Protein AF-A0A7V8E3P6-F1 (afdb_monomer_lite)

Structure (mmCIF, N/CA/C/O backbone):
data_AF-A0A7V8E3P6-F1
#
_entry.id   AF-A0A7V8E3P6-F1
#
loop_
_atom_site.group_PDB
_atom_site.id
_atom_site.type_symbol
_atom_site.label_atom_id
_atom_site.label_alt_id
_atom_site.label_comp_id
_atom_site.label_asym_id
_atom_site.label_entity_id
_atom_site.label_seq_id
_atom_site.pdbx_PDB_ins_code
_atom_site.Cartn_x
_atom_site.Cartn_y
_atom_site.Cartn_z
_atom_site.occupancy
_atom_site.B_iso_or_equiv
_atom_site.auth_seq_id
_atom_site.auth_comp_id
_atom_site.auth_asym_id
_atom_site.auth_atom_id
_atom_site.pdbx_PDB_model_num
ATOM 1 N N . MET A 1 1 ? 46.156 -18.029 6.391 1.00 39.44 1 MET A N 1
ATOM 2 C CA . MET A 1 1 ? 45.818 -17.539 7.743 1.00 39.44 1 MET A CA 1
ATOM 3 C C . MET A 1 1 ? 46.286 -16.096 7.813 1.00 39.44 1 MET A C 1
ATOM 5 O O . MET A 1 1 ? 47.487 -15.872 7.767 1.00 39.44 1 MET A O 1
ATOM 9 N N . SER A 1 2 ? 45.362 -15.132 7.762 1.00 41.38 2 SER A N 1
ATOM 10 C CA . SER A 1 2 ? 45.702 -13.710 7.907 1.00 41.38 2 SER A CA 1
ATOM 11 C C . SER A 1 2 ? 46.269 -13.505 9.308 1.00 41.38 2 SER A C 1
ATOM 13 O O . SER A 1 2 ? 45.629 -13.925 10.270 1.00 41.38 2 SER A O 1
ATOM 15 N N . GLN A 1 3 ? 47.458 -12.916 9.433 1.00 48.94 3 GLN A N 1
ATOM 16 C CA . GLN A 1 3 ? 47.959 -12.468 10.732 1.00 48.94 3 GLN A CA 1
ATOM 17 C C . GLN A 1 3 ? 46.949 -11.481 11.339 1.00 48.94 3 GLN A C 1
ATOM 19 O O . GLN A 1 3 ? 46.405 -10.640 10.620 1.00 48.94 3 GLN A O 1
ATOM 24 N N . SER A 1 4 ? 46.667 -11.631 12.636 1.00 55.94 4 SER A N 1
ATOM 25 C CA . SER A 1 4 ? 45.859 -10.681 13.411 1.00 55.94 4 SER A CA 1
ATOM 26 C C . SER A 1 4 ? 46.431 -9.269 13.259 1.00 55.94 4 SER A C 1
ATOM 28 O O . SER A 1 4 ? 47.637 -9.082 13.411 1.00 55.94 4 SER A O 1
ATOM 30 N N . THR A 1 5 ? 45.576 -8.285 12.974 1.00 76.50 5 THR A N 1
ATOM 31 C CA . THR A 1 5 ? 45.953 -6.867 12.848 1.00 76.50 5 THR A CA 1
ATOM 32 C C . THR A 1 5 ? 45.872 -6.096 14.169 1.00 76.50 5 THR A C 1
ATOM 34 O O . THR A 1 5 ? 46.184 -4.904 14.178 1.00 76.50 5 THR A O 1
ATOM 37 N N . LEU A 1 6 ? 45.470 -6.748 15.270 1.00 89.31 6 LEU A N 1
ATOM 38 C CA . LEU A 1 6 ? 45.339 -6.150 16.599 1.00 89.31 6 LEU A CA 1
ATOM 39 C C . LEU A 1 6 ? 46.162 -6.933 17.630 1.00 89.31 6 LEU A C 1
ATOM 41 O O . LEU A 1 6 ? 45.935 -8.127 17.838 1.00 89.31 6 LEU A O 1
ATOM 45 N N . ASP A 1 7 ? 47.087 -6.237 18.283 1.00 91.12 7 ASP A N 1
ATOM 46 C CA . ASP A 1 7 ? 47.837 -6.711 19.446 1.00 91.12 7 ASP A CA 1
ATOM 47 C C . ASP A 1 7 ? 47.293 -6.046 20.721 1.00 91.12 7 ASP A C 1
ATOM 49 O O . ASP A 1 7 ? 46.960 -4.856 20.726 1.00 91.12 7 ASP A O 1
ATOM 53 N N . ILE A 1 8 ? 47.153 -6.835 21.791 1.00 93.75 8 ILE A N 1
ATOM 54 C CA . ILE A 1 8 ? 46.525 -6.424 23.053 1.00 93.75 8 ILE A CA 1
ATOM 55 C C . ILE A 1 8 ? 47.452 -6.804 24.204 1.00 93.75 8 ILE A C 1
ATOM 57 O O . ILE A 1 8 ? 47.545 -7.970 24.588 1.00 93.75 8 ILE A O 1
ATOM 61 N N . ALA A 1 9 ? 48.090 -5.803 24.806 1.00 92.62 9 ALA A N 1
ATOM 62 C CA . ALA A 1 9 ? 48.880 -5.991 26.015 1.00 92.62 9 ALA A CA 1
ATOM 63 C C . ALA A 1 9 ? 48.052 -5.624 27.251 1.00 92.62 9 ALA A C 1
ATOM 65 O O . ALA A 1 9 ? 47.496 -4.530 27.337 1.00 92.62 9 ALA A O 1
ATOM 66 N N . VAL A 1 10 ? 47.994 -6.533 28.226 1.00 92.06 10 VAL A N 1
ATOM 67 C CA . VAL A 1 10 ? 47.234 -6.350 29.468 1.00 92.06 10 VAL A CA 1
ATOM 68 C C . VAL A 1 10 ? 48.193 -6.246 30.648 1.00 92.06 10 VAL A C 1
ATOM 70 O O . VAL A 1 10 ? 49.036 -7.120 30.845 1.00 92.06 10 VAL A O 1
ATOM 73 N N . SER A 1 11 ? 48.053 -5.204 31.464 1.00 88.75 11 SER A N 1
ATOM 74 C CA . SER A 1 11 ? 48.835 -5.033 32.690 1.00 88.75 11 SER A CA 1
ATOM 75 C C . SER A 1 11 ? 47.995 -4.457 33.829 1.00 88.75 11 SER A C 1
ATOM 77 O O . SER A 1 11 ? 46.976 -3.801 33.620 1.00 88.75 11 SER A O 1
ATOM 79 N N . LYS A 1 12 ? 48.406 -4.724 35.071 1.00 82.56 12 LYS A N 1
ATOM 80 C CA . LYS A 1 12 ? 47.822 -4.065 36.245 1.00 82.56 12 LYS A CA 1
ATOM 81 C C . LYS A 1 12 ? 48.415 -2.667 36.392 1.00 82.56 12 LYS A C 1
ATOM 83 O O . LYS A 1 12 ? 49.611 -2.483 36.164 1.00 82.56 12 LYS A O 1
ATOM 88 N N . LEU A 1 13 ? 47.593 -1.702 36.789 1.00 77.12 13 LEU A N 1
ATOM 89 C CA . LEU A 1 13 ? 48.063 -0.351 37.098 1.00 77.12 13 LEU A CA 1
ATOM 90 C C . LEU A 1 13 ? 48.754 -0.312 38.483 1.00 77.12 13 LEU A C 1
ATOM 92 O O . LEU A 1 13 ? 48.396 -1.112 39.351 1.00 77.12 13 LEU A O 1
ATOM 96 N N . PRO A 1 14 ? 49.749 0.573 38.708 1.00 64.94 14 PRO A N 1
ATOM 97 C CA . PRO A 1 14 ? 50.450 0.681 39.994 1.00 64.94 14 PRO A CA 1
ATOM 98 C C . PRO A 1 14 ? 49.550 1.161 41.151 1.00 64.94 14 PRO A C 1
ATOM 100 O O . PRO A 1 14 ? 48.615 1.921 40.913 1.00 64.94 14 PRO A O 1
ATOM 103 N N . GLU A 1 15 ? 49.899 0.745 42.380 1.00 54.19 15 GLU A N 1
ATOM 104 C CA . GLU A 1 15 ? 49.340 1.111 43.706 1.00 54.19 15 GLU A CA 1
ATOM 105 C C . GLU A 1 15 ? 47.801 1.131 43.840 1.00 54.19 15 GLU A C 1
ATOM 107 O O . GLU A 1 15 ? 47.113 1.984 43.285 1.00 54.19 15 GLU A O 1
ATOM 112 N N . ASP A 1 16 ? 47.248 0.226 44.656 1.00 53.19 16 ASP A N 1
ATOM 113 C CA . ASP A 1 16 ? 45.861 0.232 45.169 1.00 53.19 16 ASP A CA 1
ATOM 114 C C . ASP A 1 16 ? 44.729 0.457 44.144 1.00 53.19 16 ASP A C 1
ATOM 116 O O . ASP A 1 16 ? 43.630 0.895 44.490 1.00 53.19 16 ASP A O 1
ATOM 120 N N . SER A 1 17 ? 44.961 0.158 42.864 1.00 62.84 17 SER A N 1
ATOM 121 C CA . SER A 1 17 ? 43.932 0.223 41.828 1.00 62.84 17 SER A CA 1
ATOM 122 C C . SER A 1 17 ? 43.446 -1.178 41.459 1.00 62.84 17 SER A C 1
ATOM 124 O O . SER A 1 17 ? 44.223 -2.028 41.032 1.00 62.84 17 SER A O 1
ATOM 126 N N . SER A 1 18 ? 42.135 -1.411 41.562 1.00 72.88 18 SER A N 1
ATOM 127 C CA . SER A 1 18 ? 41.455 -2.578 40.977 1.00 72.88 18 SER A CA 1
ATOM 128 C C . SER A 1 18 ? 41.388 -2.531 39.443 1.00 72.88 18 SER A C 1
ATOM 130 O O . SER A 1 18 ? 40.788 -3.419 38.833 1.00 72.88 18 SER A O 1
ATOM 132 N N . ALA A 1 19 ? 41.972 -1.502 38.817 1.00 83.56 19 ALA A N 1
ATOM 133 C CA . ALA A 1 19 ? 41.899 -1.272 37.386 1.00 83.56 19 ALA A CA 1
ATOM 134 C C . ALA A 1 19 ? 42.984 -1.998 36.589 1.00 83.56 19 ALA A C 1
ATOM 136 O O . ALA A 1 19 ? 44.142 -2.126 37.000 1.00 83.56 19 ALA A O 1
ATOM 137 N N . VAL A 1 20 ? 42.594 -2.430 35.394 1.00 91.44 20 VAL A N 1
ATOM 138 C CA . VAL A 1 20 ? 43.473 -3.059 34.410 1.00 91.44 20 VAL A CA 1
ATOM 139 C C . VAL A 1 20 ? 43.690 -2.110 33.240 1.00 91.44 20 VAL A C 1
ATOM 141 O O . VAL A 1 20 ? 42.749 -1.492 32.743 1.00 91.44 20 VAL A O 1
ATOM 144 N N . LEU A 1 21 ? 44.942 -2.012 32.801 1.00 91.69 21 LEU A N 1
ATOM 145 C CA . LEU A 1 21 ? 45.343 -1.302 31.598 1.00 91.69 21 LEU A CA 1
ATOM 146 C C . LEU A 1 21 ? 45.366 -2.273 30.415 1.00 91.69 21 LEU A C 1
ATOM 148 O O . LEU A 1 21 ? 46.049 -3.296 30.461 1.00 91.69 21 LEU A O 1
ATOM 152 N N . LEU A 1 22 ? 44.658 -1.918 29.347 1.00 95.00 22 LEU A N 1
ATOM 153 C CA . LEU A 1 22 ? 44.752 -2.555 28.041 1.00 95.00 22 LEU A CA 1
ATOM 154 C C . LEU A 1 22 ? 45.438 -1.582 27.088 1.00 95.00 22 LEU A C 1
ATOM 156 O O . LEU A 1 22 ? 44.926 -0.491 26.860 1.00 95.00 22 LEU A O 1
ATOM 160 N N . VAL A 1 23 ? 46.579 -1.970 26.526 1.00 94.38 23 VAL A N 1
ATOM 161 C CA . VAL A 1 23 ? 47.257 -1.213 25.469 1.00 94.38 23 VAL A CA 1
ATOM 162 C C . VAL A 1 23 ? 46.960 -1.886 24.140 1.00 94.38 23 VAL A C 1
ATOM 164 O O . VAL A 1 23 ? 47.327 -3.045 23.941 1.00 94.38 23 VAL A O 1
ATOM 167 N N . LEU A 1 24 ? 46.272 -1.164 23.257 1.00 94.69 24 LEU A N 1
ATOM 168 C CA . LEU A 1 24 ? 45.864 -1.652 21.944 1.00 94.69 24 LEU A CA 1
ATOM 169 C C . LEU A 1 24 ? 46.823 -1.136 20.870 1.00 94.69 24 LEU A C 1
ATOM 171 O O . LEU A 1 24 ? 47.093 0.064 20.807 1.00 94.69 24 LEU A O 1
ATOM 175 N N . ARG A 1 25 ? 47.305 -2.034 20.006 1.00 93.12 25 ARG A N 1
ATOM 176 C CA . ARG A 1 25 ? 48.206 -1.697 18.893 1.00 93.12 25 ARG A CA 1
ATOM 177 C C . ARG A 1 25 ? 47.691 -2.275 17.582 1.00 93.12 25 ARG A C 1
ATOM 179 O O . ARG A 1 25 ? 47.416 -3.470 17.501 1.00 93.12 25 ARG A O 1
ATOM 186 N N . GLY A 1 26 ? 47.577 -1.439 16.552 1.00 90.81 26 GLY A N 1
ATOM 187 C CA . GLY A 1 26 ? 47.138 -1.838 15.214 1.00 90.81 26 GLY A CA 1
ATOM 188 C C . GLY A 1 26 ? 45.718 -1.382 14.867 1.00 90.81 26 GLY A C 1
ATOM 189 O O . GLY A 1 26 ? 45.376 -0.207 15.019 1.00 90.81 26 GLY A O 1
ATOM 190 N N . LYS A 1 27 ? 44.888 -2.278 14.318 1.00 90.50 27 LYS A N 1
ATOM 191 C CA . LYS A 1 27 ? 43.559 -1.931 13.774 1.00 90.50 27 LYS A CA 1
ATOM 192 C C . LYS A 1 27 ? 42.438 -2.730 14.428 1.00 90.50 27 LYS A C 1
ATOM 194 O O . LYS A 1 27 ? 42.473 -3.954 14.461 1.00 90.50 27 LYS A O 1
ATOM 199 N N . ILE A 1 28 ? 41.376 -2.044 14.845 1.00 91.62 28 ILE A N 1
ATOM 200 C CA . ILE A 1 28 ? 40.129 -2.674 15.299 1.00 91.62 28 ILE A CA 1
ATOM 201 C C . ILE A 1 28 ? 39.199 -2.813 14.084 1.00 91.62 28 ILE A C 1
ATOM 203 O O . ILE A 1 28 ? 38.201 -2.107 13.942 1.00 91.62 28 ILE A O 1
ATOM 207 N N . ASP A 1 29 ? 39.586 -3.676 13.147 1.00 89.12 29 ASP A N 1
ATOM 208 C CA . ASP A 1 29 ? 38.823 -3.985 11.934 1.00 89.12 29 ASP A CA 1
ATOM 209 C C . ASP A 1 29 ? 37.927 -5.229 12.125 1.00 89.12 29 ASP A C 1
ATOM 211 O O . ASP A 1 29 ? 37.656 -5.653 13.253 1.00 89.12 29 ASP A O 1
ATOM 215 N N . GLN A 1 30 ? 37.434 -5.820 11.032 1.00 86.38 30 GLN A N 1
ATOM 216 C CA . GLN A 1 30 ? 36.597 -7.026 11.075 1.00 86.38 30 GLN A CA 1
ATOM 217 C C . GLN A 1 30 ? 37.292 -8.216 11.764 1.00 86.38 30 GLN A C 1
ATOM 219 O O . GLN A 1 30 ? 36.616 -9.049 12.363 1.00 86.38 30 GLN A O 1
ATOM 224 N N . SER A 1 31 ? 38.624 -8.289 11.706 1.00 85.62 31 SER A N 1
ATOM 225 C CA . SER A 1 31 ? 39.419 -9.342 12.342 1.00 85.62 31 SER A CA 1
ATOM 226 C C . SER A 1 31 ? 39.867 -8.985 13.764 1.00 85.62 31 SER A C 1
ATOM 228 O O . SER A 1 31 ? 39.936 -9.869 14.613 1.00 85.62 31 SER A O 1
ATOM 230 N N . GLY A 1 32 ? 40.103 -7.699 14.051 1.00 86.44 32 GLY A N 1
ATOM 231 C CA . GLY A 1 32 ? 40.482 -7.221 15.388 1.00 86.44 32 GLY A CA 1
ATOM 232 C C . GLY A 1 32 ? 39.313 -7.102 16.374 1.00 86.44 32 GLY A C 1
ATOM 233 O O . GLY A 1 32 ? 39.504 -7.251 17.580 1.00 86.44 32 GLY A O 1
ATOM 234 N N . THR A 1 33 ? 38.088 -6.868 15.886 1.00 90.62 33 THR A N 1
ATOM 235 C CA . THR A 1 33 ? 36.906 -6.667 16.751 1.00 90.62 33 THR A CA 1
ATOM 236 C C . THR A 1 33 ? 36.626 -7.860 17.685 1.00 90.62 33 THR A C 1
ATOM 238 O O . THR A 1 33 ? 36.478 -7.625 18.887 1.00 90.62 33 THR A O 1
ATOM 241 N N . PRO A 1 34 ? 36.587 -9.124 17.208 1.00 89.31 34 PRO A N 1
ATOM 242 C CA . PRO A 1 34 ? 36.317 -10.268 18.083 1.00 89.31 34 PRO A CA 1
ATOM 243 C C . PRO A 1 34 ? 37.389 -10.459 19.163 1.00 89.31 34 PRO A C 1
ATOM 245 O O . PRO A 1 34 ? 37.056 -10.778 20.301 1.00 89.31 34 PRO A O 1
ATOM 248 N N . LEU A 1 35 ? 38.660 -10.192 18.836 1.00 90.38 35 LEU A N 1
ATOM 249 C CA . LEU A 1 35 ? 39.785 -10.325 19.770 1.00 90.38 35 LEU A CA 1
ATOM 250 C C . LEU A 1 35 ? 39.675 -9.342 20.939 1.00 90.38 35 LEU A C 1
ATOM 252 O O . LEU A 1 35 ? 39.872 -9.717 22.094 1.00 90.38 35 LEU A O 1
ATOM 256 N N . LEU A 1 36 ? 39.313 -8.090 20.648 1.00 92.88 36 LEU A N 1
ATOM 257 C CA . LEU A 1 36 ? 39.094 -7.077 21.678 1.00 92.88 36 LEU A CA 1
ATOM 258 C C . LEU A 1 36 ? 37.913 -7.437 22.587 1.00 92.88 36 LEU A C 1
ATOM 260 O O . LEU A 1 36 ? 38.022 -7.332 23.809 1.00 92.88 36 LEU A O 1
ATOM 264 N N . GLN A 1 37 ? 36.797 -7.881 22.003 1.00 91.50 37 GLN A N 1
ATOM 265 C CA . GLN A 1 37 ? 35.616 -8.284 22.769 1.00 91.50 37 GLN A CA 1
ATOM 266 C C . GLN A 1 37 ? 35.912 -9.475 23.683 1.00 91.50 37 GLN A C 1
ATOM 268 O O . GLN A 1 37 ? 35.538 -9.457 24.855 1.00 91.50 37 GLN A O 1
ATOM 273 N N . GLU A 1 38 ? 36.615 -10.486 23.175 1.00 91.88 38 GLU A N 1
ATOM 274 C CA . GLU A 1 38 ? 37.000 -11.657 23.956 1.00 91.88 38 GLU A CA 1
ATOM 275 C C . GLU A 1 38 ? 37.940 -11.286 25.113 1.00 91.88 38 GLU A C 1
ATOM 277 O O . GLU A 1 38 ? 37.707 -11.708 26.249 1.00 91.88 38 GLU A O 1
ATOM 282 N N . ALA A 1 39 ? 38.948 -10.440 24.870 1.00 91.69 39 ALA A N 1
ATOM 283 C CA . ALA A 1 39 ? 39.868 -9.975 25.909 1.00 91.69 39 ALA A CA 1
ATOM 284 C C . ALA A 1 39 ? 39.140 -9.224 27.038 1.00 91.69 39 ALA A C 1
ATOM 286 O O . ALA A 1 39 ? 39.336 -9.524 28.220 1.00 91.69 39 ALA A O 1
ATOM 287 N N . LEU A 1 40 ? 38.255 -8.288 26.684 1.00 93.56 40 LEU A N 1
ATOM 288 C CA . LEU A 1 40 ? 37.468 -7.512 27.645 1.00 93.56 40 LEU A CA 1
ATOM 289 C C . LEU A 1 40 ? 36.511 -8.400 28.458 1.00 93.56 40 LEU A C 1
ATOM 291 O O . LEU A 1 40 ? 36.448 -8.283 29.684 1.00 93.56 40 LEU A O 1
ATOM 295 N N . GLN A 1 41 ? 35.813 -9.334 27.806 1.00 90.69 41 GLN A N 1
ATOM 296 C CA . GLN A 1 41 ? 34.892 -10.251 28.485 1.00 90.69 41 GLN A CA 1
ATOM 297 C C . GLN A 1 41 ? 35.622 -11.252 29.392 1.00 90.69 41 GLN A C 1
ATOM 299 O O . GLN A 1 41 ? 35.147 -11.539 30.493 1.00 90.69 41 GLN A O 1
ATOM 304 N N . ASN A 1 42 ? 36.795 -11.750 28.990 1.00 89.94 42 ASN A N 1
ATOM 305 C CA . ASN A 1 42 ? 37.604 -12.641 29.825 1.00 89.94 42 ASN A CA 1
ATOM 306 C C . ASN A 1 42 ? 38.106 -11.937 31.092 1.00 89.94 42 ASN A C 1
ATOM 308 O O . ASN A 1 42 ? 38.017 -12.501 32.184 1.00 89.94 42 ASN A O 1
ATOM 312 N N . LEU A 1 43 ? 38.554 -10.683 30.980 1.00 89.88 43 LEU A N 1
ATOM 313 C CA . LEU A 1 43 ? 38.943 -9.876 32.140 1.00 89.88 43 LEU A CA 1
ATOM 314 C C . LEU A 1 43 ? 37.749 -9.584 33.060 1.00 89.88 43 LEU A C 1
ATOM 316 O O . LEU A 1 43 ? 37.867 -9.732 34.278 1.00 89.88 43 LEU A O 1
ATOM 320 N N . LYS A 1 44 ? 36.581 -9.256 32.492 1.00 86.75 44 LYS A N 1
ATOM 321 C CA . LYS A 1 44 ? 35.338 -9.043 33.251 1.00 86.75 44 LYS A CA 1
ATOM 322 C C . LYS A 1 44 ? 34.914 -10.300 34.021 1.00 86.75 44 LYS A C 1
ATOM 324 O O . LYS A 1 44 ? 34.612 -10.219 35.210 1.00 86.75 44 LYS A O 1
ATOM 329 N N . ARG A 1 45 ? 34.971 -11.484 33.392 1.00 86.38 45 ARG A N 1
ATOM 330 C CA . ARG A 1 45 ? 34.738 -12.785 34.061 1.00 86.38 45 ARG A CA 1
ATOM 331 C C . ARG A 1 45 ? 35.765 -13.075 35.156 1.00 86.38 45 ARG A C 1
ATOM 333 O O . ARG A 1 45 ? 35.420 -13.690 36.159 1.00 86.38 45 ARG A O 1
ATOM 340 N N . GLY A 1 46 ? 36.996 -12.594 34.988 1.00 83.88 46 GLY A N 1
ATOM 341 C CA . GLY A 1 46 ? 38.058 -12.631 35.997 1.00 83.88 46 GLY A CA 1
ATOM 342 C C . GLY A 1 46 ? 37.871 -11.654 37.166 1.00 83.88 46 GLY A C 1
ATOM 343 O O . GLY A 1 46 ? 38.750 -11.566 38.019 1.00 83.88 46 GLY A O 1
ATOM 344 N N . GLY A 1 47 ? 36.753 -10.919 37.221 1.00 83.69 47 GLY A N 1
ATOM 345 C CA . GLY A 1 47 ? 36.423 -9.998 38.310 1.00 83.69 47 GLY A CA 1
ATOM 346 C C . GLY A 1 47 ? 36.959 -8.577 38.133 1.00 83.69 47 GLY A C 1
ATOM 347 O O . GLY A 1 47 ? 36.814 -7.762 39.044 1.00 83.69 47 GLY A O 1
ATOM 348 N N . VAL A 1 48 ? 37.553 -8.254 36.979 1.00 88.38 48 VAL A N 1
ATOM 349 C CA . VAL A 1 48 ? 37.973 -6.885 36.658 1.00 88.38 48 VAL A CA 1
ATOM 350 C C . VAL A 1 48 ? 36.737 -6.030 36.405 1.00 88.38 48 VAL A C 1
ATOM 352 O O . VAL A 1 48 ? 35.873 -6.389 35.608 1.00 88.38 48 VAL A O 1
ATOM 355 N N . ARG A 1 49 ? 36.657 -4.890 37.093 1.00 86.94 49 ARG A N 1
ATOM 356 C CA . ARG A 1 49 ? 35.543 -3.935 36.977 1.00 86.94 49 ARG A CA 1
ATOM 357 C C . ARG A 1 49 ? 35.960 -2.605 36.370 1.00 86.94 49 ARG A C 1
ATOM 359 O O . ARG A 1 49 ? 35.125 -1.916 35.795 1.00 86.94 49 ARG A O 1
ATOM 366 N N . ASP A 1 50 ? 37.236 -2.259 36.481 1.00 91.06 50 ASP A N 1
ATOM 367 C CA . ASP A 1 50 ? 37.761 -0.970 36.051 1.00 91.06 50 ASP A CA 1
ATOM 368 C C . ASP A 1 50 ? 38.768 -1.168 34.920 1.00 91.06 50 ASP A C 1
ATOM 370 O O . ASP A 1 50 ? 39.746 -1.905 35.059 1.00 91.06 50 ASP A O 1
ATOM 374 N N . PHE A 1 51 ? 38.518 -0.515 33.792 1.00 93.50 51 PHE A N 1
ATOM 375 C CA . PHE A 1 51 ? 39.284 -0.687 32.565 1.00 93.50 51 PHE A CA 1
ATOM 376 C C . PHE A 1 51 ? 39.831 0.660 32.108 1.00 93.50 51 PHE A C 1
ATOM 378 O O . PHE A 1 51 ? 39.074 1.605 31.892 1.00 93.50 51 PHE A O 1
ATOM 385 N N . VAL A 1 52 ? 41.145 0.739 31.919 1.00 92.69 52 VAL A N 1
ATOM 386 C CA . VAL A 1 52 ? 41.793 1.833 31.193 1.00 92.69 52 VAL A CA 1
ATOM 387 C C . VAL A 1 52 ? 42.245 1.278 29.852 1.00 92.69 52 VAL A C 1
ATOM 389 O O . VAL A 1 52 ? 43.066 0.369 29.812 1.00 92.69 52 VAL A O 1
ATOM 392 N N . ILE A 1 53 ? 41.708 1.802 28.755 1.00 94.69 53 ILE A N 1
ATOM 393 C CA . ILE A 1 53 ? 42.040 1.365 27.398 1.00 94.69 53 ILE A CA 1
ATOM 394 C C . ILE A 1 53 ? 42.871 2.460 26.735 1.00 94.69 53 ILE A C 1
ATOM 396 O O . ILE A 1 53 ? 42.394 3.571 26.499 1.00 94.69 53 ILE A O 1
ATOM 400 N N . ASP A 1 54 ? 44.128 2.143 26.457 1.00 93.38 54 ASP A N 1
ATOM 401 C CA . ASP A 1 54 ? 45.057 3.002 25.740 1.00 93.38 54 ASP A CA 1
ATOM 402 C C . ASP A 1 54 ? 44.981 2.727 24.237 1.00 93.38 54 ASP A C 1
ATOM 404 O O . ASP A 1 54 ? 45.143 1.587 23.791 1.00 93.38 54 ASP A O 1
ATOM 408 N N . MET A 1 55 ? 44.701 3.787 23.479 1.00 93.38 55 MET A N 1
ATOM 409 C CA . MET A 1 55 ? 44.474 3.743 22.035 1.00 93.38 55 MET A CA 1
ATOM 410 C C . MET A 1 55 ? 45.510 4.562 21.244 1.00 93.38 55 MET A C 1
ATOM 412 O O . MET A 1 55 ? 45.221 4.987 20.123 1.00 93.38 55 MET A O 1
ATOM 416 N N . GLU A 1 56 ? 46.698 4.800 21.813 1.00 91.44 56 GLU A N 1
ATOM 417 C CA . GLU A 1 56 ? 47.766 5.609 21.196 1.00 91.44 56 GLU A CA 1
ATOM 418 C C . GLU A 1 56 ? 48.218 5.039 19.849 1.00 91.44 56 GLU A C 1
ATOM 420 O O . GLU A 1 56 ? 48.361 5.777 18.876 1.00 91.44 56 GLU A O 1
ATOM 425 N N . GLU A 1 57 ? 48.367 3.717 19.781 1.00 90.69 57 GLU A N 1
ATOM 426 C CA . GLU A 1 57 ? 48.835 2.982 18.602 1.00 90.69 57 GLU A CA 1
ATOM 427 C C . GLU A 1 57 ? 47.669 2.350 17.810 1.00 90.69 57 GLU A C 1
ATOM 429 O O . GLU A 1 57 ? 47.859 1.370 17.085 1.00 90.69 57 GLU A O 1
ATOM 434 N N . VAL A 1 58 ? 46.445 2.878 17.964 1.00 92.00 58 VAL A N 1
ATOM 435 C CA . VAL A 1 58 ? 45.271 2.445 17.190 1.00 92.00 58 VAL A CA 1
ATOM 436 C C . VAL A 1 58 ? 45.025 3.403 16.028 1.00 92.00 58 VAL A C 1
ATOM 438 O O . VAL A 1 58 ? 44.648 4.563 16.216 1.00 92.00 58 VAL A O 1
ATOM 441 N N . ASP A 1 59 ? 45.162 2.888 14.808 1.00 85.00 59 ASP A N 1
ATOM 442 C CA . ASP A 1 59 ? 45.094 3.704 13.587 1.00 85.00 59 ASP A CA 1
ATOM 443 C C . ASP A 1 59 ? 43.707 3.720 12.929 1.00 85.00 59 ASP A C 1
ATOM 445 O O . ASP A 1 59 ? 43.426 4.554 12.062 1.00 85.00 59 ASP A O 1
ATOM 449 N N . PHE A 1 60 ? 42.844 2.763 13.281 1.00 89.19 60 PHE A N 1
ATOM 450 C CA . PHE A 1 60 ? 41.524 2.602 12.677 1.00 89.19 60 PHE A CA 1
ATOM 451 C C . PHE A 1 60 ? 40.583 1.780 13.561 1.00 89.19 60 PHE A C 1
ATOM 453 O O . PHE A 1 60 ? 40.979 0.736 14.084 1.00 89.19 60 PHE A O 1
ATOM 460 N N . VAL A 1 61 ? 39.318 2.206 13.638 1.00 91.88 61 VAL A N 1
ATOM 461 C CA . VAL A 1 61 ? 38.229 1.451 14.270 1.00 91.88 61 VAL A CA 1
ATOM 462 C C . VAL A 1 61 ? 37.064 1.313 13.284 1.00 91.88 61 VAL A C 1
ATOM 464 O O . VAL A 1 61 ? 36.545 2.305 12.772 1.00 91.88 61 VAL A O 1
ATOM 467 N N . ALA A 1 62 ? 36.656 0.077 12.993 1.00 90.94 62 ALA A N 1
ATOM 468 C CA . ALA A 1 62 ? 35.465 -0.218 12.198 1.00 90.94 62 ALA A CA 1
ATOM 469 C C . ALA A 1 62 ? 34.178 0.016 13.009 1.00 90.94 62 ALA A C 1
ATOM 471 O O . ALA A 1 62 ? 34.192 0.026 14.241 1.00 90.94 62 ALA A O 1
ATOM 472 N N . SER A 1 63 ? 33.034 0.135 12.328 1.00 87.88 63 SER A N 1
ATOM 473 C CA . SER A 1 63 ? 31.721 0.318 12.971 1.00 87.88 63 SER A CA 1
ATOM 474 C C . SER A 1 63 ? 31.383 -0.778 13.986 1.00 87.88 63 SER A C 1
ATOM 476 O O . SER A 1 63 ? 30.867 -0.475 15.059 1.00 87.88 63 SER A O 1
ATOM 478 N N . SER A 1 64 ? 31.746 -2.031 13.699 1.00 87.75 64 SER A N 1
ATOM 479 C CA . SER A 1 64 ? 31.593 -3.163 14.623 1.00 87.75 64 SER A CA 1
ATOM 480 C C . SER A 1 64 ? 32.432 -3.013 15.894 1.00 87.75 64 SER A C 1
ATOM 482 O O . SER A 1 64 ? 31.960 -3.330 16.983 1.00 87.75 64 SER A O 1
ATOM 484 N N . GLY A 1 65 ? 33.660 -2.502 15.769 1.00 88.81 65 GLY A N 1
ATOM 485 C CA . GLY A 1 65 ? 34.559 -2.256 16.897 1.00 88.81 65 GLY A CA 1
ATOM 486 C C . GLY A 1 65 ? 34.049 -1.142 17.808 1.00 88.81 65 GLY A C 1
ATOM 487 O O . GLY A 1 65 ? 34.070 -1.284 19.028 1.00 88.81 65 GLY A O 1
ATOM 488 N N . MET A 1 66 ? 33.519 -0.067 17.217 1.00 90.25 66 MET A N 1
ATOM 489 C CA . MET A 1 66 ? 32.903 1.035 17.963 1.00 90.25 66 MET A CA 1
ATOM 490 C C . MET A 1 66 ? 31.658 0.578 18.722 1.00 90.25 66 MET A C 1
ATOM 492 O O . MET A 1 66 ? 31.556 0.826 19.920 1.00 90.25 66 MET A O 1
ATOM 496 N N . ALA A 1 67 ? 30.753 -0.145 18.053 1.00 87.81 67 ALA A N 1
ATOM 497 C CA . ALA A 1 67 ? 29.574 -0.718 18.698 1.00 87.81 67 ALA A CA 1
ATOM 498 C C . ALA A 1 67 ? 29.971 -1.640 19.862 1.00 87.81 67 ALA A C 1
ATOM 500 O O . ALA A 1 67 ? 29.436 -1.511 20.956 1.00 87.81 67 ALA A O 1
ATOM 501 N N . GLY A 1 68 ? 30.976 -2.500 19.660 1.00 88.69 68 GLY A N 1
ATOM 502 C CA . GLY A 1 68 ? 31.494 -3.379 20.707 1.00 88.69 68 GLY A CA 1
ATOM 503 C C . GLY A 1 68 ? 32.022 -2.635 21.936 1.00 88.69 68 GLY A C 1
ATOM 504 O O . GLY A 1 68 ? 31.729 -3.043 23.057 1.00 88.69 68 GLY A O 1
ATOM 505 N N . LEU A 1 69 ? 32.763 -1.540 21.744 1.00 91.06 69 LEU A N 1
ATOM 506 C CA . LEU A 1 69 ? 33.273 -0.713 22.844 1.00 91.06 69 LEU A CA 1
ATOM 507 C C . LEU A 1 69 ? 32.150 -0.009 23.611 1.00 91.06 69 LEU A C 1
ATOM 509 O O . LEU A 1 69 ? 32.191 0.031 24.841 1.00 91.06 69 LEU A O 1
ATOM 513 N N . VAL A 1 70 ? 31.146 0.517 22.904 1.00 90.44 70 VAL A N 1
ATOM 514 C CA . VAL A 1 70 ? 29.990 1.181 23.525 1.00 90.44 70 VAL A CA 1
ATOM 515 C C . VAL A 1 70 ? 29.169 0.175 24.327 1.00 90.44 70 VAL A C 1
ATOM 517 O O . VAL A 1 70 ? 28.928 0.404 25.508 1.00 90.44 70 VAL A O 1
ATOM 520 N N . THR A 1 71 ? 28.816 -0.968 23.730 1.00 89.88 71 THR A N 1
ATOM 521 C CA . THR A 1 71 ? 28.062 -2.030 24.410 1.00 89.88 71 THR A CA 1
ATOM 522 C C . THR A 1 71 ? 28.804 -2.541 25.640 1.00 89.88 71 THR A C 1
ATOM 524 O O . THR A 1 71 ? 28.219 -2.634 26.714 1.00 89.88 71 THR A O 1
ATOM 527 N N . PHE A 1 72 ? 30.108 -2.814 25.527 1.00 92.81 72 PHE A N 1
ATOM 528 C CA . PHE A 1 72 ? 30.894 -3.253 26.679 1.00 92.81 72 PHE A CA 1
ATOM 529 C C . PHE A 1 72 ? 30.941 -2.194 27.788 1.00 92.81 72 PHE A C 1
ATOM 531 O O . PHE A 1 72 ? 30.838 -2.541 28.964 1.00 92.81 72 PHE A O 1
ATOM 538 N N . THR A 1 73 ? 31.095 -0.917 27.425 1.00 91.25 73 THR A N 1
ATOM 539 C CA . THR A 1 73 ? 31.128 0.188 28.391 1.00 91.25 73 THR A CA 1
ATOM 540 C C . THR A 1 73 ? 29.811 0.284 29.151 1.00 91.25 73 THR A C 1
ATOM 542 O O . THR A 1 73 ? 29.832 0.253 30.378 1.00 91.25 73 THR A O 1
ATOM 545 N N . ASP A 1 74 ? 28.681 0.285 28.445 1.00 87.31 74 ASP A N 1
ATOM 546 C CA . ASP A 1 74 ? 27.342 0.336 29.041 1.00 87.31 74 ASP A CA 1
ATOM 547 C C . ASP A 1 74 ? 27.068 -0.865 29.967 1.00 87.31 74 ASP A C 1
ATOM 549 O O . ASP A 1 74 ? 26.683 -0.710 31.130 1.00 87.31 74 ASP A O 1
ATOM 553 N N . GLU A 1 75 ? 27.381 -2.082 29.510 1.00 88.06 75 GLU A N 1
ATOM 554 C CA . GLU A 1 75 ? 27.245 -3.301 30.314 1.00 88.06 75 GLU A CA 1
ATOM 555 C C . GLU A 1 75 ? 28.163 -3.317 31.544 1.00 88.06 75 GLU A C 1
ATOM 557 O O . GLU A 1 75 ? 27.853 -3.955 32.555 1.00 88.06 75 GLU A O 1
ATOM 562 N N . ASN A 1 76 ? 29.359 -2.733 31.444 1.00 89.38 76 ASN A N 1
ATOM 563 C CA . ASN A 1 76 ? 30.309 -2.689 32.548 1.00 89.38 76 ASN A CA 1
ATOM 564 C C . ASN A 1 76 ? 29.915 -1.621 33.573 1.00 89.38 76 ASN A C 1
ATOM 566 O O . ASN A 1 76 ? 29.941 -1.903 34.769 1.00 89.38 76 ASN A O 1
ATOM 570 N N . GLU A 1 77 ? 29.491 -0.437 33.127 1.00 86.19 77 GLU A N 1
ATOM 571 C CA . GLU A 1 77 ? 29.003 0.631 34.008 1.00 86.19 77 GLU A CA 1
ATOM 572 C C . GLU A 1 77 ? 27.700 0.231 34.718 1.00 86.19 77 GLU A C 1
ATOM 574 O O . GLU A 1 77 ? 27.581 0.432 35.927 1.00 86.19 77 GLU A O 1
ATOM 579 N N . THR A 1 78 ? 26.782 -0.459 34.031 1.00 83.38 78 THR A N 1
ATOM 580 C CA . THR A 1 78 ? 25.562 -1.024 34.642 1.00 83.38 78 THR A CA 1
ATOM 581 C C . THR A 1 78 ? 25.879 -2.051 35.736 1.00 83.38 78 THR A C 1
ATOM 583 O O . THR A 1 78 ? 25.177 -2.141 36.743 1.00 83.38 78 THR A O 1
ATOM 586 N N . ALA A 1 79 ? 26.973 -2.803 35.585 1.00 82.12 79 ALA A N 1
ATOM 587 C CA . ALA A 1 79 ? 27.465 -3.750 36.587 1.00 82.12 79 ALA A CA 1
ATOM 588 C C . ALA A 1 79 ? 28.294 -3.089 37.714 1.00 82.12 79 ALA A C 1
ATOM 590 O O . ALA A 1 79 ? 28.900 -3.789 38.531 1.00 82.12 79 ALA A O 1
ATOM 591 N N . GLY A 1 80 ? 28.339 -1.752 37.766 1.00 82.19 80 GLY A N 1
ATOM 592 C CA . GLY A 1 80 ? 29.081 -0.979 38.764 1.00 82.19 80 GLY A CA 1
ATOM 593 C C . GLY A 1 80 ? 30.586 -0.867 38.494 1.00 82.19 80 GLY A C 1
ATOM 594 O O . GLY A 1 80 ? 31.347 -0.533 39.405 1.00 82.19 80 GLY A O 1
ATOM 595 N N . GLY A 1 81 ? 31.026 -1.185 37.276 1.00 86.94 81 GLY A N 1
ATOM 596 C CA . GLY A 1 81 ? 32.389 -0.989 36.794 1.00 86.94 81 GLY A CA 1
ATOM 597 C C . GLY A 1 81 ? 32.607 0.384 36.156 1.00 86.94 81 GLY A C 1
ATOM 598 O O . GLY A 1 81 ? 31.733 1.249 36.154 1.00 86.94 81 GLY A O 1
ATOM 599 N N . SER A 1 82 ? 33.802 0.631 35.631 1.00 89.12 82 SER A N 1
ATOM 600 C CA . SER A 1 82 ? 34.129 1.869 34.917 1.00 89.12 82 SER A CA 1
ATOM 601 C C . SER A 1 82 ? 35.061 1.594 33.742 1.00 89.12 82 SER A C 1
ATOM 603 O O . SER A 1 82 ? 35.945 0.744 33.829 1.00 89.12 82 SER A O 1
ATOM 605 N N . VAL A 1 83 ? 34.863 2.306 32.633 1.00 92.06 83 VAL A N 1
ATOM 606 C CA . VAL A 1 83 ? 35.725 2.219 31.446 1.00 92.06 83 VAL A CA 1
ATOM 607 C C . VAL A 1 83 ? 36.213 3.618 31.090 1.00 92.06 83 VAL A C 1
ATOM 609 O O . VAL A 1 83 ? 35.432 4.565 31.032 1.00 92.06 83 VAL A O 1
ATOM 612 N N . ALA A 1 84 ? 37.516 3.752 30.871 1.00 91.62 84 ALA A N 1
ATOM 613 C CA . ALA A 1 84 ? 38.160 4.998 30.492 1.00 91.62 84 ALA A CA 1
ATOM 614 C C . ALA A 1 84 ? 39.031 4.791 29.256 1.00 91.62 84 ALA A C 1
ATOM 616 O O . ALA A 1 84 ? 39.832 3.858 29.207 1.00 91.62 84 ALA A O 1
ATOM 617 N N . LEU A 1 85 ? 38.922 5.702 28.293 1.00 93.06 85 LEU A N 1
ATOM 618 C CA . LEU A 1 85 ? 39.812 5.755 27.139 1.00 93.06 85 LEU A CA 1
ATOM 619 C C . LEU A 1 85 ? 40.910 6.792 27.367 1.00 93.06 85 LEU A C 1
ATOM 621 O O . LEU A 1 85 ? 40.646 7.917 27.805 1.00 93.06 8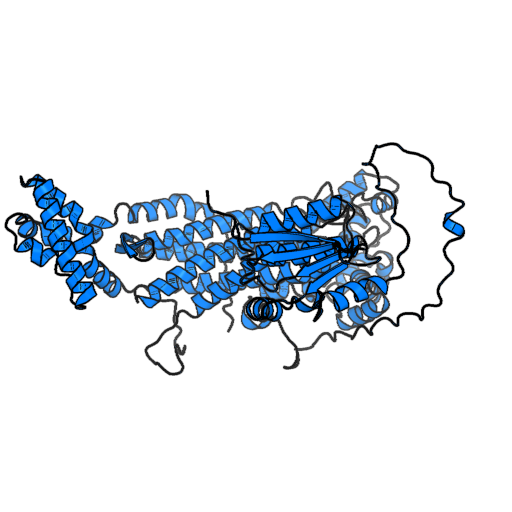5 LEU A O 1
ATOM 625 N N . VAL A 1 86 ? 42.146 6.433 27.037 1.00 91.62 86 VAL A N 1
ATOM 626 C CA . VAL A 1 86 ? 43.302 7.331 27.125 1.00 91.62 86 VAL A CA 1
ATOM 627 C C . VAL A 1 86 ? 44.083 7.331 25.824 1.00 91.62 86 VAL A C 1
ATOM 629 O O . VAL A 1 86 ? 44.116 6.339 25.099 1.00 91.62 86 VAL A O 1
ATOM 632 N N . LYS A 1 87 ? 44.714 8.474 25.541 1.00 89.56 87 LYS A N 1
ATOM 633 C CA . LYS A 1 87 ? 45.610 8.660 24.394 1.00 89.56 87 LYS A CA 1
ATOM 634 C C . LYS A 1 87 ? 45.019 8.236 23.039 1.00 89.56 87 LYS A C 1
ATOM 636 O O . LYS A 1 87 ? 45.711 7.673 22.208 1.00 89.56 87 LYS A O 1
ATOM 641 N N . VAL A 1 88 ? 43.741 8.517 22.794 1.00 88.19 88 VAL A N 1
ATOM 642 C CA . VAL A 1 88 ? 43.102 8.208 21.504 1.00 88.19 88 VAL A CA 1
ATOM 643 C C . VAL A 1 88 ? 43.800 8.972 20.372 1.00 88.19 88 VAL A C 1
ATOM 645 O O . VAL A 1 88 ? 43.921 10.198 20.441 1.00 88.19 88 VAL A O 1
ATOM 648 N N . SER A 1 89 ? 44.256 8.260 19.336 1.00 86.25 89 SER A N 1
ATOM 649 C CA . SER A 1 89 ? 44.903 8.876 18.171 1.00 86.25 89 SER A CA 1
ATOM 650 C C . SER A 1 89 ? 43.977 9.896 17.488 1.00 86.25 89 SER A C 1
ATOM 652 O O . SER A 1 89 ? 42.757 9.723 17.440 1.00 86.25 89 SER A O 1
ATOM 654 N N . ALA A 1 90 ? 44.537 10.968 16.914 1.00 84.50 90 ALA A N 1
ATOM 655 C CA . ALA A 1 90 ? 43.747 12.046 16.297 1.00 84.50 90 ALA A CA 1
ATOM 656 C C . ALA A 1 90 ? 42.799 11.545 15.187 1.00 84.50 90 ALA A C 1
ATOM 658 O O . ALA A 1 90 ? 41.717 12.093 14.975 1.00 84.50 90 ALA A O 1
ATOM 659 N N . ARG A 1 91 ? 43.191 10.468 14.498 1.00 82.06 91 ARG A N 1
ATOM 660 C CA . ARG A 1 91 ? 42.400 9.841 13.438 1.00 82.06 91 ARG A CA 1
ATOM 661 C C . ARG A 1 91 ? 41.167 9.123 13.982 1.00 82.06 91 ARG A C 1
ATOM 663 O O . ARG A 1 91 ? 40.082 9.306 13.440 1.00 82.06 91 ARG A O 1
ATOM 670 N N . VAL A 1 92 ? 41.320 8.343 15.050 1.00 86.25 92 VAL A N 1
ATOM 671 C CA . VAL A 1 92 ? 40.194 7.672 15.720 1.00 86.25 92 VAL A CA 1
ATOM 672 C C . VAL A 1 92 ? 39.309 8.697 16.425 1.00 86.25 92 VAL A C 1
ATOM 674 O O . VAL A 1 92 ? 38.086 8.584 16.401 1.00 86.25 92 VAL A O 1
ATOM 677 N N . GLN A 1 93 ? 39.908 9.761 16.961 1.00 85.56 93 GLN A N 1
ATOM 678 C CA . GLN A 1 93 ? 39.167 10.846 17.589 1.00 85.56 93 GLN A CA 1
ATOM 679 C C . GLN A 1 93 ? 38.163 11.495 16.628 1.00 85.56 93 GLN A C 1
ATOM 681 O O . GLN A 1 93 ? 36.995 11.649 16.975 1.00 85.56 93 GLN A O 1
ATOM 686 N N . SER A 1 94 ? 38.583 11.791 15.395 1.00 85.44 94 SER A N 1
ATOM 687 C CA . SER A 1 94 ? 37.687 12.332 14.368 1.00 85.44 94 SER A CA 1
ATOM 688 C C . SER A 1 94 ? 36.514 11.390 14.052 1.00 85.44 94 SER A C 1
ATOM 690 O O . SER A 1 94 ? 35.400 11.860 13.806 1.00 85.44 94 SER A O 1
ATOM 692 N N . GLN A 1 95 ? 36.723 10.067 14.112 1.00 86.25 95 GLN A N 1
ATOM 693 C CA . GLN A 1 95 ? 35.648 9.084 13.937 1.00 86.25 95 GLN A CA 1
ATOM 694 C C . GLN A 1 95 ? 34.645 9.132 15.100 1.00 86.25 95 GLN A C 1
ATOM 696 O O . GLN A 1 95 ? 33.439 9.119 14.860 1.00 86.25 95 GLN A O 1
ATOM 701 N N . PHE A 1 96 ? 35.121 9.239 16.344 1.00 86.12 96 PHE A N 1
ATOM 702 C CA . PHE A 1 96 ? 34.253 9.323 17.526 1.00 86.12 96 PHE A CA 1
ATOM 703 C C . PHE A 1 96 ? 33.464 10.632 17.576 1.00 86.12 96 PHE A C 1
ATOM 705 O O . PHE A 1 96 ? 32.276 10.607 17.898 1.00 86.12 96 PHE A O 1
ATOM 712 N N . ASP A 1 97 ? 34.093 11.751 17.208 1.00 86.00 97 ASP A N 1
ATOM 713 C CA . ASP A 1 97 ? 33.447 13.065 17.145 1.00 86.00 97 ASP A CA 1
ATOM 714 C C . ASP A 1 97 ? 32.314 13.074 16.113 1.00 86.00 97 ASP A C 1
ATOM 716 O O . ASP A 1 97 ? 31.206 13.519 16.407 1.00 86.00 97 ASP A O 1
ATOM 720 N N . THR A 1 98 ? 32.565 12.512 14.925 1.00 85.25 98 THR A N 1
ATOM 721 C CA . THR A 1 98 ? 31.571 12.427 13.841 1.00 85.25 98 THR A CA 1
ATOM 722 C C . THR A 1 98 ? 30.336 11.618 14.250 1.00 85.25 98 THR A C 1
ATOM 724 O O . THR A 1 98 ? 29.233 11.892 13.783 1.00 85.25 98 THR A O 1
ATOM 727 N N . LEU A 1 99 ? 30.513 10.626 15.125 1.00 81.50 99 LEU A N 1
ATOM 728 C CA . LEU A 1 99 ? 29.453 9.726 15.580 1.00 81.50 99 LEU A CA 1
ATOM 729 C C . LEU A 1 99 ? 28.836 10.131 16.928 1.00 81.50 99 LEU A C 1
ATOM 731 O O . LEU A 1 99 ? 27.970 9.417 17.426 1.00 81.50 99 LEU A O 1
ATOM 735 N N . GLY A 1 100 ? 29.271 11.242 17.534 1.00 83.56 100 GLY A N 1
ATOM 736 C CA . GLY A 1 100 ? 28.763 11.696 18.834 1.00 83.56 100 GLY A CA 1
ATOM 737 C C . GLY A 1 100 ? 29.091 10.754 20.001 1.00 83.56 100 GLY A C 1
ATOM 738 O O . GLY A 1 100 ? 28.412 10.772 21.021 1.00 83.56 100 GLY A O 1
ATOM 739 N N . LEU A 1 101 ? 30.131 9.920 19.882 1.00 81.94 101 LEU A N 1
ATOM 740 C CA . LEU A 1 101 ? 30.439 8.877 20.874 1.00 81.94 101 LEU A CA 1
ATOM 741 C C . LEU A 1 101 ? 31.148 9.393 22.135 1.00 81.94 101 LEU A C 1
ATOM 743 O O . LEU A 1 101 ? 31.355 8.641 23.087 1.00 81.94 101 LEU A O 1
ATOM 747 N N . ASN A 1 102 ? 31.507 10.676 22.162 1.00 75.06 102 ASN A N 1
ATOM 748 C CA . ASN A 1 102 ? 32.182 11.300 23.299 1.00 75.06 102 ASN A CA 1
ATOM 749 C C . ASN A 1 102 ? 31.346 11.308 24.583 1.00 75.06 102 ASN A C 1
ATOM 751 O O . ASN A 1 102 ? 31.928 11.317 25.665 1.00 75.06 102 ASN A O 1
ATOM 755 N N . ASP A 1 103 ? 30.017 11.289 24.464 1.00 72.25 103 ASP A N 1
ATOM 756 C CA . ASP A 1 103 ? 29.114 11.300 25.619 1.00 72.25 103 ASP A CA 1
ATOM 757 C C . ASP A 1 103 ? 29.029 9.925 26.303 1.00 72.25 103 ASP A C 1
ATOM 759 O O . ASP A 1 103 ? 28.684 9.834 27.479 1.00 72.25 103 ASP A O 1
ATOM 763 N N . PHE A 1 104 ? 29.398 8.858 25.586 1.00 71.75 104 PHE A N 1
ATOM 764 C CA . PHE A 1 104 ? 29.318 7.470 26.052 1.00 71.75 104 PHE A CA 1
ATOM 765 C C . PHE A 1 104 ? 30.676 6.904 26.481 1.00 71.75 104 PHE A C 1
ATOM 767 O O . PHE A 1 104 ? 30.745 6.031 27.341 1.00 71.75 104 PHE A O 1
ATOM 774 N N . LEU A 1 105 ? 31.772 7.391 25.893 1.00 83.06 105 LEU A N 1
ATOM 775 C CA . LEU A 1 105 ? 33.124 6.901 26.155 1.00 83.06 105 LEU A CA 1
ATOM 776 C C . LEU A 1 105 ? 33.944 7.980 26.867 1.00 83.06 105 LEU A C 1
ATOM 778 O O . LEU A 1 105 ? 34.461 8.908 26.241 1.00 83.06 105 LEU A O 1
ATOM 782 N N . LYS A 1 106 ? 34.089 7.850 28.192 1.00 84.75 106 LYS A N 1
ATOM 783 C CA . LYS A 1 106 ? 34.838 8.810 29.019 1.00 84.75 106 LYS A CA 1
ATOM 784 C C . LYS A 1 106 ? 36.315 8.829 28.627 1.00 84.75 106 LYS A C 1
ATOM 786 O O . LYS A 1 106 ? 37.001 7.807 28.691 1.00 84.75 106 LYS A O 1
ATOM 791 N N . ARG A 1 107 ? 36.817 10.011 28.256 1.00 86.62 107 ARG A N 1
ATOM 792 C CA . ARG A 1 107 ? 38.208 10.227 27.832 1.00 86.62 107 ARG A CA 1
ATOM 793 C C . ARG A 1 107 ? 39.005 10.993 28.874 1.00 86.62 107 ARG A C 1
ATOM 795 O O . ARG A 1 107 ? 38.522 11.972 29.436 1.00 86.62 107 ARG A O 1
ATOM 802 N N . TYR A 1 108 ? 40.260 10.595 29.050 1.00 86.12 108 TYR A N 1
ATOM 803 C CA . TYR A 1 108 ? 41.207 11.270 29.934 1.00 86.12 108 TYR A CA 1
ATOM 804 C C . TYR A 1 108 ? 42.530 11.530 29.216 1.00 86.12 108 TYR A C 1
ATOM 806 O O . TYR A 1 108 ? 42.931 10.784 28.318 1.00 86.12 108 TYR A O 1
ATOM 814 N N . LYS A 1 109 ? 43.233 12.598 29.613 1.00 78.75 109 LYS A N 1
ATOM 815 C CA . LYS A 1 109 ? 44.481 13.015 28.954 1.00 78.75 109 LYS A CA 1
ATOM 816 C C . LYS A 1 109 ? 45.659 12.115 29.317 1.00 78.75 109 LYS A C 1
ATOM 818 O O . LYS A 1 109 ? 46.645 12.073 28.589 1.00 78.75 109 LYS A O 1
ATOM 823 N N . SER A 1 110 ? 45.571 11.400 30.437 1.00 84.06 110 SER A N 1
ATOM 824 C CA . SER A 1 110 ? 46.618 10.493 30.906 1.00 84.06 110 SER A CA 1
ATOM 825 C C . SER A 1 110 ? 46.041 9.266 31.610 1.00 84.06 110 SER A C 1
ATOM 827 O O . SER A 1 110 ? 44.941 9.307 32.166 1.00 84.06 110 SER A O 1
ATOM 829 N N . ARG A 1 111 ? 46.830 8.184 31.630 1.00 84.75 111 ARG A N 1
ATOM 830 C CA . ARG A 1 111 ? 46.539 6.955 32.388 1.00 84.75 111 ARG A CA 1
ATOM 831 C C . ARG A 1 111 ? 46.308 7.254 33.878 1.00 84.75 111 ARG A C 1
ATOM 833 O O . ARG A 1 111 ? 45.386 6.706 34.477 1.00 84.75 111 ARG A O 1
ATOM 840 N N . ASP A 1 112 ? 47.067 8.187 34.450 1.00 80.38 112 ASP A N 1
ATOM 841 C CA . ASP A 1 112 ? 46.963 8.570 35.866 1.00 80.38 112 ASP A CA 1
ATOM 842 C C . ASP A 1 112 ? 45.689 9.361 36.184 1.00 80.38 112 ASP A C 1
ATOM 844 O O . ASP A 1 112 ? 45.139 9.278 37.283 1.00 80.38 112 ASP A O 1
ATOM 848 N N . GLU A 1 113 ? 45.209 10.168 35.240 1.00 82.69 113 GLU A N 1
ATOM 849 C CA . GLU A 1 113 ? 43.940 10.887 35.372 1.00 82.69 113 GLU A CA 1
ATOM 850 C C . GLU A 1 113 ? 42.750 9.919 35.305 1.00 82.69 113 GLU A C 1
ATOM 852 O O . GLU A 1 113 ? 41.883 9.965 36.179 1.00 82.69 113 GLU A O 1
ATOM 857 N N . ALA A 1 114 ? 42.768 8.982 34.348 1.00 84.31 114 ALA A N 1
ATOM 858 C CA . ALA A 1 114 ? 41.772 7.916 34.245 1.00 84.31 114 ALA A CA 1
ATOM 859 C C . ALA A 1 114 ? 41.716 7.074 35.528 1.00 84.31 114 ALA A C 1
ATOM 861 O O . ALA A 1 114 ? 40.653 6.897 36.117 1.00 84.31 114 ALA A O 1
ATOM 862 N N . THR A 1 115 ? 42.872 6.638 36.028 1.00 80.12 115 THR A N 1
ATOM 863 C CA . THR A 1 115 ? 42.955 5.787 37.225 1.00 80.12 115 THR A CA 1
ATOM 864 C C . THR A 1 115 ? 42.457 6.506 38.483 1.00 80.12 115 THR A C 1
ATOM 866 O O . THR A 1 115 ? 41.754 5.919 39.307 1.00 80.12 115 THR A O 1
ATOM 869 N N . ARG A 1 116 ? 42.756 7.805 38.632 1.00 79.06 116 ARG A N 1
ATOM 870 C CA . ARG A 1 116 ? 42.246 8.622 39.749 1.00 79.06 116 ARG A CA 1
ATOM 871 C C . ARG A 1 116 ? 40.740 8.862 39.677 1.00 79.06 116 ARG A C 1
ATOM 873 O O . ARG A 1 116 ? 40.118 9.027 40.725 1.00 79.06 116 ARG A O 1
ATOM 880 N N . SER A 1 117 ? 40.152 8.869 38.480 1.00 79.31 117 SER A N 1
ATOM 881 C CA . SER A 1 117 ? 38.705 9.044 38.311 1.00 79.31 117 SER A CA 1
ATOM 882 C C . SER A 1 117 ? 37.897 7.903 38.941 1.00 79.31 117 SER A C 1
ATOM 884 O O . SER A 1 117 ? 36.831 8.147 39.502 1.00 79.31 117 SER A O 1
ATOM 886 N N . PHE A 1 118 ? 38.450 6.686 38.957 1.00 78.12 118 PHE A N 1
ATOM 887 C CA . PHE A 1 118 ? 37.794 5.509 39.529 1.00 78.12 118 PHE A CA 1
ATOM 888 C C . PHE A 1 118 ? 37.783 5.515 41.063 1.00 78.12 118 PHE A C 1
ATOM 890 O O . PHE A 1 118 ? 36.851 5.000 41.672 1.00 78.12 118 PHE A O 1
ATOM 897 N N . ARG A 1 119 ? 38.775 6.157 41.700 1.00 64.62 119 ARG A N 1
ATOM 898 C CA . ARG A 1 119 ? 38.896 6.246 43.170 1.00 64.62 119 ARG A CA 1
ATOM 899 C C . ARG A 1 119 ? 37.880 7.191 43.827 1.00 64.62 119 ARG A C 1
ATOM 901 O O . ARG A 1 119 ? 37.726 7.151 45.039 1.00 64.62 119 ARG A O 1
ATOM 908 N N . LYS A 1 120 ? 37.201 8.050 43.057 1.00 54.56 120 LYS A N 1
ATOM 909 C CA . LYS A 1 120 ? 36.184 8.993 43.569 1.00 54.56 120 LYS A CA 1
ATOM 910 C C . LYS A 1 120 ? 34.779 8.389 43.699 1.00 54.56 120 LYS A C 1
ATOM 912 O O . LYS A 1 120 ? 33.852 9.104 44.066 1.00 54.56 120 LYS A O 1
ATOM 917 N N . LEU A 1 121 ? 34.607 7.111 43.373 1.00 56.25 121 LEU A N 1
ATOM 918 C CA . LEU A 1 121 ? 33.331 6.412 43.482 1.00 56.25 121 LEU A CA 1
ATOM 919 C C . LEU A 1 121 ? 33.298 5.664 44.823 1.00 56.25 121 LEU A C 1
ATOM 921 O O . LEU A 1 121 ? 33.934 4.621 44.950 1.00 56.25 121 LEU A O 1
ATOM 925 N N . ASP A 1 122 ? 32.565 6.175 45.816 1.00 47.31 122 ASP A N 1
ATOM 926 C CA . ASP A 1 122 ? 32.179 5.375 46.988 1.00 47.31 122 ASP A CA 1
ATOM 927 C C . ASP A 1 122 ? 31.308 4.213 46.494 1.00 47.31 122 ASP A C 1
ATOM 929 O O . ASP A 1 122 ? 30.202 4.420 45.987 1.00 47.31 122 ASP A O 1
ATOM 933 N N . ARG A 1 123 ? 31.827 2.983 46.571 1.00 58.34 123 ARG A N 1
ATOM 934 C CA . ARG A 1 123 ? 31.161 1.791 46.030 1.00 58.34 123 ARG A CA 1
ATOM 935 C C . ARG A 1 123 ? 30.674 0.880 47.162 1.00 58.34 123 ARG A C 1
ATOM 937 O O . ARG A 1 123 ? 31.476 0.514 48.021 1.00 58.34 123 ARG A O 1
ATOM 944 N N . PRO A 1 124 ? 29.400 0.447 47.159 1.00 44.25 124 PRO A N 1
ATOM 945 C CA . PRO A 1 124 ? 28.968 -0.657 48.007 1.00 44.25 124 PRO A CA 1
ATOM 946 C C . PRO A 1 124 ? 29.654 -1.970 47.573 1.00 44.25 124 PRO A C 1
ATOM 948 O O . PRO A 1 124 ? 30.033 -2.115 46.404 1.00 44.25 124 PRO A O 1
ATOM 951 N N . PRO A 1 125 ? 29.841 -2.937 48.490 1.00 43.03 125 PRO A N 1
ATOM 952 C CA . PRO A 1 125 ? 30.539 -4.182 48.189 1.00 43.03 125 PRO A CA 1
ATOM 953 C C . PRO A 1 125 ? 29.810 -5.019 47.118 1.00 43.03 125 PRO A C 1
ATOM 955 O O . PRO A 1 125 ? 28.596 -4.891 46.950 1.00 43.03 125 PRO A O 1
ATOM 958 N N . PRO A 1 126 ? 30.533 -5.896 46.391 1.00 42.97 126 PRO A N 1
ATOM 959 C CA . PRO A 1 126 ? 29.959 -6.785 45.383 1.00 42.97 126 PRO A CA 1
ATOM 960 C C . PRO A 1 126 ? 28.783 -7.601 45.925 1.00 42.97 126 PRO A C 1
ATOM 962 O O . PRO A 1 126 ? 28.936 -8.307 46.920 1.00 42.97 126 PRO A O 1
ATOM 965 N N . ALA A 1 127 ? 27.643 -7.587 45.232 1.00 42.22 127 ALA A N 1
ATOM 966 C CA . ALA A 1 127 ? 26.651 -8.638 45.423 1.00 42.22 127 ALA A CA 1
ATOM 967 C C . ALA A 1 127 ? 27.275 -9.988 45.003 1.00 42.22 127 ALA A C 1
ATOM 969 O O . ALA A 1 127 ? 27.961 -10.037 43.973 1.00 42.22 127 ALA A O 1
ATOM 970 N N . PRO A 1 128 ? 27.093 -11.070 45.782 1.00 36.62 128 PRO A N 1
ATOM 971 C CA . PRO A 1 128 ? 27.617 -12.383 45.423 1.00 36.62 128 PRO A CA 1
ATOM 972 C C . PRO A 1 128 ? 27.001 -12.871 44.100 1.00 36.62 128 PRO A C 1
ATOM 974 O O . PRO A 1 128 ? 25.860 -12.512 43.789 1.00 36.62 128 PRO A O 1
ATOM 977 N N . PRO A 1 129 ? 27.732 -13.683 43.311 1.00 37.22 129 PRO A N 1
ATOM 978 C CA . PRO A 1 129 ? 27.238 -14.186 42.037 1.00 37.22 129 PRO A CA 1
ATOM 979 C C . PRO A 1 129 ? 25.963 -15.000 42.262 1.00 37.22 129 PRO A C 1
ATOM 981 O O . PRO A 1 129 ? 25.947 -15.969 43.020 1.00 37.22 129 PRO A O 1
ATOM 984 N N . THR A 1 130 ? 24.879 -14.577 41.617 1.00 33.00 130 THR A N 1
ATOM 985 C CA . THR A 1 130 ? 23.584 -15.251 41.684 1.00 33.00 130 THR A CA 1
ATOM 986 C C . THR A 1 130 ? 23.694 -16.600 40.963 1.00 33.00 130 THR A C 1
ATOM 988 O O . THR A 1 130 ? 24.085 -16.617 39.793 1.00 33.00 130 THR A O 1
ATOM 991 N N . PRO A 1 131 ? 23.380 -17.740 41.607 1.00 34.16 131 PRO A N 1
ATOM 992 C CA . PRO A 1 131 ? 23.300 -19.007 40.897 1.00 34.16 131 PRO A CA 1
ATOM 993 C C . PRO A 1 131 ? 22.098 -19.006 39.944 1.00 34.16 131 PRO A C 1
ATOM 995 O O . PRO A 1 131 ? 21.082 -18.361 40.207 1.00 34.16 131 PRO A O 1
ATOM 998 N N . ALA A 1 132 ? 22.232 -19.736 38.833 1.00 31.98 132 ALA A N 1
ATOM 999 C CA . ALA A 1 132 ? 21.188 -19.916 37.825 1.00 31.98 132 ALA A CA 1
ATOM 1000 C C . ALA A 1 132 ? 19.845 -20.345 38.460 1.00 31.98 132 ALA A C 1
ATOM 1002 O O . ALA A 1 132 ? 19.851 -21.110 39.429 1.00 31.98 132 ALA A O 1
ATOM 1003 N N . PRO A 1 133 ? 18.695 -19.875 37.937 1.00 31.88 133 PRO A N 1
ATOM 1004 C CA . PRO A 1 133 ? 17.413 -20.050 38.602 1.00 31.88 133 PRO A CA 1
ATOM 1005 C C . PRO A 1 133 ? 17.006 -21.526 38.620 1.00 31.88 133 PRO A C 1
ATOM 1007 O O . PRO A 1 133 ? 16.795 -22.146 37.578 1.00 31.88 133 PRO A O 1
ATOM 1010 N N . VAL A 1 134 ? 16.865 -22.075 39.826 1.00 32.72 134 VAL A N 1
ATOM 1011 C CA . VAL A 1 134 ? 16.189 -23.349 40.075 1.00 32.72 134 VAL A CA 1
ATOM 1012 C C . VAL A 1 134 ? 14.759 -23.035 40.506 1.00 32.72 134 VAL A C 1
ATOM 1014 O O . VAL A 1 134 ? 14.535 -22.296 41.463 1.00 32.72 134 VAL A O 1
ATOM 1017 N N . ASN A 1 135 ? 13.793 -23.591 39.777 1.00 38.41 135 ASN A N 1
ATOM 1018 C CA . ASN A 1 135 ? 12.367 -23.500 40.075 1.00 38.41 135 ASN A CA 1
ATOM 1019 C C . ASN A 1 135 ? 12.040 -24.093 41.457 1.00 38.41 135 ASN A C 1
ATOM 1021 O O . ASN A 1 135 ? 12.311 -25.267 41.706 1.00 38.41 135 ASN A O 1
ATOM 1025 N N . GLY A 1 136 ? 11.369 -23.317 42.310 1.00 31.03 136 GLY A N 1
ATOM 1026 C CA . GLY A 1 136 ? 10.733 -23.810 43.533 1.00 31.03 136 GLY A CA 1
ATOM 1027 C C . GLY A 1 136 ? 9.987 -22.699 44.286 1.00 31.03 136 GLY A C 1
ATOM 1028 O O . GLY A 1 136 ? 10.536 -21.606 44.420 1.00 31.03 136 GLY A O 1
ATOM 1029 N N . PRO A 1 137 ? 8.748 -22.921 44.771 1.00 43.50 137 PRO A N 1
ATOM 1030 C CA . PRO A 1 137 ? 7.956 -21.880 45.415 1.00 43.50 137 PRO A CA 1
ATOM 1031 C C . PRO A 1 137 ? 8.198 -21.881 46.930 1.00 43.50 137 PRO A C 1
ATOM 1033 O O . PRO A 1 137 ? 7.923 -22.881 47.590 1.00 43.50 137 PRO A O 1
ATOM 1036 N N . GLN A 1 138 ? 8.644 -20.764 47.513 1.00 34.84 138 GLN A N 1
ATOM 1037 C CA . GLN A 1 138 ? 8.596 -20.580 48.968 1.00 34.84 138 GLN A CA 1
ATOM 1038 C C . GLN A 1 138 ? 8.187 -19.154 49.368 1.00 34.84 138 GLN A C 1
ATOM 1040 O O . GLN A 1 138 ? 8.893 -18.190 49.106 1.00 34.84 138 GLN A O 1
ATOM 1045 N N . GLY A 1 139 ? 7.016 -19.080 50.014 1.00 35.28 139 GLY A N 1
ATOM 1046 C CA . GLY A 1 139 ? 6.718 -18.272 51.203 1.00 35.28 139 GLY A CA 1
ATOM 1047 C C . GLY A 1 139 ? 6.908 -16.755 51.145 1.00 35.28 139 GLY A C 1
ATOM 1048 O O . GLY A 1 139 ? 7.988 -16.254 51.425 1.00 35.28 139 GLY A O 1
ATOM 1049 N N . TYR A 1 140 ? 5.813 -16.020 50.936 1.00 37.66 140 TYR A N 1
ATOM 1050 C CA . TYR A 1 140 ? 5.732 -14.577 51.195 1.00 37.66 140 TYR A CA 1
ATOM 1051 C C . TYR A 1 140 ? 5.389 -14.296 52.668 1.00 37.66 140 TYR A C 1
ATOM 1053 O O . TYR A 1 140 ? 4.288 -14.635 53.109 1.00 37.66 140 TYR A O 1
ATOM 1061 N N . ASP A 1 141 ? 6.273 -13.608 53.397 1.00 38.88 141 ASP A N 1
ATOM 1062 C CA . ASP A 1 141 ? 5.956 -12.982 54.689 1.00 38.88 141 ASP A CA 1
ATOM 1063 C C . ASP A 1 141 ? 5.535 -11.512 54.477 1.00 38.88 141 ASP A C 1
ATOM 1065 O O . ASP A 1 141 ? 6.232 -10.711 53.853 1.00 38.88 141 ASP A O 1
ATOM 1069 N N . LYS A 1 142 ? 4.345 -11.155 54.973 1.00 38.41 142 LYS A N 1
ATOM 1070 C CA . LYS A 1 142 ? 3.690 -9.847 54.789 1.00 38.41 142 LYS A CA 1
ATOM 1071 C C . LYS A 1 142 ? 4.175 -8.764 55.768 1.00 38.41 142 LYS A C 1
ATOM 1073 O O . LYS A 1 142 ? 3.685 -7.634 55.688 1.00 38.41 142 LYS A O 1
ATOM 1078 N N . ALA A 1 143 ? 5.100 -9.061 56.682 1.00 37.09 143 ALA A N 1
ATOM 1079 C CA . ALA A 1 143 ? 5.488 -8.126 57.742 1.00 37.09 143 ALA A CA 1
ATOM 1080 C C . ALA A 1 143 ? 6.616 -7.132 57.373 1.00 37.09 143 ALA A C 1
ATOM 1082 O O . ALA A 1 143 ? 6.625 -6.017 57.902 1.00 37.09 143 ALA A O 1
ATOM 1083 N N . GLU A 1 144 ? 7.525 -7.454 56.445 1.00 36.84 144 GLU A N 1
ATOM 1084 C CA . GLU A 1 144 ? 8.691 -6.592 56.147 1.00 36.84 144 GLU A CA 1
ATOM 1085 C C . GLU A 1 144 ? 8.411 -5.433 55.176 1.00 36.84 144 GLU A C 1
ATOM 1087 O O . GLU A 1 144 ? 9.032 -4.372 55.269 1.00 36.84 144 GLU A O 1
ATOM 1092 N N . VAL A 1 145 ? 7.405 -5.554 54.304 1.00 38.44 145 VAL A N 1
ATOM 1093 C CA . VAL A 1 145 ? 7.104 -4.526 53.283 1.00 38.44 145 VAL A CA 1
ATOM 1094 C C . VAL A 1 145 ? 6.540 -3.232 53.895 1.00 38.44 145 VAL A C 1
ATOM 1096 O O . VAL A 1 145 ? 6.587 -2.168 53.281 1.00 38.44 145 VAL A O 1
ATOM 1099 N N . ARG A 1 146 ? 6.055 -3.264 55.144 1.00 35.22 146 ARG A N 1
ATOM 1100 C CA . ARG A 1 146 ? 5.472 -2.082 55.804 1.00 35.22 146 ARG A CA 1
ATOM 1101 C C . ARG A 1 146 ? 6.487 -1.123 56.435 1.00 35.22 146 ARG A C 1
ATOM 1103 O O . ARG A 1 146 ? 6.078 -0.043 56.854 1.00 35.22 146 ARG A O 1
ATOM 1110 N N . ARG A 1 147 ? 7.783 -1.461 56.512 1.00 37.66 147 ARG A N 1
ATOM 1111 C CA . ARG A 1 147 ? 8.786 -0.624 57.213 1.00 37.66 147 ARG A CA 1
ATOM 1112 C C . ARG A 1 147 ? 9.759 0.157 56.324 1.00 37.66 147 ARG A C 1
ATOM 1114 O O . ARG A 1 147 ? 10.433 1.038 56.847 1.00 37.66 147 ARG A O 1
ATOM 1121 N N . ALA A 1 148 ? 9.800 -0.085 55.013 1.00 34.78 148 ALA A N 1
ATOM 1122 C CA . ALA A 1 148 ? 10.799 0.524 54.121 1.00 34.78 148 ALA A CA 1
ATOM 1123 C C . ALA A 1 148 ? 10.311 1.732 53.294 1.00 34.78 148 ALA A C 1
ATOM 1125 O O . ALA A 1 148 ? 11.074 2.268 52.496 1.00 34.78 148 ALA A O 1
ATOM 1126 N N . VAL A 1 149 ? 9.081 2.216 53.492 1.00 31.42 149 VAL A N 1
ATOM 1127 C CA . VAL A 1 149 ? 8.591 3.428 52.812 1.00 31.42 149 VAL A CA 1
ATOM 1128 C C . VAL A 1 149 ? 8.472 4.564 53.823 1.00 31.42 149 VAL A C 1
ATOM 1130 O O . VAL A 1 149 ? 7.421 4.790 54.417 1.00 31.42 149 VAL A O 1
ATOM 1133 N N . ARG A 1 150 ? 9.568 5.301 54.025 1.00 35.66 150 ARG A N 1
ATOM 1134 C CA . ARG A 1 150 ? 9.469 6.694 54.479 1.00 35.66 150 ARG A CA 1
ATOM 1135 C C . ARG A 1 150 ? 9.261 7.565 53.238 1.00 35.66 150 ARG A C 1
ATOM 1137 O O . ARG A 1 150 ? 10.066 7.459 52.313 1.00 35.66 150 ARG A O 1
ATOM 1144 N N . PRO A 1 151 ? 8.228 8.421 53.183 1.00 34.56 151 PRO A N 1
ATOM 1145 C CA . PRO A 1 151 ? 8.061 9.326 52.063 1.00 34.56 151 PRO A CA 1
ATOM 1146 C C . PRO A 1 151 ? 9.165 10.384 52.132 1.00 34.56 151 PRO A C 1
ATOM 1148 O O . PRO A 1 151 ? 9.207 11.214 53.039 1.00 34.56 151 PRO A O 1
ATOM 1151 N N . SER A 1 152 ? 10.080 10.325 51.168 1.00 37.62 152 SER A N 1
ATOM 1152 C CA . SER A 1 152 ? 10.901 11.470 50.792 1.00 37.62 152 SER A CA 1
ATOM 1153 C C . SER A 1 152 ? 9.957 12.615 50.434 1.00 37.62 152 SER A C 1
ATOM 1155 O O . SER A 1 152 ? 9.062 12.452 49.598 1.00 37.62 152 SER A O 1
ATOM 1157 N N . THR A 1 153 ? 10.142 13.764 51.082 1.00 43.28 153 THR A N 1
ATOM 1158 C CA . THR A 1 153 ? 9.520 15.041 50.731 1.00 43.28 153 THR A CA 1
ATOM 1159 C C . THR A 1 153 ? 10.039 15.487 49.365 1.00 43.28 153 THR A C 1
ATOM 1161 O O . THR A 1 153 ? 10.874 16.383 49.250 1.00 43.28 153 THR A O 1
ATOM 1164 N N . SER A 1 154 ? 9.572 14.826 48.313 1.00 39.75 154 SER A N 1
ATOM 1165 C CA . SER A 1 154 ? 9.685 15.315 46.952 1.00 39.75 154 SER A CA 1
ATOM 1166 C C . SER A 1 154 ? 8.614 16.384 46.771 1.00 39.75 154 SER A C 1
ATOM 1168 O O . SER A 1 154 ? 7.436 16.176 47.067 1.00 39.75 154 SER A O 1
ATOM 1170 N N . ARG A 1 155 ? 9.040 17.572 46.332 1.00 40.25 155 ARG A N 1
ATOM 1171 C CA . ARG A 1 155 ? 8.126 18.565 45.760 1.00 40.25 155 ARG A CA 1
ATOM 1172 C C . ARG A 1 155 ? 7.208 17.840 44.768 1.00 40.25 155 ARG A C 1
ATOM 1174 O O . ARG A 1 155 ? 7.736 17.059 43.974 1.00 40.25 155 ARG A O 1
ATOM 1181 N N . PRO A 1 156 ? 5.888 18.090 44.769 1.00 38.75 156 PRO A N 1
ATOM 1182 C CA . PRO A 1 156 ? 5.044 17.586 43.698 1.00 38.75 156 PRO A CA 1
ATOM 1183 C C . PRO A 1 156 ? 5.645 18.087 42.384 1.00 38.75 156 PRO A C 1
ATOM 1185 O O . PRO A 1 156 ? 5.838 19.291 42.211 1.00 38.75 156 PRO A O 1
ATOM 1188 N N . LEU A 1 157 ? 6.014 17.165 41.491 1.00 36.28 157 LEU A N 1
ATOM 1189 C CA . LEU A 1 157 ? 6.295 17.521 40.108 1.00 36.28 157 LEU A CA 1
ATOM 1190 C C . LEU A 1 157 ? 5.018 18.171 39.594 1.00 36.28 157 LEU A C 1
ATOM 1192 O O . LEU A 1 157 ? 3.997 17.500 39.444 1.00 36.28 157 LEU A O 1
ATOM 1196 N N . THR A 1 158 ? 5.054 19.484 39.391 1.00 34.69 158 THR A N 1
ATOM 1197 C CA . THR A 1 158 ? 3.988 20.180 38.686 1.00 34.69 158 THR A CA 1
ATOM 1198 C C . THR A 1 158 ? 3.871 19.488 37.329 1.00 34.69 158 THR A C 1
ATOM 1200 O O . THR A 1 158 ? 4.875 19.436 36.612 1.00 34.69 158 THR A O 1
ATOM 1203 N N . PRO A 1 159 ? 2.714 18.902 36.970 1.00 36.94 159 PRO A N 1
ATOM 1204 C CA . PRO A 1 159 ? 2.523 18.366 35.633 1.00 36.94 159 PRO A CA 1
ATOM 1205 C C . PRO A 1 159 ? 2.891 19.466 34.641 1.00 36.94 159 PRO A C 1
ATOM 1207 O O . PRO A 1 159 ? 2.438 20.603 34.809 1.00 36.94 159 PRO A O 1
ATOM 1210 N N . LEU A 1 160 ? 3.731 19.156 33.649 1.00 35.16 160 LEU A N 1
ATOM 1211 C CA . LEU A 1 160 ? 3.989 20.098 32.563 1.00 35.16 160 LEU A CA 1
ATOM 1212 C C . LEU A 1 160 ? 2.628 20.575 32.032 1.00 35.16 160 LEU A C 1
ATOM 1214 O O . LEU A 1 160 ? 1.738 19.736 31.843 1.00 35.16 160 LEU A O 1
ATOM 1218 N N . PRO A 1 161 ? 2.420 21.889 31.846 1.00 34.84 161 PRO A N 1
ATOM 1219 C CA . PRO A 1 161 ? 1.161 22.388 31.326 1.00 34.84 161 PRO A CA 1
ATOM 1220 C C . PRO A 1 161 ? 0.908 21.726 29.972 1.00 34.84 161 PRO A C 1
ATOM 1222 O O . PRO A 1 161 ? 1.637 21.937 29.006 1.00 34.84 161 PRO A O 1
ATOM 1225 N N . ILE A 1 162 ? -0.117 20.876 29.921 1.00 36.06 162 ILE A N 1
ATOM 1226 C CA . ILE A 1 162 ? -0.621 20.315 28.673 1.00 36.06 162 ILE A CA 1
ATOM 1227 C C . ILE A 1 162 ? -1.290 21.483 27.959 1.00 36.06 162 ILE A C 1
ATOM 1229 O O . ILE A 1 162 ? -2.396 21.886 28.326 1.00 36.06 162 ILE A O 1
ATOM 1233 N N . SER A 1 163 ? -0.569 22.071 27.003 1.00 34.31 163 SER A N 1
ATOM 1234 C CA . SER A 1 163 ? -1.093 23.145 26.166 1.00 34.31 163 SER A CA 1
ATOM 1235 C C . SER A 1 163 ? -2.373 22.652 25.485 1.00 34.31 163 SER A C 1
ATOM 1237 O O . SER A 1 163 ? -2.374 21.533 24.957 1.00 34.31 163 SER A O 1
ATOM 1239 N N . PRO A 1 164 ? -3.464 23.436 25.481 1.00 37.25 164 PRO A N 1
ATOM 1240 C CA . PRO A 1 164 ? -4.596 23.165 24.613 1.00 37.25 164 PRO A CA 1
ATOM 1241 C C . PRO A 1 164 ? -4.071 22.987 23.186 1.00 37.25 164 PRO A C 1
ATOM 1243 O O . PRO A 1 164 ? -3.420 23.883 22.651 1.00 37.25 164 PRO A O 1
ATOM 1246 N N . ARG A 1 165 ? -4.333 21.837 22.556 1.00 44.41 165 ARG A N 1
ATOM 1247 C CA . ARG A 1 165 ? -4.495 21.864 21.105 1.00 44.41 165 ARG A CA 1
ATOM 1248 C C . ARG A 1 165 ? -5.825 22.560 20.890 1.00 44.41 165 ARG A C 1
ATOM 1250 O O . ARG A 1 165 ? -6.872 21.943 21.081 1.00 44.41 165 ARG A O 1
ATOM 1257 N N . ASP A 1 166 ? -5.781 23.847 20.571 1.00 37.31 166 ASP A N 1
ATOM 1258 C CA . ASP A 1 166 ? -6.926 24.460 19.918 1.00 37.31 166 ASP A CA 1
ATOM 1259 C C . ASP A 1 166 ? -7.219 23.622 18.666 1.00 37.31 166 ASP A C 1
ATOM 1261 O O . ASP A 1 166 ? -6.291 23.307 17.911 1.00 37.31 166 ASP A O 1
ATOM 1265 N N . PRO A 1 167 ? -8.468 23.179 18.442 1.00 39.84 167 PRO A N 1
ATOM 1266 C CA . PRO A 1 167 ? -8.825 22.589 17.168 1.00 39.84 167 PRO A CA 1
ATOM 1267 C C . PRO A 1 167 ? -8.688 23.709 16.142 1.00 39.84 167 PRO A C 1
ATOM 1269 O O . PRO A 1 167 ? -9.553 24.576 16.066 1.00 39.84 167 PRO A O 1
ATOM 1272 N N . ALA A 1 168 ? -7.569 23.739 15.419 1.00 39.19 168 ALA A N 1
ATOM 1273 C CA . ALA A 1 168 ? -7.297 24.797 14.463 1.00 39.19 168 ALA A CA 1
ATOM 1274 C C . ALA A 1 168 ? -8.462 24.885 13.458 1.00 39.19 168 ALA A C 1
ATOM 1276 O O . ALA A 1 168 ? -8.698 23.925 12.711 1.00 39.19 168 ALA A O 1
ATOM 1277 N N . PRO A 1 169 ? -9.191 26.013 13.391 1.00 42.56 169 PRO A N 1
ATOM 1278 C CA . PRO A 1 169 ? -10.053 26.303 12.264 1.00 42.56 169 PRO A CA 1
ATOM 1279 C C . PRO A 1 169 ? -9.141 26.780 11.130 1.00 42.56 169 PRO A C 1
ATOM 1281 O O . PRO A 1 169 ? -8.951 27.972 10.937 1.00 42.56 169 PRO A O 1
ATOM 1284 N N . GLY A 1 170 ? -8.522 25.831 10.421 1.00 46.53 170 GLY A N 1
ATOM 1285 C CA . GLY A 1 170 ? -7.474 26.122 9.442 1.00 46.53 170 GLY A CA 1
ATOM 1286 C C . GLY A 1 170 ? -6.172 26.526 10.133 1.00 46.53 170 GLY A C 1
ATOM 1287 O O . GLY A 1 170 ? -6.101 27.560 10.788 1.00 46.53 170 GLY A O 1
ATOM 1288 N N . GLY A 1 171 ? -5.137 25.691 10.017 1.00 43.53 171 GLY A N 1
ATOM 1289 C CA . GLY A 1 171 ? -3.821 26.013 10.570 1.00 43.53 171 GLY A CA 1
ATOM 1290 C C . GLY A 1 171 ? -3.359 27.390 10.096 1.00 43.53 171 GLY A C 1
ATOM 1291 O O . GLY A 1 171 ? -3.460 27.716 8.909 1.00 43.53 171 GLY A O 1
ATOM 1292 N N . THR A 1 172 ? -2.862 28.207 11.020 1.00 49.38 172 THR A N 1
ATOM 1293 C CA . THR A 1 172 ? -2.068 29.379 10.658 1.00 49.38 172 THR A CA 1
ATOM 1294 C C . THR A 1 172 ? -0.842 28.891 9.878 1.00 49.38 172 THR A C 1
ATOM 1296 O O . THR A 1 172 ? -0.380 27.769 10.082 1.00 49.38 172 THR A O 1
ATOM 1299 N N . ALA A 1 173 ? -0.274 29.712 8.987 1.00 61.91 173 ALA A N 1
ATOM 1300 C CA . ALA A 1 173 ? 0.899 29.341 8.174 1.00 61.91 173 ALA A CA 1
ATOM 1301 C C . ALA A 1 173 ? 2.160 28.946 8.991 1.00 61.91 173 ALA A C 1
ATOM 1303 O O . ALA A 1 173 ? 3.204 28.655 8.413 1.00 61.91 173 ALA A O 1
ATOM 1304 N N . THR A 1 174 ? 2.076 28.971 10.323 1.00 73.38 174 THR A N 1
ATOM 1305 C CA . THR A 1 174 ? 3.126 28.639 11.287 1.00 73.38 174 THR A CA 1
ATOM 1306 C C . THR A 1 174 ? 3.132 27.173 11.720 1.00 73.38 174 THR A C 1
ATOM 1308 O O . THR A 1 174 ? 4.175 26.697 12.163 1.00 73.38 174 THR A O 1
ATOM 1311 N N . ASP A 1 175 ? 2.009 26.456 11.618 1.00 83.81 175 ASP A N 1
ATOM 1312 C CA . ASP A 1 175 ? 1.903 25.090 12.140 1.00 83.81 175 ASP A CA 1
ATOM 1313 C C . ASP A 1 175 ? 2.364 24.062 11.105 1.00 83.81 175 ASP A C 1
ATOM 1315 O O . ASP A 1 175 ? 2.013 24.136 9.924 1.00 83.81 175 ASP A O 1
ATOM 1319 N N . TRP A 1 176 ? 3.129 23.056 11.545 1.00 87.25 176 TRP A N 1
ATOM 1320 C CA . TRP A 1 176 ? 3.452 21.929 10.676 1.00 87.25 176 TRP A CA 1
ATOM 1321 C C . TRP A 1 176 ? 2.190 21.114 10.400 1.00 87.25 176 TRP A C 1
ATOM 1323 O O . TRP A 1 176 ? 1.526 20.630 11.320 1.00 87.25 176 TRP A O 1
ATOM 1333 N N . VAL A 1 177 ? 1.896 20.917 9.118 1.00 88.38 177 VAL A N 1
ATOM 1334 C CA . VAL A 1 177 ? 0.818 20.046 8.661 1.00 88.38 177 VAL A CA 1
ATOM 1335 C C . VAL A 1 177 ? 1.410 18.978 7.758 1.00 88.38 177 VAL A C 1
ATOM 1337 O O . VAL A 1 177 ? 2.210 19.276 6.870 1.00 88.38 177 VAL A O 1
ATOM 1340 N N . SER A 1 178 ? 1.002 17.727 7.974 1.00 92.94 178 SER A N 1
ATOM 1341 C CA . SER A 1 178 ? 1.453 16.614 7.144 1.00 92.94 178 SER A CA 1
ATOM 1342 C C . SER A 1 178 ? 1.143 16.885 5.662 1.00 92.94 178 SER A C 1
ATOM 1344 O O . SER A 1 178 ? -0.022 17.087 5.300 1.00 92.94 178 SER A O 1
ATOM 1346 N N . PRO A 1 179 ? 2.143 16.836 4.763 1.00 94.00 179 PRO A N 1
ATOM 1347 C CA . PRO A 1 179 ? 1.913 16.993 3.329 1.00 94.00 179 PRO A CA 1
ATOM 1348 C C . PRO A 1 179 ? 0.953 15.945 2.757 1.00 94.00 179 PRO A C 1
ATOM 1350 O O . PRO A 1 179 ? 0.301 16.195 1.744 1.00 94.00 179 PRO A O 1
ATOM 1353 N N . LEU A 1 180 ? 0.829 14.783 3.409 1.00 94.94 180 LEU A N 1
ATOM 1354 C CA . LEU A 1 180 ? -0.117 13.743 3.012 1.00 94.94 180 LEU A CA 1
ATOM 1355 C C . LEU A 1 180 ? -1.558 14.261 3.011 1.00 94.94 180 LEU A C 1
ATOM 1357 O O . LEU A 1 180 ? -2.293 13.981 2.069 1.00 94.94 180 LEU A O 1
ATOM 1361 N N . THR A 1 181 ? -1.950 15.065 4.002 1.00 91.31 181 THR A N 1
ATOM 1362 C CA . THR A 1 181 ? -3.328 15.567 4.122 1.00 91.31 181 THR A CA 1
ATOM 1363 C C . THR A 1 181 ? -3.576 16.824 3.288 1.00 91.31 181 THR A C 1
ATOM 1365 O O . THR A 1 181 ? -4.681 17.029 2.779 1.00 91.31 181 THR A O 1
ATOM 1368 N N . GLN A 1 182 ? -2.559 17.665 3.089 1.00 87.19 182 GLN A N 1
ATOM 1369 C CA . GLN A 1 182 ? -2.717 18.904 2.322 1.00 87.19 182 GLN A CA 1
ATOM 1370 C C . GLN A 1 182 ? -2.513 18.729 0.819 1.00 87.19 182 GLN A C 1
ATOM 1372 O O . GLN A 1 182 ? -3.217 19.371 0.042 1.00 87.19 182 GLN A O 1
ATOM 1377 N N . ARG A 1 183 ? -1.569 17.875 0.414 1.00 87.06 183 ARG A N 1
ATOM 1378 C CA . ARG A 1 183 ? -1.010 17.887 -0.941 1.00 87.06 183 ARG A CA 1
ATOM 1379 C C . ARG A 1 183 ? -1.192 16.590 -1.720 1.00 87.06 183 ARG A C 1
ATOM 1381 O O . ARG A 1 183 ? -1.182 16.640 -2.944 1.00 87.06 183 ARG A O 1
ATOM 1388 N N . TYR A 1 184 ? -1.297 15.440 -1.056 1.00 92.50 184 TYR A N 1
ATOM 1389 C CA . TYR A 1 184 ? -1.124 14.154 -1.742 1.00 92.50 184 TYR A CA 1
ATOM 1390 C C . TYR A 1 184 ? -2.353 13.246 -1.713 1.00 92.50 184 TYR A C 1
ATOM 1392 O O . TYR A 1 184 ? -2.831 12.865 -2.779 1.00 92.50 184 TYR A O 1
ATOM 1400 N N . ALA A 1 185 ? -2.853 12.881 -0.533 1.00 93.06 185 ALA A N 1
ATOM 1401 C CA . ALA A 1 185 ? -3.936 11.911 -0.411 1.00 93.06 185 ALA A CA 1
ATOM 1402 C C . ALA A 1 185 ? -5.283 12.498 -0.849 1.00 93.06 185 ALA A C 1
ATOM 1404 O O . ALA A 1 185 ? -5.542 13.699 -0.684 1.00 93.06 185 ALA A O 1
ATOM 1405 N N . GLY A 1 186 ? -6.148 11.637 -1.382 1.00 90.19 186 GLY A N 1
ATOM 1406 C CA . GLY A 1 186 ? -7.498 11.998 -1.790 1.00 90.19 186 GLY A CA 1
ATOM 1407 C C . GLY A 1 186 ? -8.404 12.321 -0.604 1.00 90.19 186 GLY A C 1
ATOM 1408 O O . GLY A 1 186 ? -8.249 11.788 0.502 1.00 90.19 186 GLY A O 1
ATOM 1409 N N . ARG A 1 187 ? -9.393 13.185 -0.849 1.00 91.56 187 ARG A N 1
ATOM 1410 C CA . ARG A 1 187 ? -10.319 13.701 0.167 1.00 91.56 187 ARG A CA 1
ATOM 1411 C C . ARG A 1 187 ? -10.997 12.597 0.981 1.00 91.56 187 ARG A C 1
ATOM 1413 O O . ARG A 1 187 ? -10.995 12.665 2.207 1.00 91.56 187 ARG A O 1
ATOM 1420 N N . LYS A 1 188 ? -11.514 11.559 0.312 1.00 94.19 188 LYS A N 1
ATOM 1421 C CA . LYS A 1 188 ? -12.230 10.444 0.958 1.00 94.19 188 LYS A CA 1
ATOM 1422 C C . LYS A 1 188 ? -11.357 9.711 1.981 1.00 94.19 188 LYS A C 1
ATOM 1424 O O . LYS A 1 188 ? -11.831 9.408 3.071 1.00 94.19 188 LYS A O 1
ATOM 1429 N N . MET A 1 189 ? -10.079 9.476 1.667 1.00 97.06 189 MET A N 1
ATOM 1430 C CA . MET A 1 189 ? -9.147 8.816 2.589 1.00 97.06 189 MET A CA 1
ATOM 1431 C C . MET A 1 189 ? -8.802 9.717 3.784 1.00 97.06 189 MET A C 1
ATOM 1433 O O . MET A 1 189 ? -8.759 9.253 4.921 1.00 97.06 189 MET A O 1
ATOM 1437 N N . ILE A 1 190 ? -8.610 11.019 3.547 1.00 95.50 190 ILE A N 1
ATOM 1438 C CA . ILE A 1 190 ? -8.355 12.000 4.615 1.00 95.50 190 ILE A CA 1
ATOM 1439 C C . ILE A 1 190 ? -9.544 12.087 5.573 1.00 95.50 190 ILE A C 1
ATOM 1441 O O . ILE A 1 190 ? -9.368 12.040 6.788 1.00 95.50 190 ILE A O 1
ATOM 1445 N N . GLU A 1 191 ? -10.756 12.208 5.035 1.00 94.81 191 GLU A N 1
ATOM 1446 C CA . GLU A 1 191 ? -11.979 12.304 5.831 1.00 94.81 191 GLU A CA 1
ATOM 1447 C C . GLU A 1 191 ? -12.231 11.027 6.636 1.00 94.81 191 GLU A C 1
ATOM 1449 O O . GLU A 1 191 ? -12.666 11.111 7.786 1.00 94.81 191 GLU A O 1
ATOM 1454 N N . LEU A 1 192 ? -11.891 9.863 6.075 1.00 97.06 192 LEU A N 1
ATOM 1455 C CA . LEU A 1 192 ? -12.030 8.569 6.733 1.00 97.06 192 LEU A CA 1
ATOM 1456 C C . LEU A 1 192 ? -11.160 8.445 7.998 1.00 97.06 192 LEU A C 1
ATOM 1458 O O . LEU A 1 192 ? -11.639 7.955 9.021 1.00 97.06 192 LEU A O 1
ATOM 1462 N N . PHE A 1 193 ? -9.919 8.935 7.957 1.00 97.25 193 PHE A N 1
ATOM 1463 C CA . PHE A 1 193 ? -9.022 8.978 9.123 1.00 97.25 193 PHE A CA 1
ATOM 1464 C C . PHE A 1 193 ? -9.200 10.232 9.996 1.00 97.25 193 PHE A C 1
ATOM 1466 O O . PHE A 1 193 ? -8.512 10.389 11.005 1.00 97.25 193 PHE A O 1
ATOM 1473 N N . GLY A 1 194 ? -10.122 11.126 9.634 1.00 93.38 194 GLY A N 1
ATOM 1474 C CA . GLY A 1 194 ? -10.378 12.362 10.360 1.00 93.38 194 GLY A CA 1
ATOM 1475 C C . GLY A 1 194 ? -11.119 12.154 11.683 1.00 93.38 194 GLY A C 1
ATOM 1476 O O . GLY A 1 194 ? -11.955 11.261 11.836 1.00 93.38 194 GLY A O 1
ATOM 1477 N N . ASP A 1 195 ? -10.885 13.061 12.632 1.00 90.75 195 ASP A N 1
ATOM 1478 C CA . ASP A 1 195 ? -11.497 13.028 13.967 1.00 90.75 195 ASP A CA 1
ATOM 1479 C C . ASP A 1 195 ? -13.031 13.013 13.923 1.00 90.75 195 ASP A C 1
ATOM 1481 O O . ASP A 1 195 ? -13.669 12.288 14.687 1.00 90.75 195 ASP A O 1
ATOM 1485 N N . ARG A 1 196 ? -13.641 13.748 12.981 1.00 90.50 196 ARG A N 1
ATOM 1486 C CA . ARG A 1 196 ? -15.098 13.730 12.786 1.00 90.50 196 ARG A CA 1
ATOM 1487 C C . ARG A 1 196 ? -15.602 12.316 12.504 1.00 90.50 196 ARG A C 1
ATOM 1489 O O . ARG A 1 196 ? -16.578 11.896 13.120 1.00 90.50 196 ARG A O 1
ATOM 1496 N N . ARG A 1 197 ? -14.938 11.578 11.605 1.00 94.06 197 ARG A N 1
ATOM 1497 C CA . ARG A 1 197 ? -15.296 10.190 11.295 1.00 94.06 197 ARG A CA 1
ATOM 1498 C C . ARG A 1 197 ? -15.050 9.291 12.499 1.00 94.06 197 ARG A C 1
ATOM 1500 O O . ARG A 1 197 ? -15.956 8.551 12.864 1.00 94.06 197 ARG A O 1
ATOM 1507 N N . ARG A 1 198 ? -13.893 9.409 13.160 1.00 93.88 198 ARG A N 1
ATOM 1508 C CA . ARG A 1 198 ? -13.560 8.628 14.364 1.00 93.88 198 ARG A CA 1
ATOM 1509 C C . ARG A 1 198 ? -14.642 8.743 15.439 1.00 93.88 198 ARG A C 1
ATOM 1511 O O . ARG A 1 198 ? -15.171 7.733 15.893 1.00 93.88 198 ARG A O 1
ATOM 1518 N N . PHE A 1 199 ? -15.001 9.964 15.826 1.00 94.50 199 PHE A N 1
ATOM 1519 C CA . PHE A 1 199 ? -15.951 10.198 16.915 1.00 94.50 199 PHE A CA 1
ATOM 1520 C C . PHE A 1 199 ? -17.400 9.899 16.527 1.00 94.50 199 PHE A C 1
ATOM 1522 O O . PHE A 1 199 ? -18.173 9.443 17.368 1.00 94.50 199 PHE A O 1
ATOM 1529 N N . ALA A 1 200 ? -17.763 10.098 15.259 1.00 94.69 200 ALA A N 1
ATOM 1530 C CA . ALA A 1 200 ? -19.045 9.641 14.740 1.00 94.69 200 ALA A CA 1
ATOM 1531 C C . ALA A 1 200 ? -19.169 8.110 14.838 1.00 94.69 200 ALA A C 1
ATOM 1533 O O . ALA A 1 200 ? -20.176 7.611 15.334 1.00 94.69 200 ALA A O 1
ATOM 1534 N N . THR A 1 201 ? -18.118 7.367 14.477 1.00 97.69 201 THR A N 1
ATOM 1535 C CA . THR A 1 201 ? -18.091 5.902 14.606 1.00 97.69 201 THR A CA 1
ATOM 1536 C C . THR A 1 201 ? -18.133 5.447 16.071 1.00 97.69 201 THR A C 1
ATOM 1538 O O . THR A 1 201 ? -18.792 4.457 16.378 1.00 97.69 201 THR A O 1
ATOM 1541 N N . TRP A 1 202 ? -17.516 6.181 17.008 1.00 98.25 202 TRP A N 1
ATOM 1542 C CA . TRP A 1 202 ? -17.663 5.894 18.448 1.00 98.25 202 TRP A CA 1
ATOM 1543 C C . TRP A 1 202 ? -19.125 5.986 18.890 1.00 98.25 202 TRP A C 1
ATOM 1545 O O . TRP A 1 202 ? -19.618 5.110 19.599 1.00 98.25 202 TRP A O 1
ATOM 1555 N N . ARG A 1 203 ? -19.837 7.024 18.434 1.00 98.06 203 ARG A N 1
ATOM 1556 C CA . ARG A 1 203 ? -21.266 7.202 18.716 1.00 98.06 203 ARG A CA 1
ATOM 1557 C C . ARG A 1 203 ? -22.120 6.122 18.063 1.00 98.06 203 ARG A C 1
ATOM 1559 O O . ARG A 1 203 ? -23.014 5.617 18.735 1.00 98.06 203 ARG A O 1
ATOM 1566 N N . ASP A 1 204 ? -21.805 5.704 16.838 1.00 98.38 204 ASP A N 1
ATOM 1567 C CA . ASP A 1 204 ? -22.472 4.570 16.181 1.00 98.38 204 ASP A CA 1
ATOM 1568 C C . ASP A 1 204 ? -22.309 3.273 16.990 1.00 98.38 204 ASP A C 1
ATOM 1570 O O . ASP A 1 204 ? -23.278 2.545 17.197 1.00 98.38 204 ASP A O 1
ATOM 1574 N N . LEU A 1 205 ? -21.106 3.011 17.515 1.00 98.75 205 LEU A N 1
ATOM 1575 C CA . LEU A 1 205 ? -20.825 1.845 18.358 1.00 98.75 205 LEU A CA 1
ATOM 1576 C C . LEU A 1 205 ? -21.593 1.888 19.683 1.00 98.75 205 LEU A C 1
ATOM 1578 O O . LEU A 1 205 ? -22.146 0.870 20.094 1.00 98.75 205 LEU A O 1
ATOM 1582 N N . TRP A 1 206 ? -21.664 3.044 20.348 1.00 98.75 206 TRP A N 1
ATOM 1583 C CA . TRP A 1 206 ? -22.464 3.193 21.570 1.00 98.75 206 TRP A CA 1
ATOM 1584 C C . TRP A 1 206 ? -23.966 3.053 21.317 1.00 98.75 206 TRP A C 1
ATOM 1586 O O . TRP A 1 206 ? -24.652 2.432 22.124 1.00 98.75 206 TRP A O 1
ATOM 1596 N N . ILE A 1 207 ? -24.475 3.583 20.200 1.00 98.75 207 ILE A N 1
ATOM 1597 C CA . ILE A 1 207 ? -25.873 3.387 19.795 1.00 98.75 207 ILE A CA 1
ATOM 1598 C C . ILE A 1 207 ? -26.140 1.895 19.566 1.00 98.75 207 ILE A C 1
ATOM 1600 O O . ILE A 1 207 ? -27.094 1.356 20.120 1.00 98.75 207 ILE A O 1
ATOM 1604 N N . ALA A 1 208 ? -25.279 1.211 18.807 1.00 98.69 208 ALA A N 1
ATOM 1605 C CA . ALA A 1 208 ? -25.424 -0.216 18.531 1.00 98.69 208 ALA A CA 1
ATOM 1606 C C . ALA A 1 208 ? -25.340 -1.076 19.805 1.00 98.69 208 ALA A C 1
ATOM 1608 O O . ALA A 1 208 ? -26.048 -2.078 19.907 1.00 98.69 208 ALA A O 1
ATOM 1609 N N . LEU A 1 209 ? -24.501 -0.680 20.772 1.00 98.81 209 LEU A N 1
ATOM 1610 C CA . LEU A 1 209 ? -24.405 -1.318 22.087 1.00 98.81 209 LEU A CA 1
ATOM 1611 C C . LEU A 1 209 ? -25.717 -1.182 22.856 1.00 98.81 209 LEU A C 1
ATOM 1613 O O . LEU A 1 209 ? -26.296 -2.201 23.216 1.00 98.81 209 LEU A O 1
ATOM 1617 N N . ALA A 1 210 ? -26.225 0.043 23.008 1.00 98.69 210 ALA A N 1
ATOM 1618 C CA . ALA A 1 210 ? -27.469 0.301 23.730 1.00 98.69 210 ALA A CA 1
ATOM 1619 C C . ALA A 1 210 ? -28.675 -0.416 23.095 1.00 98.69 210 ALA A C 1
ATOM 1621 O O . ALA A 1 210 ? -29.509 -0.978 23.803 1.00 98.69 210 ALA A O 1
ATOM 1622 N N . GLU A 1 211 ? -28.758 -0.447 21.760 1.00 98.69 211 GLU A N 1
ATOM 1623 C CA . GLU A 1 211 ? -29.781 -1.216 21.043 1.00 98.69 211 GLU A CA 1
ATOM 1624 C C . GLU A 1 211 ? -29.692 -2.714 21.339 1.00 98.69 211 GLU A C 1
ATOM 1626 O O . GLU A 1 211 ? -30.698 -3.338 21.668 1.00 98.69 211 GLU A O 1
ATOM 1631 N N . ALA A 1 212 ? -28.501 -3.306 21.226 1.00 98.50 212 ALA A N 1
ATOM 1632 C CA . ALA A 1 212 ? -28.327 -4.741 21.420 1.00 98.50 212 ALA A CA 1
ATOM 1633 C C . ALA A 1 212 ? -28.536 -5.154 22.888 1.00 98.50 212 ALA A C 1
ATOM 1635 O O . ALA A 1 212 ? -29.150 -6.183 23.157 1.00 98.50 212 ALA A O 1
ATOM 1636 N N . GLU A 1 213 ? -28.087 -4.337 23.839 1.00 98.62 213 GLU A N 1
ATOM 1637 C CA . GLU A 1 213 ? -28.336 -4.526 25.268 1.00 98.62 213 GLU A CA 1
ATOM 1638 C C . GLU A 1 213 ? -29.831 -4.458 25.606 1.00 98.62 213 GLU A C 1
ATOM 1640 O O . GLU A 1 213 ? -30.339 -5.317 26.332 1.00 98.62 213 GLU A O 1
ATOM 1645 N N . LYS A 1 214 ? -30.560 -3.499 25.017 1.00 98.50 214 LYS A N 1
ATOM 1646 C CA . LYS A 1 214 ? -32.022 -3.420 25.123 1.00 98.50 214 LYS A CA 1
ATOM 1647 C C . LYS A 1 214 ? -32.699 -4.666 24.553 1.00 98.50 214 LYS A C 1
ATOM 1649 O O . LYS A 1 214 ? -33.583 -5.233 25.193 1.00 98.50 214 LYS A O 1
ATOM 1654 N N . GLU A 1 215 ? -32.310 -5.089 23.349 1.00 98.25 215 GLU A N 1
ATOM 1655 C CA . GLU A 1 215 ? -32.843 -6.289 22.687 1.00 98.25 215 GLU A CA 1
ATOM 1656 C C . GLU A 1 215 ? -32.642 -7.562 23.537 1.00 98.25 215 GLU A C 1
ATOM 1658 O O . GLU A 1 215 ? -33.427 -8.502 23.420 1.00 98.25 215 GLU A O 1
ATOM 1663 N N . LEU A 1 216 ? -31.626 -7.587 24.410 1.00 98.25 216 LEU A N 1
ATOM 1664 C CA . LEU A 1 216 ? -31.298 -8.702 25.311 1.00 98.25 216 LEU A CA 1
ATOM 1665 C C . LEU A 1 216 ? -31.880 -8.562 26.730 1.00 98.25 216 LEU A C 1
ATOM 1667 O O . LEU A 1 216 ? -31.682 -9.441 27.582 1.00 98.25 216 LEU A O 1
ATOM 1671 N N . GLY A 1 217 ? -32.651 -7.499 26.966 1.00 97.44 217 GLY A N 1
ATOM 1672 C CA . GLY A 1 217 ? -33.448 -7.306 28.173 1.00 97.44 217 GLY A CA 1
ATOM 1673 C C . GLY A 1 217 ? -32.817 -6.424 29.249 1.00 97.44 217 GLY A C 1
ATOM 1674 O O . GLY A 1 217 ? -33.345 -6.409 30.359 1.00 97.44 217 GLY A O 1
ATOM 1675 N N . LEU A 1 218 ? -31.734 -5.686 28.965 1.00 98.12 218 LEU A N 1
ATOM 1676 C CA . LEU A 1 218 ? -31.278 -4.638 29.888 1.00 98.12 218 LEU A CA 1
ATOM 1677 C C . LEU A 1 218 ? -32.289 -3.474 29.921 1.00 98.12 218 LEU A C 1
ATOM 1679 O O . LEU A 1 218 ? -32.940 -3.206 28.906 1.00 98.12 218 LEU A O 1
ATOM 1683 N N . PRO A 1 219 ? -32.433 -2.767 31.063 1.00 97.44 219 PRO A N 1
ATOM 1684 C CA . PRO A 1 219 ? -33.427 -1.708 31.260 1.00 97.44 219 PRO A CA 1
ATOM 1685 C C . PRO A 1 219 ? -33.042 -0.402 30.539 1.00 97.44 219 PRO A C 1
ATOM 1687 O O . PRO A 1 219 ? -32.826 0.639 31.154 1.00 97.44 219 PRO A O 1
ATOM 1690 N N . ILE A 1 220 ? -32.963 -0.468 29.212 1.00 98.50 220 ILE A N 1
ATOM 1691 C CA . ILE A 1 220 ? -32.678 0.640 28.302 1.00 98.50 220 ILE A CA 1
ATOM 1692 C C . ILE A 1 220 ? -33.964 0.979 27.545 1.00 98.50 220 ILE A C 1
ATOM 1694 O O . ILE A 1 220 ? -34.624 0.110 26.970 1.00 98.50 220 ILE A O 1
ATOM 1698 N N . THR A 1 221 ? -34.343 2.254 27.535 1.00 98.44 221 THR A N 1
ATOM 1699 C CA . THR A 1 221 ? -35.585 2.713 26.893 1.00 98.44 221 THR A CA 1
ATOM 1700 C C . THR A 1 221 ? -35.361 3.127 25.436 1.00 98.44 221 THR A C 1
ATOM 1702 O O . THR A 1 221 ? -34.283 3.589 25.063 1.00 98.44 221 THR A O 1
ATOM 1705 N N . GLU A 1 222 ? -36.404 3.028 24.602 1.00 98.19 222 GLU A N 1
ATOM 1706 C CA . GLU A 1 222 ? -36.361 3.550 23.222 1.00 98.19 222 GLU A CA 1
ATOM 1707 C C . GLU A 1 222 ? -36.076 5.057 23.188 1.00 98.19 222 GLU A C 1
ATOM 1709 O O . GLU A 1 222 ? -35.360 5.534 22.311 1.00 98.19 222 GLU A O 1
ATOM 1714 N N . THR A 1 223 ? -36.580 5.808 24.172 1.00 98.25 223 THR A N 1
ATOM 1715 C CA . THR A 1 223 ? -36.336 7.250 24.295 1.00 98.25 223 THR A CA 1
ATOM 1716 C C . THR A 1 223 ? -34.852 7.556 24.477 1.00 98.25 223 THR A C 1
ATOM 1718 O O . THR A 1 223 ? -34.341 8.455 23.816 1.00 98.25 223 THR A O 1
ATOM 1721 N N . GLN A 1 224 ? -34.141 6.783 25.306 1.00 98.56 224 GLN A N 1
ATOM 1722 C CA . GLN A 1 224 ? -32.693 6.938 25.483 1.00 98.56 224 GLN A CA 1
ATOM 1723 C C . GLN A 1 224 ? -31.933 6.653 24.182 1.00 98.56 224 GLN A C 1
ATOM 1725 O O . GLN A 1 224 ? -31.062 7.425 23.791 1.00 98.56 224 GLN A O 1
ATOM 1730 N N . ILE A 1 225 ? -32.288 5.584 23.464 1.00 98.56 225 ILE A N 1
ATOM 1731 C CA . ILE A 1 225 ? -31.659 5.253 22.175 1.00 98.56 225 ILE A CA 1
ATOM 1732 C C . ILE A 1 225 ? -31.940 6.345 21.129 1.00 98.56 225 ILE A C 1
ATOM 1734 O O . ILE A 1 225 ? -31.037 6.743 20.389 1.00 98.56 225 ILE A O 1
ATOM 1738 N N . ALA A 1 226 ? -33.174 6.851 21.065 1.00 98.38 226 ALA A N 1
ATOM 1739 C CA . ALA A 1 226 ? -33.556 7.933 20.161 1.00 98.38 226 ALA A CA 1
ATOM 1740 C C . ALA A 1 226 ? -32.788 9.229 20.462 1.00 98.38 226 ALA A C 1
ATOM 1742 O O . ALA A 1 226 ? -32.342 9.912 19.537 1.00 98.38 226 ALA A O 1
ATOM 1743 N N . GLU A 1 227 ? -32.580 9.539 21.742 1.00 98.06 227 GLU A N 1
ATOM 1744 C CA . GLU A 1 227 ? -31.796 10.689 22.182 1.00 98.06 227 GLU A CA 1
ATOM 1745 C C . GLU A 1 227 ? -30.335 10.575 21.722 1.00 98.06 227 GLU A C 1
ATOM 1747 O O . GLU A 1 227 ? -29.834 11.503 21.079 1.00 98.06 227 GLU A O 1
ATOM 1752 N N . LEU A 1 228 ? -29.695 9.412 21.923 1.00 98.25 228 LEU A N 1
ATOM 1753 C CA . LEU A 1 228 ? -28.350 9.130 21.401 1.00 98.25 228 LEU A CA 1
ATOM 1754 C C . LEU A 1 228 ? -28.297 9.355 19.882 1.00 98.25 228 LEU A C 1
ATOM 1756 O O . LEU A 1 228 ? -27.502 10.160 19.395 1.00 98.25 228 LEU A O 1
ATOM 1760 N N . LYS A 1 229 ? -29.201 8.729 19.119 1.00 98.19 229 LYS A N 1
ATOM 1761 C CA . LYS A 1 229 ? -29.269 8.894 17.655 1.00 98.19 229 LYS A CA 1
ATOM 1762 C C . LYS A 1 229 ? -29.415 10.357 17.233 1.00 98.19 229 LYS A C 1
ATOM 1764 O O . LYS A 1 229 ? -28.739 10.788 16.303 1.00 98.19 229 LYS A O 1
ATOM 1769 N N . SER A 1 230 ? -30.237 11.140 17.931 1.00 97.50 230 SER A N 1
ATOM 1770 C CA . SER A 1 230 ? -30.439 12.564 17.625 1.00 97.50 230 SER A CA 1
ATOM 1771 C C . SER A 1 230 ? -29.186 13.424 17.846 1.00 97.50 230 SER A C 1
ATOM 1773 O O . SER A 1 230 ? -28.994 14.451 17.184 1.00 97.50 230 SER A O 1
ATOM 1775 N N . ALA A 1 231 ? -28.320 12.996 18.767 1.00 96.69 231 ALA A N 1
ATOM 1776 C CA . ALA A 1 231 ? -27.069 13.655 19.096 1.00 96.69 231 ALA A CA 1
ATOM 1777 C C . ALA A 1 231 ? -25.869 13.078 18.325 1.00 96.69 231 ALA A C 1
ATOM 1779 O O . ALA A 1 231 ? -24.789 13.661 18.396 1.00 96.69 231 ALA A O 1
ATOM 1780 N N . ARG A 1 232 ? -26.028 11.993 17.551 1.00 95.75 232 ARG A N 1
ATOM 1781 C CA . ARG A 1 232 ? -24.946 11.267 16.855 1.00 95.75 232 ARG A CA 1
ATOM 1782 C C . ARG A 1 232 ? -23.954 12.185 16.140 1.00 95.75 232 ARG A C 1
ATOM 1784 O O . ARG A 1 232 ? -22.755 12.080 16.368 1.00 95.75 232 ARG A O 1
ATOM 1791 N N . ASP A 1 233 ? -24.440 13.134 15.343 1.00 93.50 233 ASP A N 1
ATOM 1792 C CA . ASP A 1 233 ? -23.594 14.024 14.530 1.00 93.50 233 ASP A CA 1
ATOM 1793 C C . ASP A 1 233 ? -23.125 15.305 15.233 1.00 93.50 233 ASP A C 1
ATOM 1795 O O . ASP A 1 233 ? -22.347 16.076 14.670 1.00 93.50 233 ASP A O 1
ATOM 1799 N N . ARG A 1 234 ? -23.560 15.551 16.474 1.00 92.31 234 ARG A N 1
ATOM 1800 C CA . ARG A 1 234 ? -23.289 16.795 17.215 1.00 92.31 234 ARG A CA 1
ATOM 1801 C C . ARG A 1 234 ? -21.928 16.769 17.925 1.00 92.31 234 ARG A C 1
ATOM 1803 O O . ARG A 1 234 ? -21.835 17.074 19.107 1.00 92.31 234 ARG A O 1
ATOM 1810 N N . VAL A 1 235 ? -20.852 16.358 17.262 1.00 87.69 235 VAL A N 1
ATOM 1811 C CA . VAL A 1 235 ? -19.521 16.306 17.897 1.00 87.69 235 VAL A CA 1
ATOM 1812 C C . VAL A 1 235 ? -18.931 17.720 18.006 1.00 87.69 235 VAL A C 1
ATOM 1814 O O . VAL A 1 235 ? -18.729 18.376 16.990 1.00 87.69 235 VAL A O 1
ATOM 1817 N N . ASP A 1 236 ? -18.618 18.169 19.226 1.00 87.69 236 ASP A N 1
ATOM 1818 C CA . ASP A 1 236 ? -17.894 19.420 19.490 1.00 87.69 236 ASP A CA 1
ATOM 1819 C C . ASP A 1 236 ? -16.480 19.059 19.958 1.00 87.69 236 ASP A C 1
ATOM 1821 O O . ASP A 1 236 ? -16.264 18.628 21.092 1.00 87.69 236 ASP A O 1
ATOM 1825 N N . ALA A 1 237 ? -15.516 19.190 19.045 1.00 82.19 237 ALA A N 1
ATOM 1826 C CA . ALA A 1 237 ? -14.123 18.844 19.308 1.00 82.19 237 ALA A CA 1
ATOM 1827 C C . ALA A 1 237 ? -13.482 19.753 20.369 1.00 82.19 237 ALA A C 1
ATOM 1829 O O . ALA A 1 237 ? -12.624 19.298 21.127 1.00 82.19 237 ALA A O 1
ATOM 1830 N N . ARG A 1 238 ? -13.908 21.022 20.459 1.00 86.88 238 ARG A N 1
ATOM 1831 C CA . ARG A 1 238 ? -13.388 21.957 21.461 1.00 86.88 238 ARG A CA 1
ATOM 1832 C C . ARG A 1 238 ? -13.864 21.540 22.846 1.00 86.88 238 ARG A C 1
ATOM 1834 O O . ARG A 1 238 ? -13.038 21.393 23.745 1.00 86.88 238 ARG A O 1
ATOM 1841 N N . ARG A 1 239 ? -15.167 21.269 22.988 1.00 90.12 239 ARG A N 1
ATOM 1842 C CA . ARG A 1 239 ? -15.745 20.804 24.254 1.00 90.12 239 ARG A CA 1
ATOM 1843 C C . ARG A 1 239 ? -15.143 19.471 24.697 1.00 90.12 239 ARG A C 1
ATOM 1845 O O . ARG A 1 239 ? -14.743 19.336 25.848 1.00 90.12 239 ARG A O 1
ATOM 1852 N N . ALA A 1 240 ? -14.992 18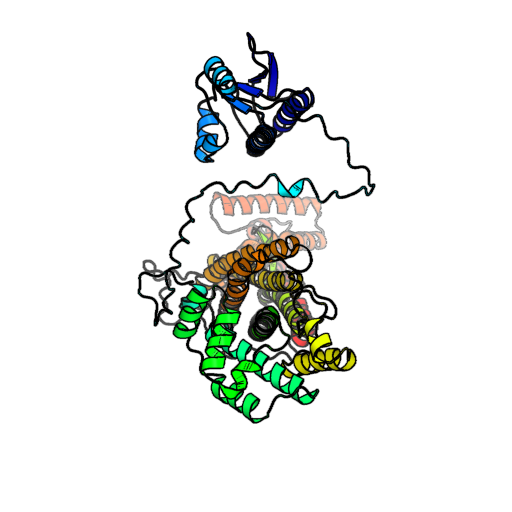.513 23.782 1.00 87.56 240 ALA A N 1
ATOM 1853 C CA . ALA A 1 240 ? -14.340 17.243 24.094 1.00 87.56 240 ALA A CA 1
ATOM 1854 C C . ALA A 1 240 ? -12.887 17.434 24.572 1.00 87.56 240 ALA A C 1
ATOM 1856 O O . ALA A 1 240 ? -12.487 16.817 25.555 1.00 87.56 240 ALA A O 1
ATOM 1857 N N . SER A 1 241 ? -12.121 18.338 23.948 1.00 85.94 241 SER A N 1
ATOM 1858 C CA . SER A 1 241 ? -10.745 18.650 24.362 1.00 85.94 241 SER A CA 1
ATOM 1859 C C . SER A 1 241 ? -10.666 19.314 25.744 1.00 85.94 241 SER A C 1
ATOM 1861 O O . SER A 1 241 ? -9.748 19.032 26.514 1.00 85.94 241 SER A O 1
ATOM 1863 N N . GLU A 1 242 ? -11.623 20.180 26.095 1.00 90.62 242 GLU A N 1
ATOM 1864 C CA . GLU A 1 242 ? -11.738 20.740 27.451 1.00 90.62 242 GLU A CA 1
ATOM 1865 C C . GLU A 1 242 ? -11.924 19.632 28.491 1.00 90.62 242 GLU A C 1
ATOM 1867 O O . GLU A 1 242 ? -11.156 19.553 29.450 1.00 90.62 242 GLU A O 1
ATOM 1872 N N . ILE A 1 243 ? -12.876 18.726 28.256 1.00 89.62 243 ILE A N 1
ATOM 1873 C CA . ILE A 1 243 ? -13.147 17.609 29.166 1.00 89.62 243 ILE A CA 1
ATOM 1874 C C . ILE A 1 243 ? -11.954 16.640 29.210 1.00 89.62 243 ILE A C 1
ATOM 1876 O O . ILE A 1 243 ? -11.630 16.091 30.264 1.00 89.62 243 ILE A O 1
ATOM 1880 N N . GLU A 1 244 ? -11.252 16.428 28.097 1.00 89.31 244 GLU A N 1
ATOM 1881 C CA . GLU A 1 244 ? -10.042 15.600 28.059 1.00 89.31 244 GLU A CA 1
ATOM 1882 C C . GLU A 1 244 ? -8.910 16.208 28.893 1.00 89.31 244 GLU A C 1
ATOM 1884 O O . GLU A 1 244 ? -8.199 15.481 29.589 1.00 89.31 244 GLU A O 1
ATOM 1889 N N . ARG A 1 245 ? -8.761 17.540 28.912 1.00 89.94 245 ARG A N 1
ATOM 1890 C CA . ARG A 1 245 ? -7.785 18.207 29.790 1.00 89.94 245 ARG A CA 1
ATOM 1891 C C . ARG A 1 245 ? -8.067 17.946 31.268 1.00 89.94 245 ARG A C 1
ATOM 1893 O O . ARG A 1 245 ? -7.118 17.789 32.034 1.00 89.94 245 ARG A O 1
ATOM 1900 N N . GLU A 1 246 ? -9.337 17.873 31.651 1.00 88.25 246 GLU A N 1
ATOM 1901 C CA . GLU A 1 246 ? -9.757 17.569 33.022 1.00 88.25 246 GLU A CA 1
ATOM 1902 C C . GLU A 1 246 ? -9.589 16.083 33.361 1.00 88.25 246 GLU A C 1
ATOM 1904 O O . GLU A 1 246 ? -9.060 15.729 34.412 1.00 88.25 246 GLU A O 1
ATOM 1909 N N . THR A 1 247 ? -10.037 15.202 32.467 1.00 85.44 247 THR A N 1
ATOM 1910 C CA . THR A 1 247 ? -10.122 13.752 32.711 1.00 85.44 247 THR A CA 1
ATOM 1911 C C . THR A 1 247 ? -8.838 12.994 32.398 1.00 85.44 247 THR A C 1
ATOM 1913 O O . THR A 1 247 ? -8.668 11.875 32.876 1.00 85.44 247 THR A O 1
ATOM 1916 N N . ARG A 1 248 ? -7.947 13.580 31.588 1.00 88.56 248 ARG A N 1
ATOM 1917 C CA . ARG A 1 248 ? -6.742 12.945 31.027 1.00 88.56 248 ARG A CA 1
ATOM 1918 C C . ARG A 1 248 ? -7.037 11.638 30.280 1.00 88.56 248 ARG A C 1
ATOM 1920 O O . ARG A 1 248 ? -6.175 10.765 30.209 1.00 88.56 248 ARG A O 1
ATOM 1927 N N . HIS A 1 249 ? -8.248 11.500 29.737 1.00 88.75 249 HIS A N 1
ATOM 1928 C CA . HIS A 1 249 ? -8.690 10.298 29.039 1.00 88.75 249 HIS A CA 1
ATOM 1929 C C . HIS A 1 249 ? -9.677 10.640 27.911 1.00 88.75 249 HIS A C 1
ATOM 1931 O O . HIS A 1 249 ? -10.820 11.019 28.162 1.00 88.75 249 HIS A O 1
ATOM 1937 N N . ASP A 1 250 ? -9.260 10.407 26.664 1.00 89.19 250 ASP A N 1
ATOM 1938 C CA . ASP A 1 250 ? -10.013 10.730 25.441 1.00 89.19 250 ASP A CA 1
ATOM 1939 C C . ASP A 1 250 ? -11.415 10.090 25.387 1.00 89.19 250 ASP A C 1
ATOM 1941 O O . ASP A 1 250 ? -12.417 10.785 25.228 1.00 89.19 250 ASP A O 1
ATOM 1945 N N . VAL A 1 251 ? -11.532 8.773 25.585 1.00 93.19 251 VAL A N 1
ATOM 1946 C CA . VAL A 1 251 ? -12.836 8.086 25.565 1.00 93.19 251 VAL A CA 1
ATOM 1947 C C . VAL A 1 251 ? -13.774 8.619 26.646 1.00 93.19 251 VAL A C 1
ATOM 1949 O O . VAL A 1 251 ? -14.928 8.922 26.348 1.00 93.19 251 VAL A O 1
ATOM 1952 N N . MET A 1 252 ? -13.291 8.803 27.879 1.00 92.69 252 MET A N 1
ATOM 1953 C CA . MET A 1 252 ? -14.119 9.349 28.959 1.00 92.69 252 MET A CA 1
ATOM 1954 C C . MET A 1 252 ? -14.569 10.782 28.683 1.00 92.69 252 MET A C 1
ATOM 1956 O O . MET A 1 252 ? -15.705 11.134 29.012 1.00 92.69 252 MET A O 1
ATOM 1960 N N . ALA A 1 253 ? -13.722 11.590 28.048 1.00 93.44 253 ALA A N 1
ATOM 1961 C CA . ALA A 1 253 ? -14.097 12.927 27.618 1.00 93.44 253 ALA A CA 1
ATOM 1962 C C . ALA A 1 253 ? -15.247 12.897 26.608 1.00 93.44 253 ALA A C 1
ATOM 1964 O O . ALA A 1 253 ? -16.225 13.629 26.759 1.00 93.44 253 ALA A O 1
ATOM 1965 N N . HIS A 1 254 ? -15.188 11.985 25.636 1.00 95.81 254 HIS A N 1
ATOM 1966 C CA . HIS A 1 254 ? -16.258 11.809 24.658 1.00 95.81 254 HIS A CA 1
ATOM 1967 C C . HIS A 1 254 ? -17.537 11.198 25.242 1.00 95.81 254 HIS A C 1
ATOM 1969 O O . HIS A 1 254 ? -18.619 11.572 24.793 1.00 95.81 254 HIS A O 1
ATOM 1975 N N . ILE A 1 255 ? -17.444 10.320 26.248 1.00 96.06 255 ILE A N 1
ATOM 1976 C CA . ILE A 1 255 ? -18.614 9.804 26.981 1.00 96.06 255 ILE A CA 1
ATOM 1977 C C . ILE A 1 255 ? -19.330 10.951 27.696 1.00 96.06 255 ILE A C 1
ATOM 1979 O O . ILE A 1 255 ? -20.536 11.113 27.526 1.00 96.06 255 ILE A O 1
ATOM 1983 N N . ARG A 1 256 ? -18.592 11.786 28.442 1.00 95.44 256 ARG A N 1
ATOM 1984 C CA . ARG A 1 256 ? -19.159 12.954 29.136 1.00 95.44 256 ARG A CA 1
ATOM 1985 C C . ARG A 1 256 ? -19.754 13.956 28.154 1.00 95.44 256 ARG A C 1
ATOM 1987 O O . ARG A 1 256 ? -20.910 14.326 28.315 1.00 95.44 256 ARG A O 1
ATOM 1994 N N . HIS A 1 257 ? -19.011 14.318 27.106 1.00 95.88 257 HIS A N 1
ATOM 1995 C CA . HIS A 1 257 ? -19.493 15.217 26.052 1.00 95.88 257 HIS A CA 1
ATOM 1996 C C . HIS A 1 257 ? -20.780 14.696 25.400 1.00 95.88 257 HIS A C 1
ATOM 1998 O O . HIS A 1 257 ? -21.712 15.446 25.137 1.00 95.88 257 HIS A O 1
ATOM 2004 N N . TYR A 1 258 ? -20.860 13.391 25.131 1.00 97.06 258 TYR A N 1
ATOM 2005 C CA . TYR A 1 258 ? -22.061 12.811 24.540 1.00 97.06 258 TYR A CA 1
ATOM 2006 C C . TYR A 1 258 ? -23.232 12.766 25.529 1.00 97.06 258 TYR A C 1
ATOM 2008 O O . TYR A 1 258 ? -24.355 13.071 25.141 1.00 97.06 258 TYR A O 1
ATOM 2016 N N . GLY A 1 259 ? -22.966 12.482 26.807 1.00 97.12 259 GLY A N 1
ATOM 2017 C CA . GLY A 1 259 ? -23.956 12.551 27.882 1.00 97.12 259 GLY A CA 1
ATOM 2018 C C . GLY A 1 259 ? -24.497 13.963 28.130 1.00 97.12 259 GLY A C 1
ATOM 2019 O O . GLY A 1 259 ? -25.686 14.107 28.387 1.00 97.12 259 GLY A O 1
ATOM 2020 N N . GLU A 1 260 ? -23.682 15.013 27.968 1.00 96.50 260 GLU A N 1
ATOM 2021 C CA . GLU A 1 260 ? -24.144 16.415 27.998 1.00 96.50 260 GLU A CA 1
ATOM 2022 C C . GLU A 1 260 ? -25.181 16.704 26.895 1.00 96.50 260 GLU A C 1
ATOM 2024 O O . GLU A 1 260 ? -26.050 17.558 27.057 1.00 96.50 260 GLU A O 1
ATOM 2029 N N . GLN A 1 261 ? -25.110 15.980 25.775 1.00 95.81 261 GLN A N 1
ATOM 2030 C CA . GLN A 1 261 ? -25.994 16.150 24.616 1.00 95.81 261 GLN A CA 1
ATOM 2031 C C . GLN A 1 261 ? -27.182 15.187 24.598 1.00 95.81 261 GLN A C 1
ATOM 2033 O O . GLN A 1 261 ? -28.133 15.419 23.852 1.00 95.81 261 GLN A O 1
ATOM 2038 N N . ALA A 1 262 ? -27.105 14.119 25.389 1.00 96.88 262 ALA A N 1
ATOM 2039 C CA . ALA A 1 262 ? -28.137 13.108 25.555 1.00 96.88 262 ALA A CA 1
ATOM 2040 C C . ALA A 1 262 ? -28.331 12.796 27.054 1.00 96.88 262 ALA A C 1
ATOM 2042 O O . ALA A 1 262 ? -27.996 11.694 27.500 1.00 96.88 262 ALA A O 1
ATOM 2043 N N . PRO A 1 263 ? -28.805 13.767 27.860 1.00 97.19 263 PRO A N 1
ATOM 2044 C CA . PRO A 1 263 ? -28.890 13.642 29.315 1.00 97.19 263 PRO A CA 1
ATOM 2045 C C . PRO A 1 263 ? -29.739 12.461 29.799 1.00 97.19 263 PRO A C 1
ATOM 2047 O O . PRO A 1 263 ? -29.379 11.839 30.799 1.00 97.19 263 PRO A O 1
ATOM 2050 N N . GLY A 1 264 ? -30.827 12.108 29.106 1.00 97.06 264 GLY A N 1
ATOM 2051 C CA . GLY A 1 264 ? -31.644 10.943 29.465 1.00 97.06 264 GLY A CA 1
ATOM 2052 C C . GLY A 1 264 ? -30.908 9.614 29.260 1.00 97.06 264 GLY A C 1
ATOM 2053 O O . GLY A 1 264 ? -31.115 8.657 30.012 1.00 97.06 264 GLY A O 1
ATOM 2054 N N . ALA A 1 265 ? -30.009 9.562 28.278 1.00 97.69 265 ALA A N 1
ATOM 2055 C CA . ALA A 1 265 ? -29.178 8.407 27.957 1.00 97.69 265 ALA A CA 1
ATOM 2056 C C . ALA A 1 265 ? -27.789 8.416 28.621 1.00 97.69 265 ALA A C 1
ATOM 2058 O O . ALA A 1 265 ? -27.081 7.414 28.548 1.00 97.69 265 ALA A O 1
ATOM 2059 N N . ALA A 1 266 ? -27.381 9.497 29.291 1.00 97.31 266 ALA A N 1
ATOM 2060 C CA . ALA A 1 266 ? -26.022 9.652 29.818 1.00 97.31 266 ALA A CA 1
ATOM 2061 C C . ALA A 1 266 ? -25.574 8.481 30.716 1.00 97.31 266 ALA A C 1
ATOM 2063 O O . ALA A 1 266 ? -24.426 8.050 30.641 1.00 97.31 266 ALA A O 1
ATOM 2064 N N . GLY A 1 267 ? -26.491 7.932 31.521 1.00 96.75 267 GLY A N 1
ATOM 2065 C CA . GLY A 1 267 ? -26.216 6.813 32.429 1.00 96.75 267 GLY A CA 1
ATOM 2066 C C . GLY A 1 267 ? -26.055 5.441 31.763 1.00 96.75 267 GLY A C 1
ATOM 2067 O O . GLY A 1 267 ? -25.588 4.519 32.423 1.00 96.75 267 GLY A O 1
ATOM 2068 N N . ILE A 1 268 ? -26.429 5.292 30.487 1.00 98.00 268 ILE A N 1
ATOM 2069 C CA . ILE A 1 268 ? -26.334 4.016 29.751 1.00 98.00 268 ILE A CA 1
ATOM 2070 C C . ILE A 1 268 ? -25.211 4.007 28.705 1.00 98.00 268 ILE A C 1
ATOM 2072 O O . ILE A 1 268 ? -24.920 2.971 28.111 1.00 98.00 268 ILE A O 1
ATOM 2076 N N . ILE A 1 269 ? -24.566 5.150 28.448 1.00 98.00 269 ILE A N 1
ATOM 2077 C CA . ILE A 1 269 ? -23.460 5.219 27.488 1.00 98.00 269 ILE A CA 1
ATOM 2078 C C . ILE A 1 269 ? -22.303 4.366 28.015 1.00 98.00 269 ILE A C 1
ATOM 2080 O O . ILE A 1 269 ? -21.853 4.546 29.143 1.00 98.00 269 ILE A O 1
ATOM 2084 N N . HIS A 1 270 ? -21.774 3.487 27.158 1.00 98.19 270 HIS A N 1
ATOM 2085 C CA . HIS A 1 270 ? -20.607 2.647 27.458 1.00 98.19 270 HIS A CA 1
ATOM 2086 C C . HIS A 1 270 ? -20.827 1.586 28.554 1.00 98.19 270 HIS A C 1
ATOM 2088 O O . HIS A 1 270 ? -19.852 1.082 29.114 1.00 98.19 270 HIS A O 1
ATOM 2094 N N . LEU A 1 271 ? -22.081 1.227 28.846 1.00 97.94 271 LEU A N 1
ATOM 2095 C CA . LEU A 1 271 ? -22.422 0.227 29.857 1.00 97.94 271 LEU A CA 1
ATOM 2096 C C . LEU A 1 271 ? -21.686 -1.103 29.601 1.00 97.94 271 LEU A C 1
ATOM 2098 O O . LEU A 1 271 ? -21.633 -1.605 28.484 1.00 97.94 271 LEU A O 1
ATOM 2102 N N . GLY A 1 272 ? -21.004 -1.624 30.625 1.00 95.81 272 GLY A N 1
ATOM 2103 C CA . GLY A 1 272 ? -20.250 -2.887 30.558 1.00 95.81 272 GLY A CA 1
ATOM 2104 C C . GLY A 1 272 ? -18.968 -2.878 29.716 1.00 95.81 272 GLY A C 1
ATOM 2105 O O . GLY A 1 272 ? -18.157 -3.801 29.831 1.00 95.81 272 GLY A O 1
ATOM 2106 N N . ALA A 1 273 ? -18.750 -1.856 28.894 1.00 97.75 273 ALA A N 1
ATOM 2107 C CA . ALA A 1 273 ? -17.642 -1.780 27.957 1.00 97.75 273 ALA A CA 1
ATOM 2108 C C . ALA A 1 273 ? -16.347 -1.234 28.590 1.00 97.75 273 ALA A C 1
ATOM 2110 O O . ALA A 1 273 ? -16.306 -0.747 29.716 1.00 97.75 273 ALA A O 1
ATOM 2111 N N . THR A 1 274 ? -15.254 -1.347 27.835 1.00 97.06 274 THR A N 1
ATOM 2112 C CA . THR A 1 274 ? -13.968 -0.686 28.103 1.00 97.06 274 THR A CA 1
ATOM 2113 C C . THR A 1 274 ? -13.642 0.246 26.943 1.00 97.06 274 THR A C 1
ATOM 2115 O O . THR A 1 274 ? -14.179 0.051 25.853 1.00 97.06 274 THR A O 1
ATOM 2118 N N . SER A 1 275 ? -12.719 1.194 27.112 1.00 97.00 275 SER A N 1
ATOM 2119 C CA . SER A 1 275 ? -12.293 2.154 26.084 1.00 97.00 275 SER A CA 1
ATOM 2120 C C . SER A 1 275 ? -12.023 1.508 24.715 1.00 97.00 275 SER A C 1
ATOM 2122 O O . SER A 1 275 ? -12.384 2.063 23.676 1.00 97.00 275 SER A O 1
ATOM 2124 N N . MET A 1 276 ? -11.470 0.290 24.697 1.00 97.88 276 MET A N 1
ATOM 2125 C CA . MET A 1 276 ? -11.182 -0.438 23.455 1.00 97.88 276 MET A CA 1
ATOM 2126 C C . MET A 1 276 ? -12.408 -0.938 22.699 1.00 97.88 276 MET A C 1
ATOM 2128 O O . MET A 1 276 ? -12.319 -1.167 21.498 1.00 97.88 276 MET A O 1
ATOM 2132 N N . PHE A 1 277 ? -13.578 -0.993 23.332 1.00 98.69 277 PHE A N 1
ATOM 2133 C CA . PHE A 1 277 ? -14.823 -1.215 22.607 1.00 98.69 277 PHE A CA 1
ATOM 2134 C C . PHE A 1 277 ? -15.041 -0.158 21.519 1.00 98.69 277 PHE A C 1
ATOM 2136 O O . PHE A 1 277 ? -15.455 -0.523 20.427 1.00 98.69 277 PHE A O 1
ATOM 2143 N N . VAL A 1 278 ? -14.752 1.123 21.772 1.00 98.44 278 VAL A N 1
ATOM 2144 C CA . VAL A 1 278 ? -14.931 2.160 20.742 1.00 98.44 278 VAL A CA 1
ATOM 2145 C C . VAL A 1 278 ? -13.672 2.399 19.925 1.00 98.44 278 VAL A C 1
ATOM 2147 O O . VAL A 1 278 ? -13.770 2.524 18.708 1.00 98.44 278 VAL A O 1
ATOM 2150 N N . VAL A 1 279 ? -12.492 2.408 20.551 1.00 98.19 279 VAL A N 1
ATOM 2151 C CA . VAL A 1 279 ? -11.225 2.695 19.857 1.00 98.19 279 VAL A CA 1
ATOM 2152 C C . VAL A 1 279 ? -10.893 1.595 18.846 1.00 98.19 279 VAL A C 1
ATOM 2154 O O . VAL A 1 279 ? -10.843 1.849 17.646 1.00 98.19 279 VAL A O 1
ATOM 2157 N N . ASP A 1 280 ? -10.739 0.358 19.313 1.00 98.69 280 ASP A N 1
ATOM 2158 C CA . ASP A 1 280 ? -10.224 -0.738 18.491 1.00 98.69 280 ASP A CA 1
ATOM 2159 C C . ASP A 1 280 ? -11.245 -1.201 17.435 1.00 98.69 280 ASP A C 1
ATOM 2161 O O . ASP A 1 280 ? -10.872 -1.508 16.303 1.00 98.69 280 ASP A O 1
ATOM 2165 N N . ASN A 1 281 ? -12.545 -1.211 17.757 1.00 98.88 281 ASN A N 1
ATOM 2166 C CA . ASN A 1 281 ? -13.578 -1.497 16.756 1.00 98.88 281 ASN A CA 1
ATOM 2167 C C . ASN A 1 281 ? -13.648 -0.404 15.680 1.00 98.88 281 ASN A C 1
ATOM 2169 O O . ASN A 1 281 ? -13.827 -0.730 14.508 1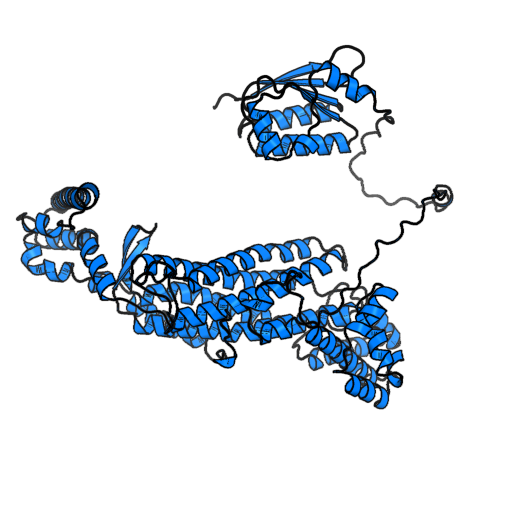.00 98.88 281 ASN A O 1
ATOM 2173 N N . THR A 1 282 ? -13.470 0.871 16.047 1.00 98.75 282 THR A N 1
ATOM 2174 C CA . THR A 1 282 ? -13.403 1.968 15.067 1.00 98.75 282 THR A CA 1
ATOM 2175 C C . THR A 1 282 ? -12.201 1.821 14.156 1.00 98.75 282 THR A C 1
ATOM 2177 O O . THR A 1 282 ? -12.355 1.957 12.947 1.00 98.75 282 THR A O 1
ATOM 2180 N N . ASP A 1 283 ? -11.036 1.476 14.700 1.00 98.50 283 ASP A N 1
ATOM 2181 C CA . ASP A 1 283 ? -9.841 1.238 13.895 1.00 98.50 283 ASP A CA 1
ATOM 2182 C C . ASP A 1 283 ? -10.066 0.127 12.863 1.00 98.50 283 ASP A C 1
ATOM 2184 O O . ASP A 1 283 ? -9.717 0.289 11.697 1.00 98.50 283 ASP A O 1
ATOM 2188 N N . LEU A 1 284 ? -10.693 -0.985 13.257 1.00 98.81 284 LEU A N 1
ATOM 2189 C CA . LEU A 1 284 ? -11.013 -2.086 12.342 1.00 98.81 284 LEU A CA 1
ATOM 2190 C C . LEU A 1 284 ? -12.020 -1.666 11.259 1.00 98.81 284 LEU A C 1
ATOM 2192 O O . LEU A 1 284 ? -11.858 -2.037 10.097 1.00 98.81 284 LEU A O 1
ATOM 2196 N N . ILE A 1 285 ? -13.046 -0.884 11.617 1.00 98.75 285 ILE A N 1
ATOM 2197 C CA . ILE A 1 285 ? -14.021 -0.327 10.662 1.00 98.75 285 ILE A CA 1
ATOM 2198 C C . ILE A 1 285 ? -13.312 0.574 9.649 1.00 98.75 285 ILE A C 1
ATOM 2200 O O . ILE A 1 285 ? -13.448 0.369 8.443 1.00 98.75 285 ILE A O 1
ATOM 2204 N N . VAL A 1 286 ? -12.522 1.526 10.144 1.00 98.56 286 VAL A N 1
ATOM 2205 C CA . VAL A 1 286 ? -11.783 2.500 9.336 1.00 98.56 286 VAL A CA 1
ATOM 2206 C C . VAL A 1 286 ? -10.778 1.799 8.425 1.00 98.56 286 VAL A C 1
ATOM 2208 O O . VAL A 1 286 ? -10.757 2.082 7.234 1.00 98.56 286 VAL A O 1
ATOM 2211 N N . MET A 1 287 ? -10.004 0.830 8.926 1.00 98.69 287 MET A N 1
ATOM 2212 C CA . MET A 1 287 ? -9.063 0.068 8.098 1.00 98.69 287 MET A CA 1
ATOM 2213 C C . MET A 1 287 ? -9.773 -0.758 7.022 1.00 98.69 287 MET A C 1
ATOM 2215 O O . MET A 1 287 ? -9.310 -0.798 5.884 1.00 98.69 287 MET A O 1
ATOM 2219 N N . ARG A 1 288 ? -10.911 -1.393 7.336 1.00 98.69 288 ARG A N 1
ATOM 2220 C CA . ARG A 1 288 ? -11.701 -2.137 6.341 1.00 98.69 288 ARG A CA 1
ATOM 2221 C C . ARG A 1 288 ? -12.218 -1.219 5.234 1.00 98.69 288 ARG A C 1
ATOM 2223 O O . ARG A 1 288 ? -12.133 -1.577 4.061 1.00 98.69 288 ARG A O 1
ATOM 2230 N N . GLU A 1 289 ? -12.758 -0.061 5.602 1.00 98.56 289 GLU A N 1
ATOM 2231 C CA . GLU A 1 289 ? -13.235 0.944 4.646 1.00 98.56 289 GLU A CA 1
ATOM 2232 C C . GLU A 1 289 ? -12.079 1.511 3.817 1.00 98.56 289 GLU A C 1
ATOM 2234 O O . GLU A 1 289 ? -12.203 1.616 2.601 1.00 98.56 289 GLU A O 1
ATOM 2239 N N . ALA A 1 290 ? -10.924 1.774 4.434 1.00 98.69 290 ALA A N 1
ATOM 2240 C CA . ALA A 1 290 ? -9.740 2.279 3.750 1.00 98.69 290 ALA A CA 1
ATOM 2241 C C . ALA A 1 290 ? -9.203 1.264 2.731 1.00 98.69 290 ALA A C 1
ATOM 2243 O O . ALA A 1 290 ? -8.957 1.622 1.582 1.00 98.69 290 ALA A O 1
ATOM 2244 N N . LEU A 1 291 ? -9.114 -0.021 3.093 1.00 98.75 291 LEU A N 1
ATOM 2245 C CA . LEU A 1 291 ? -8.813 -1.097 2.139 1.00 98.75 291 LEU A CA 1
ATOM 2246 C C . LEU A 1 291 ? -9.847 -1.139 1.002 1.00 98.75 291 LEU A C 1
ATOM 2248 O O . LEU A 1 291 ? -9.485 -1.308 -0.161 1.00 98.75 291 LEU A O 1
ATOM 2252 N N . GLY A 1 292 ? -11.127 -0.931 1.326 1.00 98.12 292 GLY A N 1
ATOM 2253 C CA . GLY A 1 292 ? -12.213 -0.807 0.354 1.00 98.12 292 GLY A CA 1
ATOM 2254 C C . GLY A 1 292 ? -12.065 0.376 -0.608 1.00 98.12 292 GLY A C 1
ATOM 2255 O O . GLY A 1 292 ? -12.471 0.246 -1.755 1.00 98.12 292 GLY A O 1
ATOM 2256 N N . LEU A 1 293 ? -11.446 1.483 -0.188 1.00 98.06 293 LEU A N 1
ATOM 2257 C CA . LEU A 1 293 ? -11.128 2.622 -1.059 1.00 98.06 293 LEU A CA 1
ATOM 2258 C C . LEU A 1 293 ? -9.902 2.363 -1.949 1.00 98.06 293 LEU A C 1
ATOM 2260 O O . LEU A 1 293 ? -9.841 2.873 -3.066 1.00 98.06 293 LEU A O 1
ATOM 2264 N N . LEU A 1 294 ? -8.926 1.582 -1.476 1.00 98.75 294 LEU A N 1
ATOM 2265 C CA . LEU A 1 294 ? -7.710 1.277 -2.238 1.00 98.75 294 LEU A CA 1
ATOM 2266 C C . LEU A 1 294 ? -7.938 0.202 -3.311 1.00 98.75 294 LEU A C 1
ATOM 2268 O O . LEU A 1 294 ? -7.402 0.329 -4.410 1.00 98.75 294 LEU A O 1
ATOM 2272 N N . ILE A 1 295 ? -8.742 -0.832 -3.032 1.00 98.75 295 ILE A N 1
ATOM 2273 C CA . ILE A 1 295 ? -8.989 -1.957 -3.959 1.00 98.75 295 ILE A CA 1
ATOM 2274 C C . ILE A 1 295 ? -9.452 -1.483 -5.352 1.00 98.75 295 ILE A C 1
ATOM 2276 O O . ILE A 1 295 ? -8.814 -1.875 -6.332 1.00 98.75 295 ILE A O 1
ATOM 2280 N N . PRO A 1 296 ? -10.468 -0.603 -5.490 1.00 98.44 296 PRO A N 1
ATOM 2281 C CA . PRO A 1 296 ? -10.891 -0.089 -6.793 1.00 98.44 296 PRO A CA 1
ATOM 2282 C C . PRO A 1 296 ? -9.798 0.688 -7.534 1.00 98.44 296 PRO A C 1
ATOM 2284 O O . PRO A 1 296 ? -9.771 0.701 -8.767 1.00 98.44 296 PRO A O 1
ATOM 2287 N N . LYS A 1 297 ? -8.875 1.329 -6.804 1.00 98.44 297 LYS A N 1
ATOM 2288 C CA . LYS A 1 297 ? -7.754 2.081 -7.384 1.00 98.44 297 LYS A CA 1
ATOM 2289 C C . LYS A 1 297 ? -6.659 1.154 -7.900 1.00 98.44 297 LYS A C 1
ATOM 2291 O O . LYS A 1 297 ? -6.195 1.352 -9.020 1.00 98.44 297 LYS A O 1
ATOM 2296 N N . VAL A 1 298 ? -6.296 0.115 -7.139 1.00 98.69 298 VAL A N 1
ATOM 2297 C CA . VAL A 1 298 ? -5.378 -0.937 -7.617 1.00 98.69 298 VAL A CA 1
ATOM 2298 C C . VAL A 1 298 ? -5.975 -1.630 -8.842 1.00 98.69 298 VAL A C 1
ATOM 2300 O O . VAL A 1 298 ? -5.308 -1.756 -9.863 1.00 98.69 298 VAL A O 1
ATOM 2303 N N . ALA A 1 299 ? -7.257 -2.001 -8.790 1.00 98.69 299 ALA A N 1
ATOM 2304 C CA . ALA A 1 299 ? -7.946 -2.632 -9.913 1.00 98.69 299 ALA A CA 1
ATOM 2305 C C . ALA A 1 299 ? -7.950 -1.740 -11.167 1.00 98.69 299 ALA A C 1
ATOM 2307 O O . ALA A 1 299 ? -7.717 -2.224 -12.276 1.00 98.69 299 ALA A O 1
ATOM 2308 N N . ARG A 1 300 ? -8.141 -0.424 -11.005 1.00 98.19 300 ARG A N 1
ATOM 2309 C CA . ARG A 1 300 ? -8.057 0.528 -12.117 1.00 98.19 300 ARG A CA 1
ATOM 2310 C C . ARG A 1 300 ? -6.636 0.682 -12.661 1.00 98.19 300 ARG A C 1
ATOM 2312 O O . ARG A 1 300 ? -6.471 0.739 -13.876 1.00 98.19 300 ARG A O 1
ATOM 2319 N N . ALA A 1 301 ? -5.615 0.682 -11.804 1.00 98.44 301 ALA A N 1
ATOM 2320 C CA . ALA A 1 301 ? -4.221 0.657 -12.247 1.00 98.44 301 ALA A CA 1
ATOM 2321 C C . ALA A 1 301 ? -3.925 -0.613 -13.062 1.00 98.44 301 ALA A C 1
ATOM 2323 O O . ALA A 1 301 ? -3.341 -0.528 -14.143 1.00 98.44 301 ALA A O 1
ATOM 2324 N N . CYS A 1 302 ? -4.401 -1.772 -12.596 1.00 98.81 302 CYS A N 1
ATOM 2325 C CA . CYS A 1 302 ? -4.302 -3.031 -13.327 1.00 98.81 302 CYS A CA 1
ATOM 2326 C C . CYS A 1 302 ? -4.996 -2.953 -14.694 1.00 98.81 302 CYS A C 1
ATOM 2328 O O . CYS A 1 302 ? -4.403 -3.341 -15.697 1.00 98.81 302 CYS A O 1
ATOM 2330 N N . ARG A 1 303 ? -6.217 -2.403 -14.762 1.00 98.62 303 ARG A N 1
ATOM 2331 C CA . ARG A 1 303 ? -6.936 -2.200 -16.030 1.00 98.62 303 ARG A CA 1
ATOM 2332 C C . ARG A 1 303 ? -6.154 -1.302 -16.992 1.00 98.62 303 ARG A C 1
ATOM 2334 O O . ARG A 1 303 ? -5.939 -1.692 -18.134 1.00 98.62 303 ARG A O 1
ATOM 2341 N N . ALA A 1 304 ? -5.666 -0.153 -16.526 1.00 98.25 304 ALA A N 1
ATOM 2342 C CA . ALA A 1 304 ? -4.899 0.778 -17.353 1.00 98.25 304 ALA A CA 1
ATOM 2343 C C . ALA A 1 304 ? -3.613 0.139 -17.912 1.00 98.25 304 ALA A C 1
ATOM 2345 O O . ALA A 1 304 ? -3.305 0.269 -19.098 1.00 98.25 304 ALA A O 1
ATOM 2346 N N . LEU A 1 305 ? -2.884 -0.607 -17.076 1.00 98.81 305 LEU A N 1
ATOM 2347 C CA . LEU A 1 305 ? -1.694 -1.347 -17.500 1.00 98.81 305 LEU A CA 1
ATOM 2348 C C . LEU A 1 305 ? -2.030 -2.501 -18.452 1.00 98.81 305 LEU A C 1
ATOM 2350 O O . LEU A 1 305 ? -1.259 -2.754 -19.376 1.00 98.81 305 LEU A O 1
ATOM 2354 N N . ALA A 1 306 ? -3.165 -3.178 -18.267 1.00 98.81 306 ALA A N 1
ATOM 2355 C CA . ALA A 1 306 ? -3.639 -4.228 -19.165 1.00 98.81 306 ALA A CA 1
ATOM 2356 C C . ALA A 1 306 ? -3.963 -3.677 -20.558 1.00 98.81 306 ALA A C 1
ATOM 2358 O O . ALA A 1 306 ? -3.532 -4.243 -21.566 1.00 98.81 306 ALA A O 1
ATOM 2359 N N . ASP A 1 307 ? -4.658 -2.543 -20.621 1.00 98.62 307 ASP A N 1
ATOM 2360 C CA . ASP A 1 307 ? -5.008 -1.878 -21.875 1.00 98.62 307 ASP A CA 1
ATOM 2361 C C . ASP A 1 307 ? -3.751 -1.365 -22.593 1.00 98.62 307 ASP A C 1
ATOM 2363 O O . ASP A 1 307 ? -3.587 -1.567 -23.802 1.00 98.62 307 ASP A O 1
ATOM 2367 N N . PHE A 1 308 ? -2.805 -0.785 -21.844 1.00 98.75 308 PHE A N 1
ATOM 2368 C CA . PHE A 1 308 ? -1.494 -0.402 -22.365 1.00 98.75 308 PHE A CA 1
ATOM 2369 C C . PHE A 1 308 ? -0.715 -1.615 -22.894 1.00 98.75 308 PHE A C 1
ATOM 2371 O O . PHE A 1 308 ? -0.189 -1.578 -24.011 1.00 98.75 308 PHE A O 1
ATOM 2378 N N . ALA A 1 309 ? -0.667 -2.708 -22.127 1.00 98.81 309 ALA A N 1
ATOM 2379 C CA . ALA A 1 309 ? 0.027 -3.929 -22.513 1.00 98.81 309 ALA A CA 1
ATOM 2380 C C . ALA A 1 309 ? -0.558 -4.521 -23.798 1.00 98.81 309 ALA A C 1
ATOM 2382 O O . ALA A 1 309 ? 0.191 -4.829 -24.725 1.00 98.81 309 ALA A O 1
ATOM 2383 N N . ARG A 1 310 ? -1.891 -4.596 -23.895 1.00 98.75 310 ARG A N 1
ATOM 2384 C CA . ARG A 1 310 ? -2.613 -5.081 -25.077 1.00 98.75 310 ARG A CA 1
ATOM 2385 C C . ARG A 1 310 ? -2.320 -4.225 -26.306 1.00 98.75 310 ARG A C 1
ATOM 2387 O O . ARG A 1 310 ? -2.005 -4.767 -27.363 1.00 98.75 310 ARG A O 1
ATOM 2394 N N . LYS A 1 311 ? -2.372 -2.896 -26.164 1.00 98.69 311 LYS A N 1
ATOM 2395 C CA . LYS A 1 311 ? -2.103 -1.944 -27.254 1.00 98.69 311 LYS A CA 1
ATOM 2396 C C . LYS A 1 311 ? -0.689 -2.086 -27.820 1.00 98.69 311 LYS A C 1
ATOM 2398 O O . LYS A 1 311 ? -0.501 -1.979 -29.028 1.00 98.69 311 LYS A O 1
ATOM 2403 N N . TRP A 1 312 ? 0.300 -2.321 -26.960 1.00 98.62 312 TRP A N 1
ATOM 2404 C CA . TRP A 1 312 ? 1.716 -2.325 -27.337 1.00 98.62 312 TRP A CA 1
ATOM 2405 C C . TRP A 1 312 ? 2.355 -3.723 -27.356 1.00 98.62 312 TRP A C 1
ATOM 2407 O O . TRP A 1 312 ? 3.584 -3.839 -27.417 1.00 98.62 312 TRP A O 1
ATOM 2417 N N . LYS A 1 313 ? 1.541 -4.789 -27.339 1.00 98.69 313 LYS A N 1
ATOM 2418 C CA . LYS A 1 313 ? 1.997 -6.189 -27.269 1.00 98.69 313 LYS A CA 1
ATOM 2419 C C . LYS A 1 313 ? 2.933 -6.588 -28.411 1.00 98.69 313 LYS A C 1
ATOM 2421 O O . LYS A 1 313 ? 3.860 -7.352 -28.174 1.00 98.69 313 LYS A O 1
ATOM 2426 N N . ASP A 1 314 ? 2.743 -6.014 -29.604 1.00 98.38 314 ASP A N 1
ATOM 2427 C CA . ASP A 1 314 ? 3.486 -6.346 -30.831 1.00 98.38 314 ASP A CA 1
ATOM 2428 C C . ASP A 1 314 ? 4.594 -5.336 -31.173 1.00 98.38 314 ASP A C 1
ATOM 2430 O O . ASP A 1 314 ? 5.111 -5.354 -32.292 1.00 98.38 314 ASP A O 1
ATOM 2434 N N . THR A 1 315 ? 4.916 -4.404 -30.267 1.00 98.38 315 THR A N 1
ATOM 2435 C CA . THR A 1 315 ? 5.922 -3.353 -30.507 1.00 98.38 315 THR A CA 1
ATOM 2436 C C . THR A 1 315 ? 7.262 -3.769 -29.914 1.00 98.38 315 THR A C 1
ATOM 2438 O O . THR A 1 315 ? 7.397 -3.704 -28.689 1.00 98.38 315 THR A O 1
ATOM 2441 N N . PRO A 1 316 ? 8.248 -4.190 -30.733 1.00 98.38 316 PRO A N 1
ATOM 2442 C CA . PRO A 1 316 ? 9.550 -4.603 -30.234 1.00 98.38 316 PRO A CA 1
ATOM 2443 C C . PRO A 1 316 ? 10.246 -3.448 -29.517 1.00 98.38 316 PRO A C 1
ATOM 2445 O O . PRO A 1 316 ? 10.164 -2.302 -29.958 1.00 98.38 316 PRO A O 1
ATOM 2448 N N . CYS A 1 317 ? 10.952 -3.747 -28.435 1.00 98.19 317 CYS A N 1
ATOM 2449 C CA . CYS A 1 317 ? 11.851 -2.822 -27.762 1.00 98.19 317 CYS A CA 1
ATOM 2450 C C . CYS A 1 317 ? 13.046 -3.578 -27.182 1.00 98.19 317 CYS A C 1
ATOM 2452 O O . CYS A 1 317 ? 12.994 -4.788 -26.950 1.00 98.19 317 CYS A O 1
ATOM 2454 N N . LEU A 1 318 ? 14.143 -2.861 -26.962 1.00 97.81 318 LEU A N 1
ATOM 2455 C CA . LEU A 1 318 ? 15.353 -3.447 -26.407 1.00 97.81 318 LEU A CA 1
ATOM 2456 C C . LEU A 1 318 ? 15.088 -3.945 -24.981 1.00 97.81 318 LEU A C 1
ATOM 2458 O O . LEU A 1 318 ? 14.572 -3.183 -24.162 1.00 97.81 318 LEU A O 1
ATOM 2462 N N . GLY A 1 319 ? 15.403 -5.204 -24.678 1.00 97.81 319 GLY A N 1
ATOM 2463 C CA . GLY A 1 319 ? 15.380 -5.717 -23.308 1.00 97.81 319 GLY A CA 1
ATOM 2464 C C . GLY A 1 319 ? 16.594 -5.239 -22.518 1.00 97.81 319 GLY A C 1
ATOM 2465 O O . GLY A 1 319 ? 17.621 -4.890 -23.096 1.00 97.81 319 GLY A O 1
ATOM 2466 N N . PHE A 1 320 ? 16.480 -5.231 -21.190 1.00 97.75 320 PHE A N 1
ATOM 2467 C CA . PHE A 1 320 ? 17.556 -4.774 -20.315 1.00 97.75 320 PHE A CA 1
ATOM 2468 C C . PHE A 1 320 ? 17.791 -5.741 -19.163 1.00 97.75 320 PHE A C 1
ATOM 2470 O O . PHE A 1 320 ? 16.876 -6.063 -18.408 1.00 97.75 320 PHE A O 1
ATOM 2477 N N . THR A 1 321 ? 19.052 -6.119 -18.987 1.00 97.38 321 THR A N 1
ATOM 2478 C CA . THR A 1 321 ? 19.576 -6.792 -17.792 1.00 97.38 321 THR A CA 1
ATOM 2479 C C . THR A 1 321 ? 20.814 -6.026 -17.350 1.00 97.38 321 THR A C 1
ATOM 2481 O O . THR A 1 321 ? 21.636 -5.682 -18.194 1.00 97.38 321 THR A O 1
ATOM 2484 N N . HIS A 1 322 ? 20.938 -5.684 -16.063 1.00 97.12 322 HIS A N 1
ATOM 2485 C CA . HIS A 1 322 ? 21.972 -4.745 -15.576 1.00 97.12 322 HIS A CA 1
ATOM 2486 C C . HIS A 1 322 ? 21.939 -3.372 -16.275 1.00 97.12 322 HIS A C 1
ATOM 2488 O O . HIS A 1 322 ? 22.953 -2.685 -16.372 1.00 97.12 322 HIS A O 1
ATOM 2494 N N . PHE A 1 323 ? 20.771 -3.001 -16.811 1.00 96.62 323 PHE A N 1
ATOM 2495 C CA . PHE A 1 323 ? 20.584 -1.832 -17.671 1.00 96.62 323 PHE A CA 1
ATOM 2496 C C . PHE A 1 323 ? 21.511 -1.800 -18.905 1.00 96.62 323 PHE A C 1
ATOM 2498 O O . PHE A 1 323 ? 21.732 -0.748 -19.497 1.00 96.62 323 PHE A O 1
ATOM 2505 N N . GLN A 1 324 ? 22.026 -2.962 -19.317 1.00 95.00 324 GLN A N 1
ATOM 2506 C CA . GLN A 1 324 ? 22.721 -3.156 -20.586 1.00 95.00 324 GLN A CA 1
ATOM 2507 C C . GLN A 1 324 ? 21.749 -3.700 -21.643 1.00 95.00 324 GLN A C 1
ATOM 2509 O O . GLN A 1 324 ? 20.852 -4.472 -21.277 1.00 95.00 324 GLN A O 1
ATOM 2514 N N . PRO A 1 325 ? 21.919 -3.318 -22.925 1.00 94.25 325 PRO A N 1
ATOM 2515 C CA . PRO A 1 325 ? 21.220 -3.932 -24.051 1.00 94.25 325 PRO A CA 1
ATOM 2516 C C . PRO A 1 325 ? 21.244 -5.463 -23.969 1.00 94.25 325 PRO A C 1
ATOM 2518 O O . PRO A 1 325 ? 22.309 -6.071 -23.879 1.00 94.25 325 PRO A O 1
ATOM 2521 N N . ALA A 1 326 ? 20.066 -6.079 -23.978 1.00 93.75 326 ALA A N 1
ATOM 2522 C CA . ALA A 1 326 ? 19.880 -7.526 -23.971 1.00 93.75 326 ALA A CA 1
ATOM 2523 C C . ALA A 1 326 ? 18.968 -7.952 -25.137 1.00 93.75 326 ALA A C 1
ATOM 2525 O O . ALA A 1 326 ? 18.696 -7.167 -26.047 1.00 93.75 326 ALA A O 1
ATOM 2526 N N . GLN A 1 327 ? 18.481 -9.197 -25.117 1.00 94.44 327 GLN A N 1
ATOM 2527 C CA . GLN A 1 327 ? 17.527 -9.681 -26.118 1.00 94.44 327 GLN A CA 1
ATOM 2528 C C . GLN A 1 327 ? 16.280 -8.791 -26.214 1.00 94.44 327 GLN A C 1
ATOM 2530 O O . GLN A 1 327 ? 15.874 -8.128 -25.258 1.00 94.44 327 GLN A O 1
ATOM 2535 N N . VAL A 1 328 ? 15.669 -8.779 -27.396 1.00 97.19 328 VAL A N 1
ATOM 2536 C CA . VAL A 1 328 ? 14.502 -7.949 -27.695 1.00 97.19 328 VAL A CA 1
ATOM 2537 C C . VAL A 1 328 ? 13.274 -8.488 -26.953 1.00 97.19 328 VAL A C 1
ATOM 2539 O O . VAL A 1 328 ? 13.045 -9.689 -26.859 1.00 97.19 328 VAL A O 1
ATOM 2542 N N . THR A 1 329 ? 12.460 -7.586 -26.417 1.00 98.50 329 THR A N 1
ATOM 2543 C CA . THR A 1 329 ? 11.130 -7.889 -25.873 1.00 98.50 329 THR A CA 1
ATOM 2544 C C . THR A 1 329 ? 10.096 -6.999 -26.563 1.00 98.50 329 THR A C 1
ATOM 2546 O O . THR A 1 329 ? 10.390 -6.408 -27.600 1.00 98.50 329 THR A O 1
ATOM 2549 N N . THR A 1 330 ? 8.882 -6.880 -26.027 1.00 98.81 330 THR A N 1
ATOM 2550 C CA . THR A 1 330 ? 7.912 -5.881 -26.493 1.00 98.81 330 THR A CA 1
ATOM 2551 C C . THR A 1 330 ? 7.528 -4.912 -25.388 1.00 98.81 330 THR A C 1
ATOM 2553 O O . THR A 1 330 ? 7.584 -5.236 -24.199 1.00 98.81 330 THR A O 1
ATOM 2556 N N . VAL A 1 331 ? 7.120 -3.703 -25.777 1.00 98.75 331 VAL A N 1
ATOM 2557 C CA . VAL A 1 331 ? 6.658 -2.670 -24.838 1.00 98.75 331 VAL A CA 1
ATOM 2558 C C . VAL A 1 331 ? 5.499 -3.199 -23.990 1.00 98.75 331 VAL A C 1
ATOM 2560 O O . VAL A 1 331 ? 5.506 -3.034 -22.771 1.00 98.75 331 VAL A O 1
ATOM 2563 N N . GLY A 1 332 ? 4.549 -3.906 -24.608 1.00 98.69 332 GLY A N 1
ATOM 2564 C CA . GLY A 1 332 ? 3.445 -4.522 -23.877 1.00 98.69 332 GLY A CA 1
ATOM 2565 C C . GLY A 1 332 ? 3.897 -5.632 -22.927 1.00 98.69 332 GLY A C 1
ATOM 2566 O O . GLY A 1 332 ? 3.474 -5.662 -21.773 1.00 98.69 332 GLY A O 1
ATOM 2567 N N . ARG A 1 333 ? 4.838 -6.487 -23.351 1.00 98.81 333 ARG A N 1
ATOM 2568 C CA . ARG A 1 333 ? 5.388 -7.547 -22.495 1.00 98.81 333 ARG A CA 1
ATOM 2569 C C . ARG A 1 333 ? 6.140 -7.001 -21.286 1.00 98.81 333 ARG A C 1
ATOM 2571 O O . ARG A 1 333 ? 6.074 -7.618 -20.222 1.00 98.81 333 ARG A O 1
ATOM 2578 N N . ARG A 1 334 ? 6.822 -5.858 -21.428 1.00 98.69 334 ARG A N 1
ATOM 2579 C CA . ARG A 1 334 ? 7.429 -5.124 -20.308 1.00 98.69 334 ARG A CA 1
ATOM 2580 C C . ARG A 1 334 ? 6.369 -4.647 -19.319 1.00 98.69 334 ARG A C 1
ATOM 2582 O O . ARG A 1 334 ? 6.541 -4.847 -18.121 1.00 98.69 334 ARG A O 1
ATOM 2589 N N . ALA A 1 335 ? 5.272 -4.074 -19.814 1.00 98.75 335 ALA A N 1
ATOM 2590 C CA . ALA A 1 335 ? 4.185 -3.600 -18.963 1.00 98.75 335 ALA A CA 1
ATOM 2591 C C . ALA A 1 335 ? 3.519 -4.724 -18.155 1.00 98.75 335 ALA A C 1
ATOM 2593 O O . ALA A 1 335 ? 3.132 -4.501 -17.009 1.00 98.75 335 ALA A O 1
ATOM 2594 N N . CYS A 1 336 ? 3.478 -5.951 -18.689 1.00 98.88 336 CYS A N 1
ATOM 2595 C CA . CYS 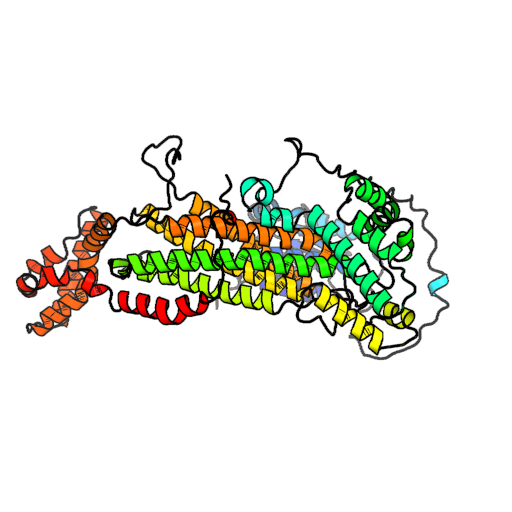A 1 336 ? 2.999 -7.111 -17.937 1.00 98.88 336 CYS A CA 1
ATOM 2596 C C . CYS A 1 336 ? 3.810 -7.401 -16.664 1.00 98.88 336 CYS A C 1
ATOM 2598 O O . CYS A 1 336 ? 3.237 -7.943 -15.729 1.00 98.88 336 CYS A O 1
ATOM 2600 N N . LEU A 1 337 ? 5.097 -7.020 -16.576 1.00 98.88 337 LEU A N 1
ATOM 2601 C CA . LEU A 1 337 ? 5.857 -7.177 -15.324 1.00 98.88 337 LEU A CA 1
ATOM 2602 C C . LEU A 1 337 ? 5.276 -6.279 -14.227 1.00 98.88 337 LEU A C 1
ATOM 2604 O O . LEU A 1 337 ? 5.110 -6.724 -13.101 1.00 98.88 337 LEU A O 1
ATOM 2608 N N . TRP A 1 338 ? 4.953 -5.026 -14.558 1.00 98.75 338 TRP A N 1
ATOM 2609 C CA . TRP A 1 338 ? 4.356 -4.088 -13.602 1.00 98.75 338 TRP A CA 1
ATOM 2610 C C . TRP A 1 338 ? 2.935 -4.505 -13.221 1.00 98.75 338 TRP A C 1
ATOM 2612 O O . TRP A 1 338 ? 2.541 -4.403 -12.064 1.00 98.75 338 TRP A O 1
ATOM 2622 N N . LEU A 1 339 ? 2.172 -4.989 -14.205 1.00 98.88 339 LEU A N 1
ATOM 2623 C CA . LEU A 1 339 ? 0.813 -5.478 -14.000 1.00 98.88 339 LEU A CA 1
ATOM 2624 C C . LEU A 1 339 ? 0.777 -6.713 -13.094 1.00 98.88 339 LEU A C 1
ATOM 2626 O O . LEU A 1 339 ? -0.106 -6.806 -12.252 1.00 98.88 339 LEU A O 1
ATOM 2630 N N . GLN A 1 340 ? 1.727 -7.639 -13.242 1.00 98.88 340 GLN A N 1
ATOM 2631 C CA . GLN A 1 340 ? 1.803 -8.836 -12.405 1.00 98.88 340 GLN A CA 1
ATOM 2632 C C . GLN A 1 340 ? 1.975 -8.490 -10.924 1.00 98.88 340 GLN A C 1
ATOM 2634 O O . GLN A 1 340 ? 1.221 -9.005 -10.101 1.00 98.88 340 GLN A O 1
ATOM 2639 N N . ASP A 1 341 ? 2.893 -7.578 -10.596 1.00 98.81 341 ASP A N 1
ATOM 2640 C CA . ASP A 1 341 ? 3.115 -7.139 -9.213 1.00 98.81 341 ASP A CA 1
ATOM 2641 C C . ASP A 1 341 ? 1.837 -6.491 -8.632 1.00 98.81 341 ASP A C 1
ATOM 2643 O O . ASP A 1 341 ? 1.351 -6.891 -7.574 1.00 98.81 341 ASP A O 1
ATOM 2647 N N . MET A 1 342 ? 1.192 -5.590 -9.386 1.00 98.69 342 MET A N 1
ATOM 2648 C CA . MET A 1 342 ? -0.066 -4.946 -8.966 1.00 98.69 342 MET A CA 1
ATOM 2649 C C . MET A 1 342 ? -1.236 -5.935 -8.822 1.00 98.69 342 MET A C 1
ATOM 2651 O O . MET A 1 342 ? -2.133 -5.739 -7.999 1.00 98.69 342 MET A O 1
ATOM 2655 N N . LEU A 1 343 ? -1.247 -7.018 -9.605 1.00 98.62 343 LEU A N 1
ATOM 2656 C CA . LEU A 1 343 ? -2.251 -8.075 -9.495 1.00 98.62 343 LEU A CA 1
ATOM 2657 C C . LEU A 1 343 ? -2.085 -8.881 -8.201 1.00 98.62 343 LEU A C 1
ATOM 2659 O O . LEU A 1 343 ? -3.079 -9.299 -7.602 1.00 98.62 343 LEU A O 1
ATOM 2663 N N . MET A 1 344 ? -0.840 -9.098 -7.765 1.00 98.81 344 MET A N 1
ATOM 2664 C CA . MET A 1 344 ? -0.544 -9.709 -6.469 1.00 98.81 344 MET A CA 1
ATOM 2665 C C . MET A 1 344 ? -1.014 -8.802 -5.328 1.00 98.81 344 MET A C 1
ATOM 2667 O O . MET A 1 344 ? -1.687 -9.283 -4.414 1.00 98.81 344 MET A O 1
ATOM 2671 N N . ASP A 1 345 ? -0.762 -7.494 -5.432 1.00 98.88 345 ASP A N 1
ATOM 2672 C CA . ASP A 1 345 ? -1.230 -6.509 -4.452 1.00 98.88 345 ASP A CA 1
ATOM 2673 C C . ASP A 1 345 ? -2.762 -6.481 -4.350 1.00 98.88 345 ASP A C 1
ATOM 2675 O O . ASP A 1 345 ? -3.315 -6.482 -3.249 1.00 98.88 345 ASP A O 1
ATOM 2679 N N . LEU A 1 346 ? -3.472 -6.521 -5.486 1.00 98.81 346 LEU A N 1
ATOM 2680 C CA . LEU A 1 346 ? -4.938 -6.561 -5.509 1.00 98.81 346 LEU A CA 1
ATOM 2681 C C . LEU A 1 346 ? -5.485 -7.757 -4.716 1.00 98.81 346 LEU A C 1
ATOM 2683 O O . LEU A 1 346 ? -6.369 -7.588 -3.870 1.00 98.81 346 LEU A O 1
ATOM 2687 N N . LYS A 1 347 ? -4.942 -8.954 -4.974 1.00 98.44 347 LYS A N 1
ATOM 2688 C CA . LYS A 1 347 ? -5.340 -10.192 -4.289 1.00 98.44 347 LYS A CA 1
ATOM 2689 C C . LYS A 1 347 ? -5.064 -10.102 -2.787 1.00 98.44 347 LYS A C 1
ATOM 2691 O O . LYS A 1 347 ? -5.915 -10.489 -1.985 1.00 98.44 347 LYS A O 1
ATOM 2696 N N . GLU A 1 348 ? -3.914 -9.554 -2.399 1.00 98.56 348 GLU A N 1
ATOM 2697 C CA . GLU A 1 348 ? -3.549 -9.409 -0.989 1.00 98.56 348 GLU A CA 1
ATOM 2698 C C . GLU A 1 348 ? -4.469 -8.422 -0.256 1.00 98.56 348 GLU A C 1
ATOM 2700 O O . GLU A 1 348 ? -4.954 -8.727 0.836 1.00 98.56 348 GLU A O 1
ATOM 2705 N N . LEU A 1 349 ? -4.798 -7.276 -0.861 1.00 98.56 349 LEU A N 1
ATOM 2706 C CA . LEU A 1 349 ? -5.717 -6.305 -0.259 1.00 98.56 349 LEU A CA 1
ATOM 2707 C C . LEU A 1 349 ? -7.124 -6.879 -0.074 1.00 98.56 349 LEU A C 1
ATOM 2709 O O . LEU A 1 349 ? -7.731 -6.688 0.984 1.00 98.56 349 LEU A O 1
ATOM 2713 N N . GLN A 1 350 ? -7.639 -7.597 -1.077 1.00 98.38 350 GLN A N 1
ATOM 2714 C CA . GLN A 1 350 ? -8.925 -8.290 -0.978 1.00 98.38 350 GLN A CA 1
ATOM 2715 C C . GLN A 1 350 ? -8.902 -9.317 0.158 1.00 98.38 350 GLN A C 1
ATOM 2717 O O . GLN A 1 350 ? -9.796 -9.313 1.007 1.00 98.38 350 GLN A O 1
ATOM 2722 N N . ALA A 1 351 ? -7.841 -10.126 0.243 1.00 98.19 351 ALA A N 1
ATOM 2723 C CA . ALA A 1 351 ? -7.667 -11.097 1.316 1.00 98.19 351 ALA A CA 1
ATOM 2724 C C . ALA A 1 351 ? -7.620 -10.429 2.702 1.00 98.19 351 ALA A C 1
ATOM 2726 O O . ALA A 1 351 ? -8.288 -10.898 3.630 1.00 98.19 351 ALA A O 1
ATOM 2727 N N . ARG A 1 352 ? -6.891 -9.313 2.862 1.00 98.25 352 ARG A N 1
ATOM 2728 C CA . ARG A 1 352 ? -6.848 -8.555 4.126 1.00 98.25 352 ARG A CA 1
ATOM 2729 C C . ARG A 1 352 ? -8.212 -7.984 4.501 1.00 98.25 352 ARG A C 1
ATOM 2731 O O . ARG A 1 352 ? -8.647 -8.170 5.636 1.00 98.25 352 ARG A O 1
ATOM 2738 N N . ARG A 1 353 ? -8.902 -7.323 3.564 1.00 98.19 353 ARG A N 1
ATOM 2739 C CA . ARG A 1 353 ? -10.229 -6.730 3.799 1.00 98.19 353 ARG A CA 1
ATOM 2740 C C . ARG A 1 353 ? -11.245 -7.796 4.206 1.00 98.19 353 ARG A C 1
ATOM 2742 O O . ARG A 1 353 ? -11.992 -7.596 5.162 1.00 98.19 353 ARG A O 1
ATOM 2749 N N . ASP A 1 354 ? -11.266 -8.920 3.494 1.00 96.62 354 ASP A N 1
ATOM 2750 C CA . ASP A 1 354 ? -12.303 -9.943 3.647 1.00 96.62 354 ASP A CA 1
ATOM 2751 C C . ASP A 1 354 ? -12.075 -10.850 4.864 1.00 96.62 354 ASP A C 1
ATOM 2753 O O . ASP A 1 354 ? -13.036 -11.412 5.395 1.00 96.62 354 ASP A O 1
ATOM 2757 N N . SER A 1 355 ? -10.824 -10.969 5.324 1.00 95.94 355 SER A N 1
ATOM 2758 C CA . SER A 1 355 ? -10.456 -11.708 6.540 1.00 95.94 355 SER A CA 1
ATOM 2759 C C . SER A 1 355 ? -10.444 -10.853 7.812 1.00 95.94 355 SER A C 1
ATOM 2761 O O . SER A 1 355 ? -10.282 -11.404 8.906 1.00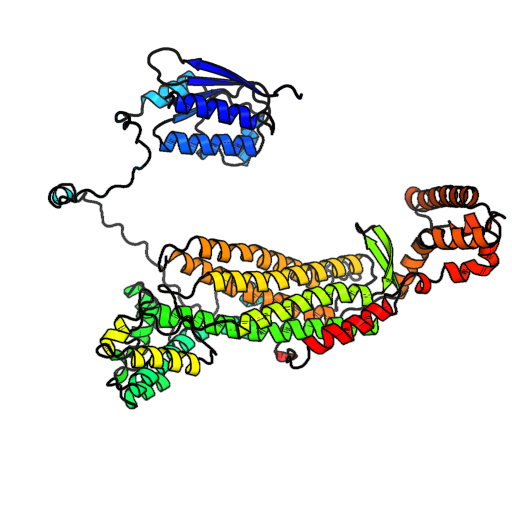 95.94 355 SER A O 1
ATOM 2763 N N . LEU A 1 356 ? -10.635 -9.531 7.706 1.00 97.56 356 LEU A N 1
ATOM 2764 C CA . LEU A 1 356 ? -10.665 -8.642 8.865 1.00 97.56 356 LEU A CA 1
ATOM 2765 C C . LEU A 1 356 ? -11.839 -9.009 9.786 1.00 97.56 356 LEU A C 1
ATOM 2767 O O . LEU A 1 356 ? -12.998 -9.074 9.368 1.00 97.56 356 LEU A O 1
ATOM 2771 N N . ARG A 1 357 ? -11.532 -9.247 11.062 1.00 98.56 357 ARG A N 1
ATOM 2772 C CA . ARG A 1 357 ? -12.512 -9.610 12.093 1.00 98.56 357 ARG A CA 1
ATOM 2773 C C . ARG A 1 357 ? -12.754 -8.441 13.027 1.00 98.56 357 ARG A C 1
ATOM 2775 O O . ARG A 1 357 ? -11.837 -7.678 13.309 1.00 98.56 357 ARG A O 1
ATOM 2782 N N . PHE A 1 358 ? -13.975 -8.344 13.534 1.00 98.69 358 PHE A N 1
ATOM 2783 C CA . PHE A 1 358 ? -14.353 -7.355 14.538 1.00 98.69 358 PHE A CA 1
ATOM 2784 C C . PHE A 1 358 ? -13.756 -7.699 15.911 1.00 98.69 358 PHE A C 1
ATOM 2786 O O . PHE A 1 358 ? -13.607 -8.881 16.229 1.00 98.69 358 PHE A O 1
ATOM 2793 N N . LEU A 1 359 ? -13.442 -6.706 16.751 1.00 98.69 359 LEU A N 1
ATOM 2794 C CA . LEU A 1 359 ? -13.095 -6.977 18.153 1.00 98.69 359 LEU A CA 1
ATOM 2795 C C . LEU A 1 359 ? -14.361 -7.375 18.924 1.00 98.69 359 LEU A C 1
ATOM 2797 O O . LEU A 1 359 ? -14.358 -8.382 19.631 1.00 98.69 359 LEU A O 1
ATOM 2801 N N . GLY A 1 360 ? -15.451 -6.625 18.746 1.00 98.12 360 GLY A N 1
ATOM 2802 C CA . GLY A 1 360 ? -16.714 -6.844 19.447 1.00 98.12 360 GLY A CA 1
ATOM 2803 C C . GLY A 1 360 ? -16.685 -6.350 20.894 1.00 98.12 360 GLY A C 1
ATOM 2804 O O . GLY A 1 360 ? -15.996 -5.375 21.205 1.00 98.12 360 GLY A O 1
ATOM 2805 N N . VAL A 1 361 ? -17.434 -7.009 21.778 1.00 97.75 361 VAL A N 1
ATOM 2806 C CA . VAL A 1 361 ? -17.466 -6.735 23.224 1.00 97.75 361 VAL A CA 1
ATOM 2807 C C . VAL A 1 361 ? -16.657 -7.784 23.971 1.00 97.75 361 VAL A C 1
ATOM 2809 O O . VAL A 1 361 ? -17.039 -8.948 24.047 1.00 97.75 361 VAL A O 1
ATOM 2812 N N . LYS A 1 362 ? -15.498 -7.380 24.497 1.00 98.31 362 LYS A N 1
ATOM 2813 C CA . LYS A 1 362 ? -14.530 -8.295 25.132 1.00 98.31 362 LYS A CA 1
ATOM 2814 C C . LYS A 1 362 ? -14.183 -7.937 26.580 1.00 98.31 362 LYS A C 1
ATOM 2816 O O . LYS A 1 362 ? -13.649 -8.764 27.315 1.00 98.31 362 LYS A O 1
ATOM 2821 N N . GLY A 1 363 ? -14.568 -6.745 27.035 1.00 96.56 363 GLY A N 1
ATOM 2822 C CA . GLY A 1 363 ? -14.242 -6.249 28.373 1.00 96.56 363 GLY A CA 1
ATOM 2823 C C . GLY A 1 363 ? -12.756 -5.906 28.527 1.00 96.56 363 GLY A C 1
ATOM 2824 O O . GLY A 1 363 ? -11.998 -5.912 27.561 1.00 96.56 363 GLY A O 1
ATOM 2825 N N . ALA A 1 364 ? -12.338 -5.587 29.753 1.00 96.62 364 ALA A N 1
ATOM 2826 C CA . ALA A 1 364 ? -11.021 -5.002 30.022 1.00 96.62 364 ALA A CA 1
ATOM 2827 C C . ALA A 1 364 ? -9.822 -5.916 29.704 1.00 96.62 364 ALA A C 1
ATOM 2829 O O . ALA A 1 364 ? -8.741 -5.401 29.438 1.00 96.62 364 ALA A O 1
ATOM 2830 N N . ILE A 1 365 ? -10.001 -7.240 29.745 1.00 97.88 365 ILE A N 1
ATOM 2831 C CA . ILE A 1 365 ? -8.933 -8.238 29.539 1.00 97.88 365 ILE A CA 1
ATOM 2832 C C . ILE A 1 365 ? -9.370 -9.398 28.631 1.00 97.88 365 ILE A C 1
ATOM 2834 O O . ILE A 1 365 ? -8.813 -10.486 28.698 1.00 97.88 365 ILE A O 1
ATOM 2838 N N . GLY A 1 366 ? -10.413 -9.209 27.821 1.00 98.06 366 GLY A N 1
ATOM 2839 C CA . GLY A 1 366 ? -10.840 -10.228 26.855 1.00 98.06 366 GLY A CA 1
ATOM 2840 C C . GLY A 1 366 ? -11.851 -11.262 27.353 1.00 98.06 366 GLY A C 1
ATOM 2841 O O . GLY A 1 366 ? -12.405 -12.010 26.552 1.00 98.06 366 GLY A O 1
ATOM 2842 N N . THR A 1 367 ? -12.125 -11.298 28.658 1.00 98.31 367 THR A N 1
ATOM 2843 C CA . THR A 1 367 ? -12.940 -12.340 29.309 1.00 98.31 367 THR A CA 1
ATOM 2844 C C . THR A 1 367 ? -14.433 -12.033 29.385 1.00 98.31 367 THR A C 1
ATOM 2846 O O . THR A 1 367 ? -15.196 -12.864 29.867 1.00 98.31 367 THR A O 1
ATOM 2849 N N . GLN A 1 368 ? -14.859 -10.837 28.965 1.00 98.56 368 GLN A N 1
ATOM 2850 C CA . GLN A 1 368 ? -16.262 -10.397 28.986 1.00 98.56 368 GLN A CA 1
ATOM 2851 C C . GLN A 1 368 ? -16.912 -10.372 30.384 1.00 98.56 368 GLN A C 1
ATOM 2853 O O . GLN A 1 368 ? -18.133 -10.303 30.490 1.00 98.56 368 GLN A O 1
ATOM 2858 N N . ALA A 1 369 ? -16.120 -10.376 31.463 1.00 98.50 369 ALA A N 1
ATOM 2859 C CA . ALA A 1 369 ? -16.624 -10.494 32.835 1.00 98.50 369 ALA A CA 1
ATOM 2860 C C . ALA A 1 369 ? -17.656 -9.418 33.221 1.00 98.50 369 ALA A C 1
ATOM 2862 O O . ALA A 1 369 ? -18.635 -9.723 33.896 1.00 98.50 369 ALA A O 1
ATOM 2863 N N . SER A 1 370 ? -17.469 -8.176 32.764 1.00 98.25 370 SER A N 1
ATOM 2864 C CA . SER A 1 370 ? -18.418 -7.078 32.991 1.00 98.25 370 SER A CA 1
ATOM 2865 C C . SER A 1 370 ? -19.776 -7.342 32.339 1.00 98.25 370 SER A C 1
ATOM 2867 O O . SER A 1 370 ? -20.805 -7.168 32.982 1.00 98.25 370 SER A O 1
ATOM 2869 N N . PHE A 1 371 ? -19.788 -7.815 31.093 1.00 98.50 371 PHE A N 1
ATOM 2870 C CA . PHE A 1 371 ? -21.019 -8.173 30.388 1.00 98.50 371 PHE A CA 1
ATOM 2871 C C . PHE A 1 371 ? -21.680 -9.411 30.995 1.00 98.50 371 PHE A C 1
ATOM 2873 O O . PHE A 1 371 ? -22.895 -9.439 31.143 1.00 98.50 371 PHE A O 1
ATOM 2880 N N . L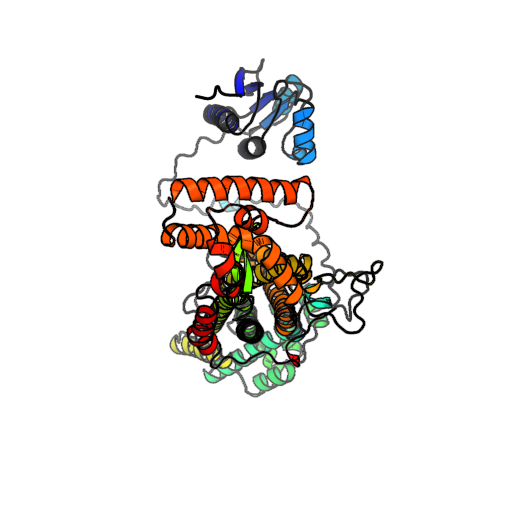EU A 1 372 ? -20.896 -10.410 31.411 1.00 98.56 372 LEU A N 1
ATOM 2881 C CA . LEU A 1 372 ? -21.426 -11.586 32.099 1.00 98.56 372 LEU A CA 1
ATOM 2882 C C . LEU A 1 372 ? -22.116 -11.209 33.415 1.00 98.56 372 LEU A C 1
ATOM 2884 O O . LEU A 1 372 ? -23.175 -11.746 33.719 1.00 98.56 372 LEU A O 1
ATOM 2888 N N . ALA A 1 373 ? -21.542 -10.269 34.169 1.00 98.19 373 ALA A N 1
ATOM 2889 C CA . ALA A 1 373 ? -22.164 -9.737 35.376 1.00 98.19 373 ALA A CA 1
ATOM 2890 C C . ALA A 1 373 ? -23.443 -8.940 35.069 1.00 98.19 373 ALA A C 1
ATOM 2892 O O . ALA A 1 373 ? -24.424 -9.088 35.787 1.00 98.19 373 ALA A O 1
ATOM 2893 N N . LEU A 1 374 ? -23.458 -8.139 33.994 1.00 97.69 374 LEU A N 1
ATOM 2894 C CA . LEU A 1 374 ? -24.652 -7.398 33.560 1.00 97.69 374 LEU A CA 1
ATOM 2895 C C . LEU A 1 374 ? -25.823 -8.303 33.163 1.00 97.69 374 LEU A C 1
ATOM 2897 O O . LEU A 1 374 ? -26.971 -7.895 33.293 1.00 97.69 374 LEU A O 1
ATOM 2901 N N . PHE A 1 375 ? -25.536 -9.510 32.678 1.00 98.44 375 PHE A N 1
ATOM 2902 C CA . PHE A 1 375 ? -26.542 -10.504 32.313 1.00 98.44 375 PHE A CA 1
ATOM 2903 C C . PHE A 1 375 ? -26.696 -11.615 33.362 1.00 98.44 375 PHE A C 1
ATOM 2905 O O . PHE A 1 375 ? -27.066 -12.731 33.009 1.00 98.44 375 PHE A O 1
ATOM 2912 N N . ASP A 1 376 ? -26.388 -11.347 34.635 1.00 98.00 376 ASP A N 1
ATOM 2913 C CA . ASP A 1 376 ? -26.601 -12.279 35.756 1.00 98.00 376 ASP A CA 1
ATOM 2914 C C . ASP A 1 376 ? -25.993 -13.686 35.544 1.00 98.00 376 ASP A C 1
ATOM 2916 O O . ASP A 1 376 ? -26.520 -14.701 35.998 1.00 98.00 376 ASP A O 1
ATOM 2920 N N . GLY A 1 377 ? -24.859 -13.768 34.842 1.00 98.06 377 GLY A N 1
ATOM 2921 C CA . GLY A 1 377 ? -24.180 -15.032 34.540 1.00 98.06 377 GLY A CA 1
ATOM 2922 C C . GLY A 1 377 ? -24.657 -15.750 33.271 1.00 98.06 377 GLY A C 1
ATOM 2923 O O . GLY A 1 377 ? -24.144 -16.832 32.968 1.00 98.06 377 GLY A O 1
ATOM 2924 N N . ASP A 1 378 ? -25.581 -15.167 32.504 1.00 98.44 378 ASP A N 1
ATOM 2925 C CA . ASP A 1 378 ? -26.082 -15.724 31.245 1.00 98.44 378 ASP A CA 1
ATOM 2926 C C . ASP A 1 378 ? -25.048 -15.580 30.113 1.00 98.44 378 ASP A C 1
ATOM 2928 O O . ASP A 1 378 ? -24.879 -14.533 29.480 1.00 98.44 378 ASP A O 1
ATOM 2932 N N . LYS A 1 379 ? -24.335 -16.678 29.848 1.00 98.25 379 LYS A N 1
ATOM 2933 C CA . LYS A 1 379 ? -23.299 -16.758 28.808 1.00 98.25 379 LYS A CA 1
ATOM 2934 C C . LYS A 1 379 ? -23.871 -16.665 27.392 1.00 98.25 379 LYS A C 1
ATOM 2936 O O . LYS A 1 379 ? -23.179 -16.175 26.500 1.00 98.25 379 LYS A O 1
ATOM 2941 N N . GLU A 1 380 ? -25.103 -17.124 27.173 1.00 98.44 380 GLU A N 1
ATOM 2942 C CA . GLU A 1 380 ? -25.726 -17.117 25.847 1.00 98.44 380 GLU A CA 1
ATOM 2943 C C . GLU A 1 380 ? -26.072 -15.691 25.423 1.00 98.44 380 GLU A C 1
ATOM 2945 O O . GLU A 1 380 ? -25.818 -15.315 24.275 1.00 98.44 380 GLU A O 1
ATOM 2950 N N . LYS A 1 381 ? -26.551 -14.860 26.359 1.00 98.56 381 LYS A N 1
ATOM 2951 C CA . LYS A 1 381 ? -26.764 -13.425 26.114 1.00 98.56 381 LYS A CA 1
ATOM 2952 C C . LYS A 1 381 ? -25.471 -12.680 25.814 1.00 98.56 381 LYS A C 1
ATOM 2954 O O . LYS A 1 381 ? -25.456 -11.857 24.902 1.00 98.56 381 LYS A O 1
ATOM 2959 N N . VAL A 1 382 ? -24.378 -12.983 26.520 1.00 98.56 382 VAL A N 1
ATOM 2960 C CA . VAL A 1 382 ? -23.064 -12.378 26.232 1.00 98.56 382 VAL A CA 1
ATOM 2961 C C . VAL A 1 382 ? -22.597 -12.735 24.816 1.00 98.56 382 VAL A C 1
ATOM 2963 O O . VAL A 1 382 ? -22.153 -11.857 24.072 1.00 98.56 382 VAL A O 1
ATOM 2966 N N . GLU A 1 383 ? -22.730 -14.001 24.405 1.00 98.25 383 GLU A N 1
ATOM 2967 C CA . GLU A 1 383 ? -22.385 -14.408 23.039 1.00 98.25 383 GLU A CA 1
ATOM 2968 C C . GLU A 1 383 ? -23.322 -13.777 21.994 1.00 98.25 383 GLU A C 1
ATOM 2970 O O . GLU A 1 383 ? -22.872 -13.366 20.920 1.00 98.25 383 GLU A O 1
ATOM 2975 N N . ASP A 1 384 ? -24.624 -13.671 22.277 1.00 98.56 384 ASP A N 1
ATOM 2976 C CA . ASP A 1 384 ? -25.567 -13.032 21.359 1.00 98.56 384 ASP A CA 1
ATOM 2977 C C . ASP A 1 384 ? -25.328 -11.519 21.231 1.00 98.56 384 ASP A C 1
ATOM 2979 O O . ASP A 1 384 ? -25.385 -11.002 20.115 1.00 98.56 384 ASP A O 1
ATOM 2983 N N . LEU A 1 385 ? -24.949 -10.823 22.311 1.00 98.69 385 LEU A N 1
ATOM 2984 C CA . LEU A 1 385 ? -24.548 -9.411 22.271 1.00 98.69 385 LEU A CA 1
ATOM 2985 C C . LEU A 1 385 ? -23.385 -9.200 21.292 1.00 98.69 385 LEU A C 1
ATOM 2987 O O . LEU A 1 385 ? -23.470 -8.366 20.386 1.00 98.69 385 LEU A O 1
ATOM 2991 N N . ASP A 1 386 ? -22.323 -9.999 21.426 1.00 98.56 386 ASP A N 1
ATOM 2992 C CA . ASP A 1 386 ? -21.138 -9.915 20.567 1.00 98.56 386 ASP A CA 1
ATOM 2993 C C . ASP A 1 386 ? -21.479 -10.198 19.095 1.00 98.56 386 ASP A C 1
ATOM 2995 O O . ASP A 1 386 ? -21.062 -9.465 18.190 1.00 98.56 386 ASP A O 1
ATOM 2999 N N . ARG A 1 387 ? -22.313 -11.215 18.836 1.00 98.31 387 ARG A N 1
ATOM 3000 C CA . ARG A 1 387 ? -22.777 -11.552 17.480 1.00 98.31 387 ARG A CA 1
ATOM 3001 C C . ARG A 1 387 ? -23.666 -10.462 16.877 1.00 98.31 387 ARG A C 1
ATOM 3003 O O . ARG A 1 387 ? -23.503 -10.148 15.696 1.00 98.31 387 ARG A O 1
ATOM 3010 N N . ARG A 1 388 ? -24.591 -9.879 17.647 1.00 98.19 388 ARG A N 1
ATOM 3011 C CA . ARG A 1 388 ? -25.467 -8.782 17.196 1.00 98.19 388 ARG A CA 1
ATOM 3012 C C . ARG A 1 388 ? -24.657 -7.554 16.821 1.00 98.19 388 ARG A C 1
ATOM 3014 O O . ARG A 1 388 ? -24.842 -7.040 15.721 1.00 98.19 388 ARG A O 1
ATOM 3021 N N . LEU A 1 389 ? -23.726 -7.141 17.678 1.00 97.94 389 LEU A N 1
ATOM 3022 C CA . LEU A 1 389 ? -22.841 -6.006 17.415 1.00 97.94 389 LEU A CA 1
ATOM 3023 C C . LEU A 1 389 ? -21.984 -6.224 16.172 1.00 97.94 389 LEU A C 1
ATOM 3025 O O . LEU A 1 389 ? -21.927 -5.362 15.300 1.00 97.94 389 LEU A O 1
ATOM 3029 N N . THR A 1 390 ? -21.389 -7.409 16.043 1.00 98.44 390 THR A N 1
ATOM 3030 C CA . THR A 1 390 ? -20.591 -7.782 14.867 1.00 98.44 390 THR A CA 1
ATOM 3031 C C . THR A 1 390 ? -21.394 -7.636 13.572 1.00 98.44 390 THR A C 1
ATOM 3033 O O . THR A 1 390 ? -20.916 -7.022 12.617 1.00 98.44 390 THR A O 1
ATOM 3036 N N . ARG A 1 391 ? -22.642 -8.133 13.551 1.00 97.69 391 ARG A N 1
ATOM 3037 C CA . ARG A 1 391 ? -23.543 -7.995 12.396 1.00 97.69 391 ARG A CA 1
ATOM 3038 C C . ARG A 1 391 ? -23.968 -6.546 12.153 1.00 97.69 391 ARG A C 1
ATOM 3040 O O . ARG A 1 391 ? -23.909 -6.104 11.010 1.00 97.69 391 ARG A O 1
ATOM 3047 N N . LYS A 1 392 ? -24.361 -5.804 13.198 1.00 97.31 392 LYS A N 1
ATOM 3048 C CA . LYS A 1 392 ? -24.768 -4.387 13.096 1.00 97.31 392 LYS A CA 1
ATOM 3049 C C . LYS A 1 392 ? -23.641 -3.512 12.526 1.00 97.31 392 LYS A C 1
ATOM 3051 O O . LYS A 1 392 ? -23.918 -2.628 11.726 1.00 97.31 392 LYS A O 1
ATOM 3056 N N . MET A 1 393 ? -22.378 -3.815 12.842 1.00 97.25 393 MET A N 1
ATOM 3057 C CA . MET A 1 393 ? -21.203 -3.118 12.289 1.00 97.25 393 MET A CA 1
ATOM 3058 C C . MET A 1 393 ? -20.716 -3.684 10.936 1.00 97.25 393 MET A C 1
ATOM 3060 O O . MET A 1 393 ? -19.655 -3.307 10.420 1.00 97.25 393 MET A O 1
ATOM 3064 N N . GLY A 1 394 ? -21.481 -4.602 10.338 1.00 96.81 394 GLY A N 1
ATOM 3065 C CA . GLY A 1 394 ? -21.242 -5.145 9.001 1.00 96.81 394 GLY A CA 1
ATOM 3066 C C . GLY A 1 394 ? -20.064 -6.115 8.903 1.00 96.81 394 GLY A C 1
ATOM 3067 O O . GLY A 1 394 ? -19.516 -6.295 7.820 1.00 96.81 394 GLY A O 1
ATOM 3068 N N . PHE A 1 395 ? -19.597 -6.700 10.008 1.00 98.31 395 PHE A N 1
ATOM 3069 C CA . PHE A 1 395 ? -18.534 -7.709 9.988 1.00 98.31 395 PHE A CA 1
ATOM 3070 C C . PHE A 1 395 ? -19.110 -9.124 9.875 1.00 98.31 395 PHE A C 1
ATOM 3072 O O . PHE A 1 395 ? -20.137 -9.447 10.468 1.00 98.31 395 PHE A O 1
ATOM 3079 N N . LYS A 1 396 ? -18.410 -9.999 9.140 1.00 96.75 396 LYS A N 1
ATOM 3080 C CA . LYS A 1 396 ? -18.789 -11.418 9.005 1.00 96.75 396 LYS A CA 1
ATOM 3081 C C . LYS A 1 396 ? -18.543 -12.206 10.295 1.00 96.75 396 LYS A C 1
ATOM 3083 O O . LYS A 1 396 ? -19.267 -13.149 10.592 1.00 96.75 396 LYS A O 1
ATOM 3088 N N . SER A 1 397 ? -17.499 -11.846 11.042 1.00 97.69 397 SER A N 1
ATOM 3089 C CA . SER A 1 397 ? -17.128 -12.505 12.297 1.00 97.69 397 SER A CA 1
ATOM 3090 C C . SER A 1 397 ? -16.323 -11.582 13.213 1.00 97.69 397 SER A C 1
ATOM 3092 O O . SER A 1 397 ? -15.748 -10.586 12.764 1.00 97.69 397 SER A O 1
ATOM 3094 N N . ALA A 1 398 ? -16.277 -11.941 14.495 1.00 98.44 398 ALA A N 1
ATOM 3095 C CA . ALA A 1 398 ? -15.432 -11.317 15.503 1.00 98.44 398 ALA A CA 1
ATOM 3096 C C . ALA A 1 398 ? -14.327 -12.268 15.977 1.00 98.44 398 ALA A C 1
ATOM 3098 O O . ALA A 1 398 ? -14.391 -13.487 15.778 1.00 98.44 398 ALA A O 1
ATOM 3099 N N . PHE A 1 399 ? -13.303 -11.713 16.619 1.00 98.62 399 PHE A N 1
ATOM 3100 C CA . PHE A 1 399 ? -12.320 -12.509 17.345 1.00 98.62 399 PHE A CA 1
ATOM 3101 C C . PHE A 1 399 ? -12.992 -13.276 18.488 1.00 98.62 399 PHE A C 1
ATOM 3103 O O . PHE A 1 399 ? -13.781 -12.720 19.244 1.00 98.62 399 PHE A O 1
ATOM 3110 N N . ARG A 1 400 ? -12.654 -14.563 18.627 1.00 97.12 400 ARG A N 1
ATOM 3111 C CA . ARG A 1 400 ? -13.118 -15.403 19.744 1.00 97.12 400 ARG A CA 1
ATOM 3112 C C . ARG A 1 400 ? -12.243 -15.267 20.988 1.00 97.12 400 ARG A C 1
ATOM 3114 O O . ARG A 1 400 ? -12.747 -15.406 22.091 1.00 97.12 400 ARG A O 1
ATOM 3121 N N . VAL A 1 401 ? -10.952 -15.002 20.797 1.00 98.06 401 VAL A N 1
ATOM 3122 C CA . VAL A 1 401 ? -9.959 -14.881 21.868 1.00 98.06 401 VAL A CA 1
ATOM 3123 C C . VAL A 1 401 ? -9.173 -13.600 21.644 1.00 98.06 401 VAL A C 1
ATOM 3125 O O . VAL A 1 401 ? -8.598 -13.407 20.570 1.00 98.06 401 VAL A O 1
ATOM 3128 N N . THR A 1 402 ? -9.171 -12.737 22.652 1.00 98.62 402 THR A N 1
ATOM 3129 C CA . THR A 1 402 ? -8.442 -11.468 22.684 1.00 98.62 402 THR A CA 1
ATOM 3130 C C . THR A 1 402 ? -7.925 -11.215 24.094 1.00 98.62 402 THR A C 1
ATOM 3132 O O . THR A 1 402 ? -8.437 -11.800 25.044 1.00 98.62 402 THR A O 1
ATOM 3135 N N . GLY A 1 403 ? -6.950 -10.317 24.229 1.00 98.25 403 GLY A N 1
ATOM 3136 C CA . GLY A 1 403 ? -6.737 -9.591 25.480 1.00 98.25 403 GLY A CA 1
ATOM 3137 C C . GLY A 1 403 ? -7.703 -8.405 25.549 1.00 98.25 403 GLY A C 1
ATOM 3138 O O . GLY A 1 403 ? -8.882 -8.531 25.204 1.00 98.25 403 GLY A O 1
ATOM 3139 N N . GLN A 1 404 ? -7.198 -7.225 25.911 1.00 98.62 404 GLN A N 1
ATOM 3140 C CA . GLN A 1 404 ? -7.988 -5.986 25.883 1.00 98.62 404 GLN A CA 1
ATOM 3141 C C . GLN A 1 404 ? -8.300 -5.500 24.451 1.00 98.62 404 GLN A C 1
ATOM 3143 O O . GLN A 1 404 ? -9.272 -4.777 24.233 1.00 98.62 404 GLN A O 1
ATOM 3148 N N . THR A 1 405 ? -7.463 -5.871 23.482 1.00 98.75 405 THR A N 1
ATOM 3149 C CA . THR A 1 405 ? -7.448 -5.364 22.100 1.00 98.75 405 THR A CA 1
ATOM 3150 C C . THR A 1 405 ? -7.613 -6.481 21.086 1.00 98.75 405 THR A C 1
ATOM 3152 O O . THR A 1 405 ? -7.424 -7.658 21.405 1.00 98.75 405 THR A O 1
ATOM 3155 N N . TYR A 1 406 ? -7.888 -6.136 19.824 1.00 98.75 406 TYR A N 1
ATOM 3156 C CA . TYR A 1 406 ? -7.548 -7.087 18.763 1.00 98.75 406 TYR A CA 1
ATOM 3157 C C . TYR A 1 406 ? -6.022 -7.206 18.668 1.00 98.75 406 TYR A C 1
ATOM 3159 O O . TYR A 1 406 ? -5.280 -6.266 18.958 1.00 98.75 406 TYR A O 1
ATOM 3167 N N . THR A 1 407 ? -5.535 -8.367 18.233 1.00 98.56 407 THR A N 1
ATOM 3168 C CA . THR A 1 407 ? -4.089 -8.581 18.112 1.00 98.56 407 THR A CA 1
ATOM 3169 C C . THR A 1 407 ? -3.459 -7.599 17.122 1.00 98.56 407 THR A C 1
ATOM 3171 O O . THR A 1 407 ? -3.851 -7.541 15.956 1.00 98.56 407 THR A O 1
ATOM 3174 N N . ARG A 1 408 ? -2.414 -6.882 17.554 1.00 98.62 408 ARG A N 1
ATOM 3175 C CA . ARG A 1 408 ? -1.645 -5.946 16.709 1.00 98.62 408 ARG A CA 1
ATOM 3176 C C . ARG A 1 408 ? -0.925 -6.627 15.538 1.00 98.62 408 ARG A C 1
ATOM 3178 O O . ARG A 1 408 ? -0.468 -5.963 14.614 1.00 98.62 408 ARG A O 1
ATOM 3185 N N . LYS A 1 409 ? -0.916 -7.967 15.492 1.00 98.62 409 LYS A N 1
ATOM 3186 C CA . LYS A 1 409 ? -0.531 -8.731 14.296 1.00 98.62 409 LYS A CA 1
ATOM 3187 C C . LYS A 1 409 ? -1.417 -8.407 13.083 1.00 98.62 409 LYS A C 1
ATOM 3189 O O . LYS A 1 409 ? -0.932 -8.499 11.960 1.00 98.62 409 LYS A O 1
ATOM 3194 N N . VAL A 1 410 ? -2.679 -8.018 13.295 1.00 98.69 410 VAL A N 1
ATOM 3195 C CA . VAL A 1 410 ? -3.565 -7.525 12.223 1.00 98.69 410 VAL A CA 1
ATOM 3196 C C . VAL A 1 410 ? -2.971 -6.280 11.576 1.00 98.69 410 VAL A C 1
ATOM 3198 O O . VAL A 1 410 ? -2.858 -6.230 10.355 1.00 98.69 410 VAL A O 1
ATOM 3201 N N . ASP A 1 411 ? -2.527 -5.318 12.385 1.00 98.62 411 ASP A N 1
ATOM 3202 C CA . ASP A 1 411 ? -1.937 -4.077 11.885 1.00 98.62 411 ASP A CA 1
ATOM 3203 C C . ASP A 1 411 ? -0.660 -4.357 11.090 1.00 98.62 411 ASP A C 1
ATOM 3205 O O . ASP A 1 411 ? -0.486 -3.826 9.999 1.00 98.62 411 ASP A O 1
ATOM 3209 N N . ALA A 1 412 ? 0.199 -5.255 11.585 1.00 98.56 412 ALA A N 1
ATOM 3210 C CA . ALA A 1 412 ? 1.401 -5.684 10.870 1.00 98.56 412 ALA A CA 1
ATOM 3211 C C . ALA A 1 412 ? 1.079 -6.268 9.481 1.00 98.56 412 ALA A C 1
ATOM 3213 O O . ALA A 1 412 ? 1.726 -5.928 8.497 1.00 98.56 412 ALA A O 1
ATOM 3214 N N . GLN A 1 413 ? 0.043 -7.107 9.379 1.00 98.62 413 GLN A N 1
ATOM 3215 C CA . GLN A 1 413 ? -0.384 -7.687 8.101 1.00 98.62 413 GLN A CA 1
ATOM 3216 C C . GLN A 1 413 ? -0.956 -6.640 7.138 1.00 98.62 413 GLN A C 1
ATOM 3218 O O . GLN A 1 413 ? -0.706 -6.714 5.938 1.00 98.62 413 GLN A O 1
ATOM 3223 N N . VAL A 1 414 ? -1.713 -5.666 7.648 1.00 98.75 414 VAL A N 1
ATOM 3224 C CA . VAL A 1 414 ? -2.234 -4.560 6.833 1.00 98.75 414 VAL A CA 1
ATOM 3225 C C . VAL A 1 414 ? -1.086 -3.684 6.327 1.00 98.75 414 VAL A C 1
ATOM 3227 O O . VAL A 1 414 ? -1.030 -3.392 5.136 1.00 98.75 414 VAL A O 1
ATOM 3230 N N . MET A 1 415 ? -0.135 -3.323 7.189 1.00 98.44 415 MET A N 1
ATOM 3231 C CA . MET A 1 415 ? 1.030 -2.516 6.806 1.00 98.44 415 MET A CA 1
ATOM 3232 C C . MET A 1 415 ? 1.905 -3.213 5.763 1.00 98.44 415 MET A C 1
ATOM 3234 O O . MET A 1 415 ? 2.349 -2.565 4.817 1.00 98.44 415 MET A O 1
ATOM 3238 N N . ALA A 1 416 ? 2.099 -4.529 5.883 1.00 98.75 416 ALA A N 1
ATOM 3239 C CA . ALA A 1 416 ? 2.814 -5.315 4.882 1.00 98.75 416 ALA A CA 1
ATOM 3240 C C . ALA A 1 416 ? 2.128 -5.255 3.504 1.00 98.75 416 ALA A C 1
ATOM 3242 O O . ALA A 1 416 ? 2.804 -5.061 2.495 1.00 98.75 416 ALA A O 1
ATOM 3243 N N . ALA A 1 417 ? 0.792 -5.332 3.452 1.00 98.75 417 ALA A N 1
ATOM 3244 C CA . ALA A 1 417 ? 0.037 -5.205 2.202 1.00 98.75 417 ALA A CA 1
ATOM 3245 C C . ALA A 1 417 ? 0.164 -3.801 1.575 1.00 98.75 417 ALA A C 1
ATOM 3247 O O . ALA A 1 417 ? 0.351 -3.672 0.367 1.00 98.75 417 ALA A O 1
ATOM 3248 N N . LEU A 1 418 ? 0.123 -2.739 2.390 1.00 98.88 418 LEU A N 1
ATOM 3249 C CA . LEU A 1 418 ? 0.336 -1.362 1.914 1.00 98.88 418 LEU A CA 1
ATOM 3250 C C . LEU A 1 418 ? 1.773 -1.140 1.413 1.00 98.88 418 LEU A C 1
ATOM 3252 O O . LEU A 1 418 ? 1.989 -0.446 0.418 1.00 98.88 418 LEU A O 1
ATOM 3256 N N . SER A 1 419 ? 2.754 -1.757 2.076 1.00 98.88 419 SER A N 1
ATOM 3257 C CA . SER A 1 419 ? 4.150 -1.768 1.635 1.00 98.88 419 SER A CA 1
ATOM 3258 C C . SER A 1 419 ? 4.331 -2.511 0.308 1.00 98.88 419 SER A C 1
ATOM 3260 O O . SER A 1 419 ? 5.117 -2.060 -0.523 1.00 98.88 419 SER A O 1
ATOM 3262 N N . GLY A 1 420 ? 3.584 -3.596 0.069 1.00 98.88 420 GLY A N 1
ATOM 3263 C CA . GLY A 1 420 ? 3.551 -4.310 -1.217 1.00 98.88 420 GLY A CA 1
ATOM 3264 C C . GLY A 1 420 ? 3.203 -3.382 -2.383 1.00 98.88 420 GLY A C 1
ATOM 3265 O O . GLY A 1 420 ? 4.023 -3.199 -3.283 1.00 98.88 420 GLY A O 1
ATOM 3266 N N . ILE A 1 421 ? 2.087 -2.649 -2.267 1.00 98.81 421 ILE A N 1
ATOM 3267 C CA . ILE A 1 421 ? 1.679 -1.632 -3.256 1.00 98.81 421 ILE A CA 1
ATOM 3268 C C . ILE A 1 421 ? 2.804 -0.627 -3.516 1.00 98.81 421 ILE A C 1
ATOM 3270 O O . ILE A 1 421 ? 3.098 -0.272 -4.660 1.00 98.81 421 ILE A O 1
ATOM 3274 N N . ALA A 1 422 ? 3.429 -0.130 -2.448 1.00 98.88 422 ALA A N 1
ATOM 3275 C CA . ALA A 1 422 ? 4.496 0.851 -2.558 1.00 98.88 422 ALA A CA 1
ATOM 3276 C C . ALA A 1 422 ? 5.728 0.284 -3.289 1.00 98.88 422 ALA A C 1
ATOM 3278 O O . ALA A 1 422 ? 6.316 0.984 -4.115 1.00 98.88 422 ALA A O 1
ATOM 3279 N N . GLN A 1 423 ? 6.097 -0.977 -3.054 1.00 98.88 423 GLN A N 1
ATOM 3280 C CA . GLN A 1 423 ? 7.194 -1.649 -3.762 1.00 98.88 423 GLN A CA 1
ATOM 3281 C C . GLN A 1 423 ? 6.899 -1.777 -5.262 1.00 98.88 423 GLN A C 1
ATOM 3283 O O . GLN A 1 423 ? 7.720 -1.355 -6.086 1.00 98.88 423 GLN A O 1
ATOM 3288 N N . SER A 1 424 ? 5.705 -2.259 -5.615 1.00 98.94 424 SER A N 1
ATOM 3289 C CA . SER A 1 424 ? 5.239 -2.382 -7.001 1.00 98.94 424 SER A CA 1
ATOM 3290 C C . SER A 1 424 ? 5.229 -1.025 -7.712 1.00 98.94 424 SER A C 1
ATOM 3292 O O . SER A 1 424 ? 5.754 -0.873 -8.821 1.00 98.94 424 SER A O 1
ATOM 3294 N N . ALA A 1 425 ? 4.705 0.009 -7.049 1.00 98.88 425 ALA A N 1
ATOM 3295 C CA . ALA A 1 425 ? 4.652 1.366 -7.583 1.00 98.88 425 ALA A CA 1
ATOM 3296 C C . ALA A 1 425 ? 6.047 1.991 -7.753 1.00 98.88 425 ALA A C 1
ATOM 3298 O O . ALA A 1 425 ? 6.317 2.641 -8.768 1.00 98.88 425 ALA A O 1
ATOM 3299 N N . ALA A 1 426 ? 6.958 1.775 -6.798 1.00 98.81 426 ALA A N 1
ATOM 3300 C CA . ALA A 1 426 ? 8.339 2.236 -6.894 1.00 98.81 426 ALA A CA 1
ATOM 3301 C C . ALA A 1 426 ? 9.044 1.614 -8.104 1.00 98.81 426 ALA A C 1
ATOM 3303 O O . ALA A 1 426 ? 9.643 2.344 -8.898 1.00 98.81 426 ALA A O 1
ATOM 3304 N N . LYS A 1 427 ? 8.929 0.292 -8.288 1.00 98.81 427 LYS A N 1
ATOM 3305 C CA . LYS A 1 427 ? 9.498 -0.412 -9.444 1.00 98.81 427 LYS A CA 1
ATOM 3306 C C . LYS A 1 427 ? 8.949 0.141 -10.761 1.00 98.81 427 LYS A C 1
ATOM 3308 O O . LYS A 1 427 ? 9.737 0.529 -11.624 1.00 98.81 427 LYS A O 1
ATOM 3313 N N . PHE A 1 428 ? 7.623 0.227 -10.891 1.00 98.81 428 PHE A N 1
ATOM 3314 C CA . PHE A 1 428 ? 6.953 0.818 -12.054 1.00 98.81 428 PHE A CA 1
ATOM 3315 C C . PHE A 1 428 ? 7.493 2.221 -12.363 1.00 98.81 428 PHE A C 1
ATOM 3317 O O . PHE A 1 428 ? 7.933 2.496 -13.479 1.00 98.81 428 PHE A O 1
ATOM 3324 N N . SER A 1 429 ? 7.539 3.094 -11.354 1.00 98.56 429 SER A N 1
ATOM 3325 C CA . SER A 1 429 ? 7.987 4.476 -11.528 1.00 98.56 429 SER A CA 1
ATOM 3326 C C . SER A 1 429 ? 9.459 4.592 -11.938 1.00 98.56 429 SER A C 1
ATOM 3328 O O . SER A 1 429 ? 9.810 5.463 -12.732 1.00 98.56 429 SER A O 1
ATOM 3330 N N . ASN A 1 430 ? 10.329 3.708 -11.442 1.00 98.56 430 ASN A N 1
ATOM 3331 C CA . ASN A 1 430 ? 11.741 3.685 -11.815 1.00 98.56 430 ASN A CA 1
ATOM 3332 C C . ASN A 1 430 ? 11.920 3.290 -13.282 1.00 98.56 430 ASN A C 1
ATOM 3334 O O . ASN A 1 430 ? 12.658 3.965 -14.000 1.00 98.56 430 ASN A O 1
ATOM 3338 N N . ASP A 1 431 ? 11.208 2.260 -13.741 1.00 98.69 431 ASP A N 1
ATOM 3339 C CA . ASP A 1 431 ? 11.278 1.826 -15.137 1.00 98.69 431 ASP A CA 1
ATOM 3340 C C . ASP A 1 431 ? 10.752 2.918 -16.086 1.00 98.69 431 ASP A C 1
ATOM 3342 O O . ASP A 1 431 ? 11.372 3.183 -17.118 1.00 98.69 431 ASP A O 1
ATOM 3346 N N . VAL A 1 432 ? 9.671 3.620 -15.716 1.00 98.31 432 VAL A N 1
ATOM 3347 C CA . VAL A 1 432 ? 9.156 4.774 -16.481 1.00 98.31 432 VAL A CA 1
ATOM 3348 C C . VAL A 1 432 ? 10.191 5.899 -16.554 1.00 98.31 432 VAL A C 1
ATOM 3350 O O . VAL A 1 432 ? 10.445 6.423 -17.637 1.00 98.31 432 VAL A O 1
ATOM 3353 N N . ARG A 1 433 ? 10.849 6.240 -15.438 1.00 98.44 433 ARG A N 1
ATOM 3354 C CA . ARG A 1 433 ? 11.895 7.281 -15.398 1.00 98.44 433 ARG A CA 1
ATOM 3355 C C . ARG A 1 433 ? 13.083 6.940 -16.302 1.00 98.44 433 ARG A C 1
ATOM 3357 O O . ARG A 1 433 ? 13.554 7.811 -17.031 1.00 98.44 433 ARG A O 1
ATOM 3364 N N . LEU A 1 434 ? 13.539 5.686 -16.289 1.00 98.50 434 LEU A N 1
ATOM 3365 C CA . LEU A 1 434 ? 14.631 5.208 -17.148 1.00 98.50 434 LEU A CA 1
ATOM 3366 C C . LEU A 1 434 ? 14.232 5.192 -18.631 1.00 98.50 434 LEU A C 1
ATOM 3368 O O . LEU A 1 434 ? 15.016 5.582 -19.498 1.00 98.50 434 LEU A O 1
ATOM 3372 N N . ALA A 1 435 ? 13.005 4.776 -18.942 1.00 97.56 435 ALA A N 1
ATOM 3373 C CA . ALA A 1 435 ? 12.499 4.803 -20.309 1.00 97.56 435 ALA A CA 1
ATOM 3374 C C . ALA A 1 435 ? 12.317 6.242 -20.826 1.00 97.56 435 ALA A C 1
ATOM 3376 O O . ALA A 1 435 ? 12.621 6.517 -21.988 1.00 97.56 435 ALA A O 1
ATOM 3377 N N . GLN A 1 436 ? 11.906 7.175 -19.961 1.00 97.19 436 GLN A N 1
ATOM 3378 C CA . GLN A 1 436 ? 11.777 8.592 -20.301 1.00 97.19 436 GLN A CA 1
ATOM 3379 C C . GLN A 1 436 ? 13.121 9.290 -20.472 1.00 97.19 436 GLN A C 1
ATOM 3381 O O . GLN A 1 436 ? 13.255 10.103 -21.385 1.00 97.19 436 GLN A O 1
ATOM 3386 N N . SER A 1 437 ? 14.160 8.923 -19.713 1.00 97.00 437 SER A N 1
ATOM 3387 C CA . SER A 1 437 ? 15.512 9.437 -19.984 1.00 97.00 437 SER A CA 1
ATOM 3388 C C . SER A 1 437 ? 16.055 8.999 -21.348 1.00 97.00 437 SER A C 1
ATOM 3390 O O . SER A 1 437 ? 16.934 9.657 -21.897 1.00 97.00 437 SER A O 1
ATOM 3392 N N . ARG A 1 438 ? 15.528 7.899 -21.901 1.00 95.94 438 ARG A N 1
ATOM 3393 C CA . ARG A 1 438 ? 15.830 7.406 -23.253 1.00 95.94 438 ARG A CA 1
ATOM 3394 C C . ARG A 1 438 ? 14.851 7.926 -24.314 1.00 95.94 438 ARG A C 1
ATOM 3396 O O . ARG A 1 438 ? 15.024 7.634 -25.488 1.00 95.94 438 ARG A O 1
ATOM 3403 N N . GLY A 1 439 ? 13.807 8.660 -23.928 1.00 95.81 439 GLY A N 1
ATOM 3404 C CA . GLY A 1 439 ? 12.754 9.114 -24.841 1.00 95.81 439 GLY A CA 1
ATOM 3405 C C . GLY A 1 439 ? 11.902 7.988 -25.440 1.00 95.81 439 GLY A C 1
ATOM 3406 O O . GLY A 1 439 ? 11.227 8.212 -26.438 1.00 95.81 439 GLY A O 1
ATOM 3407 N N . GLU A 1 440 ? 11.938 6.774 -24.878 1.00 97.06 440 GLU A N 1
ATOM 3408 C CA . GLU A 1 440 ? 11.142 5.633 -25.363 1.00 97.06 440 GLU A CA 1
ATOM 3409 C C . GLU A 1 440 ? 9.692 5.705 -24.867 1.00 97.06 440 GLU A C 1
ATOM 3411 O O . GLU A 1 440 ? 8.755 5.400 -25.611 1.00 97.06 440 GLU A O 1
ATOM 3416 N N . LEU A 1 441 ? 9.522 6.126 -23.610 1.00 96.00 441 LEU A N 1
ATOM 3417 C CA . LEU A 1 441 ? 8.242 6.330 -22.936 1.00 96.00 441 LEU A CA 1
ATOM 3418 C C . LEU A 1 441 ? 8.199 7.717 -22.308 1.00 96.00 441 LEU A C 1
ATOM 3420 O O . LEU A 1 441 ? 9.238 8.299 -22.019 1.00 96.00 441 LEU A O 1
ATOM 3424 N N . GLN A 1 442 ? 7.005 8.223 -22.034 1.00 93.75 442 GLN A N 1
ATOM 3425 C CA . GLN A 1 442 ? 6.844 9.465 -21.296 1.00 93.75 442 GLN A CA 1
ATOM 3426 C C . GLN A 1 442 ? 5.565 9.457 -20.456 1.00 93.75 442 GLN A C 1
ATOM 3428 O O . GLN A 1 442 ? 4.516 8.999 -20.912 1.00 93.75 442 GLN A O 1
ATOM 3433 N N . GLU A 1 443 ? 5.653 9.980 -19.230 1.00 92.56 443 GLU A N 1
ATOM 3434 C CA . GLU A 1 443 ? 4.480 10.202 -18.380 1.00 92.56 443 GLU A CA 1
ATOM 3435 C C . GLU A 1 443 ? 3.573 11.326 -18.929 1.00 92.56 443 GLU A C 1
ATOM 3437 O O . GLU A 1 443 ? 4.057 12.253 -19.585 1.00 92.56 443 GLU A O 1
ATOM 3442 N N . PRO A 1 444 ? 2.257 11.304 -18.653 1.00 87.75 444 PRO A N 1
ATOM 3443 C CA . PRO A 1 444 ? 1.336 12.288 -19.212 1.00 87.75 444 PRO A CA 1
ATOM 3444 C C . PRO A 1 444 ? 1.664 13.709 -18.763 1.00 87.75 444 PRO A C 1
ATOM 3446 O O . PRO A 1 444 ? 1.726 13.999 -17.560 1.00 87.75 444 PRO A O 1
ATOM 3449 N N . PHE A 1 445 ? 1.770 14.598 -19.750 1.00 80.00 445 PHE A N 1
ATOM 3450 C CA . PHE A 1 445 ? 2.117 16.005 -19.591 1.00 80.00 445 PHE A CA 1
ATOM 3451 C C . PHE A 1 445 ? 0.925 16.899 -19.964 1.00 80.00 445 PHE A C 1
ATOM 3453 O O . PHE A 1 445 ? 0.407 16.819 -21.078 1.00 80.00 445 PHE A O 1
ATOM 3460 N N . GLY A 1 446 ? 0.453 17.719 -19.021 1.00 70.75 446 GLY A N 1
ATOM 3461 C CA . GLY A 1 446 ? -0.757 18.531 -19.194 1.00 70.75 446 GLY A CA 1
ATOM 3462 C C . GLY A 1 446 ? -0.554 19.770 -20.073 1.00 70.75 446 GLY A C 1
ATOM 3463 O O . GLY A 1 446 ? 0.535 20.345 -20.113 1.00 70.75 446 GLY A O 1
ATOM 3464 N N . MET A 1 447 ? -1.624 20.239 -20.730 1.00 52.72 447 MET A N 1
ATOM 3465 C CA . MET A 1 447 ? -1.613 21.545 -21.405 1.00 52.72 447 MET A CA 1
ATOM 3466 C C . MET A 1 447 ? -1.385 22.659 -20.372 1.00 52.72 447 MET A C 1
ATOM 3468 O O . MET A 1 447 ? -2.149 22.790 -19.420 1.00 52.72 447 MET A O 1
ATOM 3472 N N . GLY A 1 448 ? -0.313 23.437 -20.542 1.00 60.03 448 GLY A N 1
ATOM 3473 C CA . GLY A 1 448 ? 0.094 24.495 -19.606 1.00 60.03 448 GLY A CA 1
ATOM 3474 C C . GLY A 1 448 ? 1.008 24.039 -18.460 1.00 60.03 448 GLY A C 1
ATOM 3475 O O . GLY A 1 448 ? 1.464 24.878 -17.684 1.00 60.03 448 GLY A O 1
ATOM 3476 N N . GLN A 1 449 ? 1.327 22.743 -18.352 1.00 71.06 449 GLN A N 1
ATOM 3477 C CA . GLN A 1 449 ? 2.323 22.263 -17.394 1.00 71.06 449 GLN A CA 1
ATOM 3478 C C . GLN A 1 449 ? 3.712 22.796 -17.781 1.00 71.06 449 GLN A C 1
ATOM 3480 O O . GLN A 1 449 ? 4.152 22.652 -18.920 1.00 71.06 449 GLN A O 1
ATOM 3485 N N . VAL A 1 450 ? 4.424 23.403 -16.830 1.00 56.88 450 VAL A N 1
ATOM 3486 C CA . VAL A 1 450 ? 5.808 23.856 -17.030 1.00 56.88 450 VAL A CA 1
ATOM 3487 C C . VAL A 1 450 ? 6.749 22.743 -16.577 1.00 56.88 450 VAL A C 1
ATOM 3489 O O . VAL A 1 450 ? 6.797 22.402 -15.398 1.00 56.88 450 VAL A O 1
ATOM 3492 N N . GLY A 1 451 ? 7.484 22.148 -17.522 1.00 61.19 451 GLY A N 1
ATOM 3493 C CA . GLY A 1 451 ? 8.397 21.031 -17.244 1.00 61.19 451 GLY A CA 1
ATOM 3494 C C . GLY A 1 451 ? 9.691 21.465 -16.549 1.00 61.19 451 GLY A C 1
ATOM 3495 O O . GLY A 1 451 ? 10.205 20.758 -15.682 1.00 61.19 451 GLY A O 1
ATOM 3496 N N . SER A 1 452 ? 10.196 22.652 -16.892 1.00 63.34 452 SER A N 1
ATOM 3497 C CA . SER A 1 452 ? 11.360 23.291 -16.281 1.00 63.34 452 SER A CA 1
ATOM 3498 C C . SER A 1 452 ? 11.207 24.809 -16.352 1.00 63.34 452 SER A C 1
ATOM 3500 O O . SER A 1 452 ? 10.774 25.336 -17.373 1.00 63.34 452 SER A O 1
ATOM 3502 N N . SER A 1 453 ? 11.611 25.512 -15.293 1.00 69.19 453 SER A N 1
ATOM 3503 C CA . SER A 1 453 ? 11.629 26.980 -15.251 1.00 69.19 453 SER A CA 1
ATOM 3504 C C . SER A 1 453 ? 12.661 27.617 -16.193 1.00 69.19 453 SER A C 1
ATOM 3506 O O . SER A 1 453 ? 12.567 28.811 -16.453 1.00 69.19 453 SER A O 1
ATOM 3508 N N . ALA A 1 454 ? 13.629 26.845 -16.707 1.00 65.44 454 ALA A N 1
ATOM 3509 C CA . ALA A 1 454 ? 14.734 27.352 -17.529 1.00 65.44 454 ALA A CA 1
ATOM 3510 C C . ALA A 1 454 ? 14.857 26.686 -18.913 1.00 65.44 454 ALA A C 1
ATOM 3512 O O . ALA A 1 454 ? 15.384 27.298 -19.838 1.00 65.44 454 ALA A O 1
ATOM 3513 N N . MET A 1 455 ? 14.397 25.440 -19.084 1.00 75.50 455 MET A N 1
ATOM 3514 C CA . MET A 1 455 ? 14.574 24.672 -20.327 1.00 75.50 455 MET A CA 1
ATOM 3515 C C . MET A 1 455 ? 13.227 24.267 -20.933 1.00 75.50 455 MET A C 1
ATOM 3517 O O . MET A 1 455 ? 12.634 23.273 -20.519 1.00 75.50 455 MET A O 1
ATOM 3521 N N . ALA A 1 456 ? 12.769 25.003 -21.950 1.00 73.94 456 ALA A N 1
ATOM 3522 C CA . ALA A 1 456 ? 11.435 24.840 -22.543 1.00 73.94 456 ALA A CA 1
ATOM 3523 C C . ALA A 1 456 ? 11.158 23.443 -23.138 1.00 73.94 456 ALA A C 1
ATOM 3525 O O . ALA A 1 456 ? 10.019 22.988 -23.124 1.00 73.94 456 ALA A O 1
ATOM 3526 N N . TYR A 1 457 ? 12.186 22.743 -23.626 1.00 77.69 457 TYR A N 1
ATOM 3527 C CA . TYR A 1 457 ? 12.051 21.396 -24.197 1.00 77.69 457 TYR A CA 1
ATOM 3528 C C . TYR A 1 457 ? 12.103 20.272 -23.145 1.00 77.69 457 TYR A C 1
ATOM 3530 O O . TYR A 1 457 ? 11.837 19.116 -23.470 1.00 77.69 457 TYR A O 1
ATOM 3538 N N . LYS A 1 458 ? 12.491 20.569 -21.894 1.00 84.50 458 LYS A N 1
ATOM 3539 C CA . LYS A 1 458 ? 12.765 19.549 -20.872 1.00 84.50 458 LYS A CA 1
ATOM 3540 C C . LYS A 1 458 ? 11.496 19.187 -20.104 1.00 84.50 458 LYS A C 1
ATOM 3542 O O . LYS A 1 458 ? 10.994 19.975 -19.302 1.00 84.50 458 LYS A O 1
ATOM 3547 N N . GLN A 1 459 ? 11.028 17.958 -20.301 1.00 86.12 459 GLN A N 1
ATOM 3548 C CA . GLN A 1 459 ? 9.876 17.391 -19.600 1.00 86.12 459 GLN A CA 1
ATOM 3549 C C . GLN A 1 459 ? 10.344 16.317 -18.611 1.00 86.12 459 GLN A C 1
ATOM 3551 O O . GLN A 1 459 ? 10.846 15.264 -19.003 1.00 86.12 459 GLN A O 1
ATOM 3556 N N . ASN A 1 460 ? 10.212 16.611 -17.316 1.00 91.69 460 ASN A N 1
ATOM 3557 C CA . ASN A 1 460 ? 10.665 15.731 -16.236 1.00 91.69 460 ASN A CA 1
ATOM 3558 C C . ASN A 1 460 ? 9.577 14.719 -15.840 1.00 91.69 460 ASN A C 1
ATOM 3560 O O . ASN A 1 460 ? 8.399 15.083 -15.851 1.00 91.69 460 ASN A O 1
ATOM 3564 N N . PRO A 1 461 ? 9.952 13.496 -15.424 1.00 94.50 461 PRO A N 1
ATOM 3565 C CA . PRO A 1 461 ? 9.023 12.486 -14.922 1.00 94.50 461 PRO A CA 1
ATOM 3566 C C . PRO A 1 461 ? 8.600 12.758 -13.459 1.00 94.50 461 PRO A C 1
ATOM 3568 O O . PRO A 1 461 ? 8.787 11.922 -12.572 1.00 94.50 461 PRO A O 1
ATOM 3571 N N . ALA A 1 462 ? 8.081 13.957 -13.178 1.00 92.50 462 ALA A N 1
ATOM 3572 C CA . ALA A 1 462 ? 7.837 14.445 -11.820 1.00 92.50 462 ALA A CA 1
ATOM 3573 C C . ALA A 1 462 ? 6.770 13.636 -11.060 1.00 92.50 462 ALA A C 1
ATOM 3575 O O . ALA A 1 462 ? 6.859 13.493 -9.837 1.00 92.50 462 ALA A O 1
ATOM 3576 N N . LYS A 1 463 ? 5.758 13.093 -11.753 1.00 93.38 463 LYS A N 1
ATOM 3577 C CA . LYS A 1 463 ? 4.757 12.211 -11.126 1.00 93.38 463 LYS A CA 1
ATOM 3578 C C . LYS A 1 463 ? 5.401 10.891 -10.723 1.00 93.38 463 LYS A C 1
ATOM 3580 O O . LYS A 1 463 ? 5.222 10.451 -9.590 1.00 93.38 463 LYS A O 1
ATOM 3585 N N . SER A 1 464 ? 6.200 10.306 -11.610 1.00 97.94 464 SER A N 1
ATOM 3586 C CA . SER A 1 464 ? 6.939 9.069 -11.343 1.00 97.94 464 SER A CA 1
ATOM 3587 C C . SER A 1 464 ? 7.961 9.250 -10.211 1.00 97.94 464 SER A C 1
ATOM 3589 O O . SER A 1 464 ? 8.087 8.400 -9.333 1.00 97.94 464 SER A O 1
ATOM 3591 N N . GLU A 1 465 ? 8.646 10.391 -10.148 1.00 98.25 465 GLU A N 1
ATOM 3592 C CA . GLU A 1 465 ? 9.542 10.728 -9.033 1.00 98.25 465 GLU A CA 1
ATOM 3593 C C . GLU A 1 465 ? 8.790 10.893 -7.706 1.00 98.25 465 GLU A C 1
ATOM 3595 O O . GLU A 1 465 ? 9.258 10.418 -6.667 1.00 98.25 465 GLU A O 1
ATOM 3600 N N . ARG A 1 466 ? 7.597 11.502 -7.734 1.00 97.38 466 ARG A N 1
ATOM 3601 C CA . ARG A 1 466 ? 6.721 11.606 -6.560 1.00 97.38 466 ARG A CA 1
ATOM 3602 C C . ARG A 1 466 ? 6.248 10.231 -6.084 1.00 97.38 466 ARG A C 1
ATOM 3604 O O . ARG A 1 466 ? 6.282 9.990 -4.878 1.00 97.38 466 ARG A O 1
ATOM 3611 N N . ILE A 1 467 ? 5.871 9.330 -7.000 1.00 98.69 467 ILE A N 1
ATOM 3612 C CA . ILE A 1 467 ? 5.549 7.929 -6.678 1.00 98.69 467 ILE A CA 1
ATOM 3613 C C . ILE A 1 467 ? 6.725 7.291 -5.936 1.00 98.69 467 ILE A C 1
ATOM 3615 O O . ILE A 1 467 ? 6.539 6.799 -4.828 1.00 98.69 467 ILE A O 1
ATOM 3619 N N . ALA A 1 468 ? 7.942 7.360 -6.487 1.00 98.44 468 ALA A N 1
ATOM 3620 C CA . ALA A 1 468 ? 9.128 6.770 -5.864 1.00 98.44 468 ALA A CA 1
ATOM 3621 C C . ALA A 1 468 ? 9.428 7.353 -4.467 1.00 98.44 468 ALA A C 1
ATOM 3623 O O . ALA A 1 468 ? 9.857 6.628 -3.567 1.00 98.44 468 ALA A O 1
ATOM 3624 N N . GLY A 1 469 ? 9.216 8.660 -4.277 1.00 98.50 469 GLY A N 1
ATOM 3625 C CA . GLY A 1 469 ? 9.393 9.335 -2.989 1.00 98.50 469 GLY A CA 1
ATOM 3626 C C . GLY A 1 469 ? 8.402 8.860 -1.925 1.00 98.50 469 GLY A C 1
ATOM 3627 O O . GLY A 1 469 ? 8.821 8.437 -0.847 1.00 98.50 469 GLY A O 1
ATOM 3628 N N . LEU A 1 470 ? 7.104 8.887 -2.243 1.00 98.62 470 LEU A N 1
ATOM 3629 C CA . LEU A 1 470 ? 6.041 8.438 -1.336 1.00 98.62 470 LEU A CA 1
ATOM 3630 C C . LEU A 1 470 ? 6.125 6.935 -1.063 1.00 98.62 470 LEU A C 1
ATOM 3632 O O . LEU A 1 470 ? 5.960 6.509 0.076 1.00 98.62 470 LEU A O 1
ATOM 3636 N N . ALA A 1 471 ? 6.441 6.134 -2.080 1.00 98.88 471 ALA A N 1
ATOM 3637 C CA . ALA A 1 471 ? 6.603 4.696 -1.933 1.00 98.88 471 ALA A CA 1
ATOM 3638 C C . ALA A 1 471 ? 7.708 4.347 -0.933 1.00 98.88 471 ALA A C 1
ATOM 3640 O O . ALA A 1 471 ? 7.493 3.534 -0.040 1.00 98.88 471 ALA A O 1
ATOM 3641 N N . ARG A 1 472 ? 8.869 5.012 -1.016 1.00 98.69 472 ARG A N 1
ATOM 3642 C CA . ARG A 1 472 ? 9.957 4.804 -0.050 1.00 98.69 472 ARG A CA 1
ATOM 3643 C C . ARG A 1 472 ? 9.519 5.112 1.382 1.00 98.69 472 ARG A C 1
ATOM 3645 O O . ARG A 1 472 ? 9.897 4.384 2.294 1.00 98.69 472 ARG A O 1
ATOM 3652 N N . PHE A 1 473 ? 8.720 6.163 1.567 1.00 98.69 473 PHE A N 1
ATOM 3653 C CA . PHE A 1 473 ? 8.160 6.508 2.869 1.00 98.69 473 PHE A CA 1
ATOM 3654 C C . PHE A 1 473 ? 7.223 5.407 3.389 1.00 98.69 473 PHE A C 1
ATOM 3656 O O . PHE A 1 473 ? 7.456 4.893 4.479 1.00 98.69 473 PHE A O 1
ATOM 3663 N N . VAL A 1 474 ? 6.244 4.962 2.595 1.00 98.81 474 VAL A N 1
ATOM 3664 C CA . VAL A 1 474 ? 5.319 3.881 2.996 1.00 98.81 474 VAL A CA 1
ATOM 3665 C C . VAL A 1 474 ? 6.065 2.579 3.309 1.00 98.81 474 VAL A C 1
ATOM 3667 O O . VAL A 1 474 ? 5.783 1.951 4.325 1.00 98.81 474 VAL A O 1
ATOM 3670 N N . ILE A 1 475 ? 7.068 2.209 2.505 1.00 98.81 475 ILE A N 1
ATOM 3671 C CA . ILE A 1 475 ? 7.920 1.035 2.765 1.00 98.81 475 ILE A CA 1
ATOM 3672 C C . ILE A 1 475 ? 8.637 1.175 4.112 1.00 98.81 475 ILE A C 1
ATOM 3674 O O . ILE A 1 475 ? 8.672 0.227 4.889 1.00 98.81 475 ILE A O 1
ATOM 3678 N N . SER A 1 476 ? 9.175 2.359 4.420 1.00 98.44 476 SER A N 1
ATOM 3679 C CA . SER A 1 476 ? 9.867 2.596 5.693 1.00 98.44 476 SER A CA 1
ATOM 3680 C C . SER A 1 476 ? 8.949 2.510 6.916 1.00 98.44 476 SER A C 1
ATOM 3682 O O . SER A 1 476 ? 9.423 2.215 8.011 1.00 98.44 476 SER A O 1
ATOM 3684 N N . LEU A 1 477 ? 7.639 2.725 6.737 1.00 97.94 477 LEU A N 1
ATOM 3685 C CA . LEU A 1 477 ? 6.667 2.605 7.819 1.00 97.94 477 LEU A CA 1
ATOM 3686 C C . LEU A 1 477 ? 6.335 1.150 8.172 1.00 97.94 477 LEU A C 1
ATOM 3688 O O . LEU A 1 477 ? 5.881 0.912 9.290 1.00 97.94 477 LEU A O 1
ATOM 3692 N N . GLU A 1 478 ? 6.552 0.194 7.263 1.00 96.38 478 GLU A N 1
ATOM 3693 C CA . GLU A 1 478 ? 6.105 -1.199 7.412 1.00 96.38 478 GLU A CA 1
ATOM 3694 C C . GLU A 1 478 ? 6.584 -1.826 8.721 1.00 96.38 478 GLU A C 1
ATOM 3696 O O . GLU A 1 478 ? 5.763 -2.348 9.473 1.00 96.38 478 GLU A O 1
ATOM 3701 N N . ALA A 1 479 ? 7.868 -1.659 9.049 1.00 95.44 479 ALA A N 1
ATOM 3702 C CA . ALA A 1 479 ? 8.492 -2.262 10.223 1.00 95.44 479 ALA A CA 1
ATOM 3703 C C . ALA A 1 479 ? 7.895 -1.791 11.566 1.00 95.44 479 ALA A C 1
ATOM 3705 O O . ALA A 1 479 ? 8.051 -2.484 12.572 1.00 95.44 479 ALA A O 1
ATOM 3706 N N . ASN A 1 480 ? 7.173 -0.663 11.609 1.00 97.06 480 ASN A N 1
ATOM 3707 C CA . ASN A 1 480 ? 6.598 -0.137 12.852 1.00 97.06 480 ASN A CA 1
ATOM 3708 C C . ASN A 1 480 ? 5.619 -1.119 13.506 1.00 97.06 480 ASN A C 1
ATOM 3710 O O . ASN A 1 480 ? 5.710 -1.373 14.707 1.00 97.06 480 ASN A O 1
ATOM 3714 N N . MET A 1 481 ? 4.684 -1.685 12.738 1.00 97.81 481 MET A N 1
ATOM 3715 C CA . MET A 1 481 ? 3.617 -2.511 13.315 1.00 97.81 481 MET A CA 1
ATOM 3716 C C . MET A 1 481 ? 4.046 -3.945 13.663 1.00 97.81 481 MET A C 1
ATOM 3718 O O . MET A 1 481 ? 3.595 -4.432 14.701 1.00 97.81 481 MET A O 1
ATOM 3722 N N . PRO A 1 482 ? 4.931 -4.629 12.909 1.00 98.25 482 PRO A N 1
ATOM 3723 C CA . PRO A 1 482 ? 5.572 -5.859 13.368 1.00 98.25 482 PRO A CA 1
ATOM 3724 C C . PRO A 1 482 ? 6.316 -5.679 14.697 1.00 98.25 482 PRO A C 1
ATOM 3726 O O . PRO A 1 482 ? 6.155 -6.508 15.593 1.00 98.25 482 PRO A O 1
ATOM 3729 N N . LEU A 1 483 ? 7.070 -4.582 14.857 1.00 98.38 483 LEU A N 1
ATOM 3730 C CA . LEU A 1 483 ? 7.786 -4.274 16.100 1.00 98.38 483 LEU A CA 1
ATOM 3731 C C . LEU A 1 483 ? 6.818 -3.994 17.257 1.00 98.38 483 LEU A C 1
ATOM 3733 O O . LEU A 1 483 ? 6.957 -4.586 18.325 1.00 98.38 483 LEU A O 1
ATOM 3737 N N . THR A 1 484 ? 5.784 -3.174 17.037 1.00 98.38 484 THR A N 1
ATOM 3738 C CA . THR A 1 484 ? 4.731 -2.937 18.040 1.00 98.38 484 THR A CA 1
ATOM 3739 C C . THR A 1 484 ? 4.000 -4.220 18.421 1.00 98.38 484 THR A C 1
ATOM 3741 O O . THR A 1 484 ? 3.727 -4.440 19.597 1.00 98.38 484 THR A O 1
ATOM 3744 N N . ALA A 1 485 ? 3.697 -5.096 17.461 1.00 98.38 485 ALA A N 1
ATOM 3745 C CA . ALA A 1 485 ? 3.031 -6.360 17.748 1.00 98.38 485 ALA A CA 1
ATOM 3746 C C . ALA A 1 485 ? 3.900 -7.298 18.596 1.00 98.38 485 ALA A C 1
ATOM 3748 O O . ALA A 1 485 ? 3.375 -7.956 19.490 1.00 98.38 485 ALA A O 1
ATOM 3749 N N . ALA A 1 486 ? 5.208 -7.350 18.333 1.00 98.25 486 ALA A N 1
ATOM 3750 C CA . ALA A 1 486 ? 6.150 -8.157 19.106 1.00 98.25 486 ALA A CA 1
ATOM 3751 C C . ALA A 1 486 ? 6.369 -7.621 20.533 1.00 98.25 486 ALA A C 1
ATOM 3753 O O . ALA A 1 486 ? 6.648 -8.403 21.438 1.00 98.25 486 ALA A O 1
ATOM 3754 N N . ALA A 1 487 ? 6.231 -6.308 20.732 1.00 97.88 487 ALA A N 1
ATOM 3755 C CA . ALA A 1 487 ? 6.442 -5.648 22.017 1.00 97.88 487 ALA A CA 1
ATOM 3756 C C . ALA A 1 487 ? 5.227 -5.689 22.965 1.00 97.88 487 ALA A C 1
ATOM 3758 O O . ALA A 1 487 ? 5.361 -5.299 24.120 1.00 97.88 487 ALA A O 1
ATOM 3759 N N . GLN A 1 488 ? 4.056 -6.165 22.522 1.00 98.50 488 GLN A N 1
ATOM 3760 C CA . GLN A 1 488 ? 2.870 -6.246 23.383 1.00 98.50 488 GLN A CA 1
ATOM 3761 C C . GLN A 1 488 ? 3.080 -7.223 24.548 1.00 98.50 488 GLN A C 1
ATOM 3763 O O . GLN A 1 488 ? 3.318 -8.414 24.333 1.00 98.50 488 GLN A O 1
ATOM 3768 N N . TRP A 1 489 ? 2.943 -6.736 25.787 1.00 98.31 489 TRP A N 1
ATOM 3769 C CA . TRP A 1 489 ? 3.013 -7.589 26.979 1.00 98.31 489 TRP A CA 1
ATOM 3770 C C . TRP A 1 489 ? 1.624 -8.043 27.430 1.00 98.31 489 TRP A C 1
ATOM 3772 O O . TRP A 1 489 ? 0.724 -7.221 27.622 1.00 98.31 489 TRP A O 1
ATOM 3782 N N . PHE A 1 490 ? 1.485 -9.354 27.658 1.00 98.31 490 PHE A N 1
ATOM 3783 C CA . PHE A 1 490 ? 0.263 -9.995 28.156 1.00 98.31 490 PHE A CA 1
ATOM 3784 C C . PHE A 1 490 ? -0.997 -9.541 27.387 1.00 98.31 490 PHE A C 1
ATOM 3786 O O . PHE A 1 490 ? -1.020 -9.608 26.158 1.00 98.31 490 PHE A O 1
ATOM 3793 N N . GLU A 1 491 ? -2.055 -9.103 28.079 1.00 98.44 491 GLU A N 1
ATOM 3794 C CA . GLU A 1 491 ? -3.330 -8.737 27.455 1.00 98.44 491 GLU A CA 1
ATOM 3795 C C . GLU A 1 491 ? -3.338 -7.365 26.759 1.00 98.44 491 GLU A C 1
ATOM 3797 O O . GLU A 1 491 ? -4.244 -7.155 25.945 1.00 98.44 491 GLU A O 1
ATOM 3802 N N . ARG A 1 492 ? -2.402 -6.450 27.089 1.00 98.38 492 ARG A N 1
ATOM 3803 C CA . ARG A 1 492 ? -2.109 -5.174 26.391 1.00 98.38 492 ARG A CA 1
ATOM 3804 C C . ARG A 1 492 ? -1.036 -4.346 27.126 1.00 98.38 492 ARG A C 1
ATOM 3806 O O . ARG A 1 492 ? -1.111 -4.176 28.341 1.00 98.38 492 ARG A O 1
ATOM 3813 N N . THR A 1 493 ? -0.196 -3.639 26.365 1.00 97.75 493 THR A N 1
ATOM 3814 C CA . THR A 1 493 ? 0.506 -2.405 26.794 1.00 97.75 493 THR A CA 1
ATOM 3815 C C . THR A 1 493 ? 0.146 -1.201 25.907 1.00 97.75 493 THR A C 1
ATOM 3817 O O . THR A 1 493 ? -0.247 -1.377 24.755 1.00 97.75 493 THR A O 1
ATOM 3820 N N . LEU A 1 494 ? 0.186 0.026 26.454 1.00 97.12 494 LEU A N 1
ATOM 3821 C CA . LEU A 1 494 ? -0.345 1.253 25.812 1.00 97.12 494 LEU A CA 1
ATOM 3822 C C . LEU A 1 494 ? 0.643 1.956 24.855 1.00 97.12 494 LEU A C 1
ATOM 3824 O O . LEU A 1 494 ? 0.285 2.934 24.195 1.00 97.12 494 LEU A O 1
ATOM 3828 N N . ASP A 1 495 ? 1.877 1.469 24.765 1.00 97.12 495 ASP A N 1
ATOM 3829 C CA . ASP A 1 495 ? 2.915 1.948 23.843 1.00 97.12 495 ASP A CA 1
ATOM 3830 C C . ASP A 1 495 ? 2.518 1.804 22.359 1.00 97.12 495 ASP A C 1
ATOM 3832 O O . ASP A 1 495 ? 3.032 2.520 21.500 1.00 97.12 495 ASP A O 1
ATOM 3836 N N . ASP A 1 496 ? 1.520 0.968 22.061 1.00 97.94 496 ASP A N 1
ATOM 3837 C CA . ASP A 1 496 ? 0.908 0.841 20.738 1.00 97.94 496 ASP A CA 1
ATOM 3838 C C . ASP A 1 496 ? 0.155 2.104 20.282 1.00 97.94 496 ASP A C 1
ATOM 3840 O O . ASP A 1 496 ? 0.136 2.424 19.093 1.00 97.94 496 ASP A O 1
ATOM 3844 N N . SER A 1 497 ? -0.466 2.834 21.214 1.00 96.94 497 SER A N 1
ATOM 3845 C CA . SER A 1 497 ? -1.447 3.885 20.912 1.00 96.94 497 SER A CA 1
ATOM 3846 C C . SER A 1 497 ? -0.848 5.040 20.112 1.00 96.94 497 SER A C 1
ATOM 3848 O O . SER A 1 497 ? -1.384 5.420 19.071 1.00 96.94 497 SER A O 1
ATOM 3850 N N . ALA A 1 498 ? 0.272 5.600 20.575 1.00 96.19 498 ALA A N 1
ATOM 3851 C CA . ALA A 1 498 ? 0.900 6.741 19.915 1.00 96.19 498 ALA A CA 1
ATOM 3852 C C . ALA A 1 498 ? 1.465 6.353 18.543 1.00 96.19 498 ALA A C 1
ATOM 3854 O O . ALA A 1 498 ? 1.212 7.049 17.560 1.00 96.19 498 ALA A O 1
ATOM 3855 N N . ASN A 1 499 ? 2.161 5.213 18.464 1.00 97.62 499 ASN A N 1
ATOM 3856 C CA . ASN A 1 499 ? 2.743 4.734 17.214 1.00 97.62 499 ASN A CA 1
ATOM 3857 C C . ASN A 1 499 ? 1.666 4.479 16.150 1.00 97.62 499 ASN A C 1
ATOM 3859 O O . ASN A 1 499 ? 1.774 4.929 15.011 1.00 97.62 499 ASN A O 1
ATOM 3863 N N . LYS A 1 500 ? 0.575 3.811 16.533 1.00 97.12 500 LYS A N 1
ATOM 3864 C CA . LYS A 1 500 ? -0.505 3.454 15.613 1.00 97.12 500 LYS A CA 1
ATOM 3865 C C . LYS A 1 500 ? -1.251 4.673 15.067 1.00 97.12 500 LYS A C 1
ATOM 3867 O O . LYS A 1 500 ? -1.659 4.660 13.908 1.00 97.12 500 LYS A O 1
ATOM 3872 N N . ARG A 1 501 ? -1.387 5.739 15.867 1.00 96.50 501 ARG A N 1
ATOM 3873 C CA . ARG A 1 501 ? -1.981 7.024 15.444 1.00 96.50 501 ARG A CA 1
ATOM 3874 C C . ARG A 1 501 ? -1.160 7.741 14.363 1.00 96.50 501 ARG A C 1
ATOM 3876 O O . ARG A 1 501 ? -1.724 8.577 13.667 1.00 96.50 501 ARG A O 1
ATOM 3883 N N . LEU A 1 502 ? 0.126 7.416 14.224 1.00 96.94 502 LEU A N 1
ATOM 3884 C CA . LEU A 1 502 ? 1.005 7.924 13.167 1.00 96.94 502 LEU A CA 1
ATOM 3885 C C . LEU A 1 502 ? 1.059 6.936 11.997 1.00 96.94 502 LEU A C 1
ATOM 3887 O O . LEU A 1 502 ? 0.579 7.220 10.902 1.00 96.94 502 LEU A O 1
ATOM 3891 N N . SER A 1 503 ? 1.579 5.738 12.265 1.00 97.62 503 SER A N 1
ATOM 3892 C CA . SER A 1 503 ? 1.992 4.776 11.245 1.00 97.62 503 SER A CA 1
ATOM 3893 C C . SER A 1 503 ? 0.835 4.279 10.377 1.00 97.62 503 SER A C 1
ATOM 3895 O O . SER A 1 503 ? 0.984 4.185 9.160 1.00 97.62 503 SER A O 1
ATOM 3897 N N . VAL A 1 504 ? -0.330 3.983 10.970 1.00 98.44 504 VAL A N 1
ATOM 3898 C CA . VAL A 1 504 ? -1.458 3.407 10.219 1.00 98.44 504 VAL A CA 1
ATOM 3899 C C . VAL A 1 504 ? -2.103 4.443 9.286 1.00 98.44 504 VAL A C 1
ATOM 3901 O O . VAL A 1 504 ? -2.147 4.179 8.082 1.00 98.44 504 VAL A O 1
ATOM 3904 N N . PRO A 1 505 ? -2.559 5.625 9.755 1.00 98.38 505 PRO A N 1
ATOM 3905 C CA . PRO A 1 505 ? -3.134 6.627 8.858 1.00 98.38 505 PRO A CA 1
ATOM 3906 C C . PRO A 1 505 ? -2.159 7.079 7.768 1.00 98.38 505 PRO A C 1
ATOM 3908 O O . PRO A 1 505 ? -2.547 7.177 6.606 1.00 98.38 505 PRO A O 1
ATOM 3911 N N . GLU A 1 506 ? -0.888 7.322 8.108 1.00 98.56 506 GLU A N 1
ATOM 3912 C CA . GLU A 1 506 ? 0.097 7.810 7.137 1.00 98.56 506 GLU A CA 1
ATOM 3913 C C . GLU A 1 506 ? 0.410 6.780 6.045 1.00 98.56 506 GLU A C 1
ATOM 3915 O O . GLU A 1 506 ? 0.562 7.162 4.882 1.00 98.56 506 GLU A O 1
ATOM 3920 N N . ALA A 1 507 ? 0.417 5.483 6.369 1.00 98.75 507 ALA A N 1
ATOM 3921 C CA . ALA A 1 507 ? 0.573 4.431 5.368 1.00 98.75 507 ALA A CA 1
ATOM 3922 C C . ALA A 1 507 ? -0.623 4.355 4.408 1.00 98.75 507 ALA A C 1
ATOM 3924 O O . ALA A 1 507 ? -0.423 4.274 3.196 1.00 98.75 507 ALA A O 1
ATOM 3925 N N . PHE A 1 508 ? -1.859 4.438 4.914 1.00 98.88 508 PHE A N 1
ATOM 3926 C CA . PHE A 1 508 ? -3.056 4.448 4.063 1.00 98.88 508 PHE A CA 1
ATOM 3927 C C . PHE A 1 508 ? -3.132 5.699 3.179 1.00 98.88 508 PHE A C 1
ATOM 3929 O O . PHE A 1 508 ? -3.412 5.590 1.986 1.00 98.88 508 PHE A O 1
ATOM 3936 N N . LEU A 1 509 ? -2.844 6.879 3.735 1.00 98.75 509 LEU A N 1
ATOM 3937 C CA . LEU A 1 509 ? -2.802 8.138 2.985 1.00 98.75 509 LEU A CA 1
ATOM 3938 C C . LEU A 1 509 ? -1.697 8.124 1.918 1.00 98.75 509 LEU A C 1
ATOM 3940 O O . LEU A 1 509 ? -1.908 8.588 0.797 1.00 98.75 509 LEU A O 1
ATOM 3944 N N . GLY A 1 510 ? -0.528 7.572 2.251 1.00 98.62 510 GLY A N 1
ATOM 3945 C CA . GLY A 1 510 ? 0.574 7.387 1.311 1.00 98.62 510 GLY A CA 1
ATOM 3946 C C . GLY A 1 510 ? 0.209 6.435 0.172 1.00 98.62 510 GLY A C 1
ATOM 3947 O O . GLY A 1 510 ? 0.397 6.786 -0.991 1.00 98.62 510 GLY A O 1
ATOM 3948 N N . ALA A 1 511 ? -0.365 5.271 0.487 1.00 98.81 511 ALA A N 1
ATOM 3949 C CA . ALA A 1 511 ? -0.819 4.297 -0.507 1.00 98.81 511 ALA A CA 1
ATOM 3950 C C . ALA A 1 511 ? -1.913 4.870 -1.426 1.00 98.81 511 ALA A C 1
ATOM 3952 O O . ALA A 1 511 ? -1.851 4.682 -2.641 1.00 98.81 511 ALA A O 1
ATOM 3953 N N . ASP A 1 512 ? -2.867 5.627 -0.875 1.00 98.69 512 ASP A N 1
ATOM 3954 C CA . ASP A 1 512 ? -3.902 6.317 -1.652 1.00 98.69 512 ASP A CA 1
ATOM 3955 C C . ASP A 1 512 ? -3.297 7.297 -2.667 1.00 98.69 512 ASP A C 1
ATOM 3957 O O . ASP A 1 512 ? -3.608 7.244 -3.860 1.00 98.69 512 ASP A O 1
ATOM 3961 N N . ALA A 1 513 ? -2.375 8.150 -2.210 1.00 98.06 513 ALA A N 1
ATOM 3962 C CA . ALA A 1 513 ? -1.693 9.116 -3.062 1.00 98.06 513 ALA A CA 1
ATOM 3963 C C . ALA A 1 513 ? -0.855 8.442 -4.160 1.00 98.06 513 ALA A C 1
ATOM 3965 O O . ALA A 1 513 ? -0.861 8.886 -5.311 1.00 98.06 513 ALA A O 1
ATOM 3966 N N . ILE A 1 514 ? -0.146 7.363 -3.812 1.00 98.75 514 ILE A N 1
ATOM 3967 C CA . ILE A 1 514 ? 0.631 6.556 -4.757 1.00 98.75 514 ILE A CA 1
ATOM 3968 C C . ILE A 1 514 ? -0.286 6.001 -5.846 1.00 98.75 514 ILE A C 1
ATOM 3970 O O . ILE A 1 514 ? 0.014 6.170 -7.025 1.00 98.75 514 ILE A O 1
ATOM 3974 N N . LEU A 1 515 ? -1.415 5.392 -5.480 1.00 98.62 515 LEU A N 1
ATOM 3975 C CA . LEU A 1 515 ? -2.321 4.778 -6.450 1.00 98.62 515 LEU A CA 1
ATOM 3976 C C . LEU A 1 515 ? -2.996 5.806 -7.361 1.00 98.62 515 LEU A C 1
ATOM 3978 O O . LEU A 1 515 ? -3.089 5.559 -8.562 1.00 98.62 515 LEU A O 1
ATOM 3982 N N . ASN A 1 516 ? -3.377 6.982 -6.848 1.00 95.50 516 ASN A N 1
ATOM 3983 C CA . ASN A 1 516 ? -3.898 8.066 -7.694 1.00 95.50 516 ASN A CA 1
ATOM 3984 C C . ASN A 1 516 ? -2.880 8.462 -8.782 1.00 95.50 516 ASN A C 1
ATOM 3986 O O . ASN A 1 516 ? -3.241 8.661 -9.944 1.00 95.50 516 ASN A O 1
ATOM 3990 N N . LEU A 1 517 ? -1.592 8.540 -8.424 1.00 96.31 517 LEU A N 1
ATOM 3991 C CA . LEU A 1 517 ? -0.516 8.848 -9.368 1.00 96.31 517 LEU A CA 1
ATOM 3992 C C . LEU A 1 517 ? -0.240 7.692 -10.331 1.00 96.31 517 LEU A C 1
ATOM 3994 O O . LEU A 1 517 ? -0.067 7.944 -11.520 1.00 96.31 517 LEU A O 1
ATOM 3998 N N . VAL A 1 518 ? -0.206 6.447 -9.847 1.00 98.31 518 VAL A N 1
ATOM 3999 C CA . VAL A 1 518 ? 0.017 5.261 -10.689 1.00 98.31 518 VAL A CA 1
ATOM 4000 C C . VAL A 1 518 ? -1.069 5.159 -11.752 1.00 98.31 518 VAL A C 1
ATOM 4002 O O . VAL A 1 518 ? -0.728 5.014 -12.922 1.00 98.31 518 VAL A O 1
ATOM 4005 N N . VAL A 1 519 ? -2.347 5.304 -11.380 1.00 97.06 519 VAL A N 1
ATOM 4006 C CA . VAL A 1 519 ? -3.451 5.300 -12.351 1.00 97.06 519 VAL A CA 1
ATOM 4007 C C . VAL A 1 519 ? -3.277 6.433 -13.358 1.00 97.06 519 VAL A C 1
ATOM 4009 O O . VAL A 1 519 ? -3.290 6.180 -14.559 1.00 97.06 519 VAL A O 1
ATOM 4012 N N . SER A 1 520 ? -3.023 7.661 -12.885 1.00 93.62 520 SER A N 1
ATOM 4013 C CA . SER A 1 520 ? -2.819 8.810 -13.773 1.00 93.62 520 SER A CA 1
ATOM 4014 C C . SER A 1 520 ? -1.686 8.580 -14.772 1.00 93.62 520 SER A C 1
ATOM 4016 O O . SER A 1 520 ? -1.848 8.897 -15.947 1.00 93.62 520 SER A O 1
ATOM 4018 N N . VAL A 1 521 ? -0.545 8.041 -14.329 1.00 96.12 521 VAL A N 1
ATOM 4019 C CA . VAL A 1 521 ? 0.592 7.762 -15.212 1.00 96.12 521 VAL A CA 1
ATOM 4020 C C . VAL A 1 521 ? 0.250 6.627 -16.172 1.00 96.12 521 VAL A C 1
ATOM 4022 O O . VAL A 1 521 ? 0.413 6.817 -17.371 1.00 96.12 521 VAL A O 1
ATOM 4025 N N . ALA A 1 522 ? -0.258 5.493 -15.683 1.00 96.31 522 ALA A N 1
ATOM 4026 C CA . ALA A 1 522 ? -0.561 4.316 -16.497 1.00 96.31 522 ALA A CA 1
ATOM 4027 C C . ALA A 1 522 ? -1.590 4.602 -17.606 1.00 96.31 522 ALA A C 1
ATOM 4029 O O . ALA A 1 522 ? -1.378 4.186 -18.743 1.00 96.31 522 ALA A O 1
ATOM 4030 N N . GLU A 1 523 ? -2.655 5.355 -17.309 1.00 93.69 523 GLU A N 1
ATOM 4031 C CA . GLU A 1 523 ? -3.674 5.748 -18.297 1.00 93.69 523 GLU A CA 1
ATOM 4032 C C . GLU A 1 523 ? -3.124 6.699 -19.370 1.00 93.69 523 GLU A C 1
ATOM 4034 O O . GLU A 1 523 ? -3.607 6.719 -20.502 1.00 93.69 523 GLU A O 1
ATOM 4039 N N . GLY A 1 524 ? -2.112 7.494 -19.020 1.00 92.31 524 GLY A N 1
ATOM 4040 C CA . GLY A 1 524 ? -1.574 8.552 -19.868 1.00 92.31 524 GLY A CA 1
ATOM 4041 C C . GLY A 1 524 ? -0.176 8.295 -20.429 1.00 92.31 524 GLY A C 1
ATOM 4042 O O . GLY A 1 524 ? 0.433 9.233 -20.943 1.00 92.31 524 GLY A O 1
ATOM 4043 N N . LEU A 1 525 ? 0.360 7.074 -20.320 1.00 94.94 525 LEU A N 1
ATOM 4044 C CA . LEU A 1 525 ? 1.685 6.740 -20.846 1.00 94.94 525 LEU A CA 1
ATOM 4045 C C . LEU A 1 525 ? 1.739 6.933 -22.369 1.00 94.94 525 LEU A C 1
ATOM 4047 O O . LEU A 1 525 ? 0.967 6.339 -23.129 1.00 94.94 525 LEU A O 1
ATOM 4051 N N . VAL A 1 526 ? 2.717 7.714 -22.821 1.00 95.81 526 VAL A N 1
ATOM 4052 C CA . VAL A 1 526 ? 3.010 7.937 -24.240 1.00 95.81 526 VAL A CA 1
ATOM 4053 C C . VAL A 1 526 ? 4.208 7.082 -24.645 1.00 95.81 526 VAL A C 1
ATOM 4055 O O . VAL A 1 526 ? 5.188 6.992 -23.912 1.00 95.81 526 VAL A O 1
ATOM 4058 N N . VAL A 1 527 ? 4.132 6.452 -25.819 1.00 97.44 527 VAL A N 1
ATOM 4059 C CA . VAL A 1 527 ? 5.210 5.634 -26.398 1.00 97.44 527 VAL A CA 1
ATOM 4060 C C . VAL A 1 527 ? 5.725 6.314 -27.658 1.00 97.44 527 VAL A C 1
ATOM 4062 O O . VAL A 1 527 ? 4.923 6.812 -28.451 1.00 97.44 527 VAL A O 1
ATOM 4065 N N . TYR A 1 528 ? 7.041 6.273 -27.885 1.00 97.94 528 TYR A N 1
ATOM 4066 C CA . TYR A 1 528 ? 7.688 6.815 -29.084 1.00 97.94 528 TYR A CA 1
ATOM 4067 C C . TYR A 1 528 ? 8.333 5.704 -29.932 1.00 97.94 528 TYR A C 1
ATOM 4069 O O . TYR A 1 528 ? 9.547 5.491 -29.869 1.00 97.94 528 TYR A O 1
ATOM 4077 N N . PRO A 1 529 ? 7.564 5.005 -30.795 1.00 97.62 529 PRO A N 1
ATOM 4078 C CA . PRO A 1 529 ? 8.063 3.851 -31.548 1.00 97.62 529 PRO A CA 1
ATOM 4079 C C . PRO A 1 529 ? 9.275 4.146 -32.434 1.00 97.62 529 PRO A C 1
ATOM 4081 O O . PRO A 1 529 ? 10.102 3.270 -32.646 1.00 97.62 529 PRO A O 1
ATOM 4084 N N . LYS A 1 530 ? 9.403 5.374 -32.952 1.00 98.00 530 LYS A N 1
ATOM 4085 C CA . LYS A 1 530 ? 10.541 5.767 -33.798 1.00 98.00 530 LYS A CA 1
ATOM 4086 C C . LYS A 1 530 ? 11.848 5.894 -33.013 1.00 98.00 530 LYS A C 1
ATOM 4088 O O . LYS A 1 530 ? 12.897 5.542 -33.541 1.00 98.00 530 LYS A O 1
ATOM 4093 N N . VAL A 1 531 ? 11.782 6.345 -31.760 1.00 97.69 531 VAL A N 1
ATOM 4094 C CA . VAL A 1 531 ? 12.943 6.381 -30.856 1.00 97.69 531 VAL A CA 1
ATOM 4095 C C . VAL A 1 531 ? 13.349 4.956 -30.481 1.00 97.69 531 VAL A C 1
ATOM 4097 O O . VAL A 1 531 ? 14.526 4.611 -30.547 1.00 97.69 531 VAL A O 1
ATOM 4100 N N . ILE A 1 532 ? 12.366 4.105 -30.180 1.00 98.00 532 ILE A N 1
ATOM 4101 C CA . ILE A 1 532 ? 12.586 2.683 -29.882 1.00 98.00 532 ILE A CA 1
ATOM 4102 C C . ILE A 1 532 ? 13.235 1.960 -31.075 1.00 98.00 532 ILE A C 1
ATOM 4104 O O . ILE A 1 532 ? 14.231 1.261 -30.897 1.00 98.00 532 ILE A O 1
ATOM 4108 N N . ASP A 1 533 ? 12.718 2.160 -32.293 1.00 96.50 533 ASP A N 1
ATOM 4109 C CA . ASP A 1 533 ? 13.270 1.574 -33.525 1.00 96.50 533 ASP A CA 1
ATOM 4110 C C . ASP A 1 533 ? 14.721 2.012 -33.763 1.00 96.50 533 ASP A C 1
ATOM 4112 O O . ASP A 1 533 ? 15.556 1.200 -34.152 1.00 96.50 533 ASP A O 1
ATOM 4116 N N . ASN A 1 534 ? 15.055 3.273 -33.472 1.00 96.19 534 ASN A N 1
ATOM 4117 C CA . ASN A 1 534 ? 16.424 3.771 -33.586 1.00 96.19 534 ASN A CA 1
ATOM 4118 C C . ASN A 1 534 ? 17.393 3.034 -32.646 1.00 96.19 534 ASN A C 1
ATOM 4120 O O . ASN A 1 534 ? 18.458 2.608 -33.086 1.00 96.19 534 ASN A O 1
ATOM 4124 N N . TYR A 1 535 ? 17.021 2.827 -31.379 1.00 96.25 535 TYR A N 1
ATOM 4125 C CA . TYR A 1 535 ? 17.855 2.051 -30.453 1.00 96.25 535 TYR A CA 1
ATOM 4126 C C . TYR A 1 535 ? 17.974 0.587 -30.858 1.00 96.25 535 TYR A C 1
ATOM 4128 O O . TYR A 1 535 ? 19.060 0.018 -30.784 1.00 96.25 535 TYR A O 1
ATOM 4136 N N . LEU A 1 536 ? 16.882 -0.021 -31.326 1.00 95.94 536 LEU A N 1
ATOM 4137 C CA . LEU A 1 536 ? 16.933 -1.381 -31.845 1.00 95.94 536 LEU A CA 1
ATOM 4138 C C . LEU A 1 536 ? 17.908 -1.479 -33.015 1.00 95.94 536 LEU A C 1
ATOM 4140 O O . LEU A 1 536 ? 18.774 -2.336 -32.979 1.00 95.94 536 LEU A O 1
ATOM 4144 N N . ARG A 1 537 ? 17.852 -0.580 -34.003 1.00 93.69 537 ARG A N 1
ATOM 4145 C CA . ARG A 1 537 ? 18.784 -0.594 -35.148 1.00 93.69 537 ARG A CA 1
ATOM 4146 C C . ARG A 1 537 ? 20.255 -0.521 -34.740 1.00 93.69 537 ARG A C 1
ATOM 4148 O O . ARG A 1 537 ? 21.088 -1.105 -35.423 1.00 93.69 537 ARG A O 1
ATOM 4155 N N . GLN A 1 538 ? 20.570 0.185 -33.657 1.00 93.44 538 GLN A N 1
ATOM 4156 C CA . GLN A 1 538 ? 21.943 0.314 -33.159 1.00 93.44 538 GLN A CA 1
ATOM 4157 C C . GLN A 1 538 ? 22.458 -0.988 -32.530 1.00 93.44 538 GLN A C 1
ATOM 4159 O O . GLN A 1 538 ? 23.622 -1.339 -32.718 1.00 93.44 538 GLN A O 1
ATOM 4164 N N . GLU A 1 539 ? 21.593 -1.720 -31.824 1.00 94.56 539 GLU A N 1
ATOM 4165 C CA . GLU A 1 539 ? 21.976 -2.904 -31.039 1.00 94.56 539 GLU A CA 1
ATOM 4166 C C . GLU A 1 539 ? 21.712 -4.234 -31.762 1.00 94.56 539 GLU A C 1
ATOM 4168 O O . GLU A 1 539 ? 22.417 -5.220 -31.549 1.00 94.56 539 GLU A O 1
ATOM 4173 N N . LEU A 1 540 ? 20.720 -4.281 -32.654 1.00 93.31 540 LEU A N 1
ATOM 4174 C CA . LEU A 1 540 ? 20.280 -5.501 -33.332 1.00 93.31 540 LEU A CA 1
ATOM 4175 C C . LEU A 1 540 ? 21.390 -6.216 -34.118 1.00 93.31 540 LEU A C 1
ATOM 4177 O O . LEU A 1 540 ? 21.403 -7.444 -34.064 1.00 93.31 540 LEU A O 1
ATOM 4181 N N . PRO A 1 541 ? 22.352 -5.529 -34.774 1.00 93.81 541 PRO A N 1
ATOM 4182 C CA . PRO A 1 541 ? 23.490 -6.204 -35.391 1.00 93.81 541 PRO A CA 1
ATOM 4183 C C . PRO A 1 541 ? 24.268 -7.093 -34.412 1.00 93.81 541 PRO A C 1
ATOM 4185 O O . PRO A 1 541 ? 24.674 -8.190 -34.780 1.00 93.81 541 PRO A O 1
ATOM 4188 N N . PHE A 1 542 ? 24.442 -6.665 -33.155 1.00 93.31 542 PHE A N 1
ATOM 4189 C CA . PHE A 1 542 ? 25.095 -7.488 -32.133 1.00 93.31 542 PHE A CA 1
ATOM 4190 C C . PHE A 1 542 ? 24.200 -8.647 -31.689 1.00 93.31 542 PHE A C 1
ATOM 4192 O O . PHE A 1 542 ? 24.668 -9.778 -31.560 1.00 93.31 542 PHE A O 1
ATOM 4199 N N . LEU A 1 543 ? 22.905 -8.387 -31.499 1.00 91.56 543 LEU A N 1
ATOM 4200 C CA . LEU A 1 543 ? 21.935 -9.394 -31.051 1.00 91.56 543 LEU A CA 1
ATOM 4201 C C . LEU A 1 543 ? 21.669 -10.486 -32.102 1.00 91.56 543 LEU A C 1
ATOM 4203 O O . LEU A 1 543 ? 21.358 -11.617 -31.742 1.00 91.56 543 LEU A O 1
ATOM 4207 N N . ALA A 1 544 ? 21.817 -10.165 -33.389 1.00 92.94 544 ALA A N 1
ATOM 4208 C CA . ALA A 1 544 ? 21.588 -11.073 -34.511 1.00 92.94 544 ALA A CA 1
ATOM 4209 C C . ALA A 1 544 ? 22.800 -11.969 -34.843 1.00 92.94 544 ALA A C 1
ATOM 4211 O O . ALA A 1 544 ? 22.721 -12.787 -35.760 1.00 92.94 544 ALA A O 1
ATOM 4212 N N . THR A 1 545 ? 23.922 -11.833 -34.126 1.00 91.81 545 THR A N 1
ATOM 4213 C CA . THR A 1 545 ? 25.168 -12.568 -34.418 1.00 91.81 545 THR A CA 1
ATOM 4214 C C . THR A 1 545 ? 25.020 -14.088 -34.342 1.00 91.81 545 THR A C 1
ATOM 4216 O O . THR A 1 545 ? 25.565 -14.784 -35.197 1.00 91.81 545 THR A O 1
ATOM 4219 N N . GLU A 1 546 ? 24.250 -14.614 -33.385 1.00 88.56 546 GLU A N 1
ATOM 4220 C CA . GLU A 1 546 ? 24.006 -16.061 -33.268 1.00 88.56 546 GLU A CA 1
ATOM 4221 C C . GLU A 1 546 ? 23.163 -16.589 -34.441 1.00 88.56 546 GLU A C 1
ATOM 4223 O O . GLU A 1 546 ? 23.504 -17.601 -35.055 1.00 88.56 546 GLU A O 1
ATOM 4228 N N . ASP A 1 547 ? 22.106 -15.872 -34.831 1.00 89.31 547 ASP A N 1
ATOM 4229 C CA . ASP A 1 547 ? 21.277 -16.242 -35.986 1.00 89.31 547 ASP A CA 1
ATOM 4230 C C . ASP A 1 547 ? 22.071 -16.183 -37.295 1.00 89.31 547 ASP A C 1
ATOM 4232 O O . ASP A 1 547 ? 21.929 -17.053 -38.160 1.00 89.31 547 ASP A O 1
ATOM 4236 N N . LEU A 1 548 ? 22.935 -15.174 -37.431 1.00 91.19 548 LEU A N 1
ATOM 4237 C CA . LEU A 1 548 ? 23.854 -15.048 -38.554 1.00 91.19 548 LEU A CA 1
ATOM 4238 C C . LEU A 1 548 ? 24.840 -16.219 -38.599 1.00 91.19 548 LEU A C 1
ATOM 4240 O O . LEU A 1 548 ? 25.017 -16.823 -39.659 1.00 91.19 548 LEU A O 1
ATOM 4244 N N . LEU A 1 549 ? 25.449 -16.574 -37.462 1.00 91.88 549 LEU A N 1
ATOM 4245 C CA . LEU A 1 549 ? 26.345 -17.724 -37.354 1.00 91.88 549 LEU A CA 1
ATOM 4246 C C . LEU A 1 549 ? 25.634 -19.003 -37.804 1.00 91.88 549 LEU A C 1
ATOM 4248 O O . LEU A 1 549 ? 26.148 -19.741 -38.644 1.00 91.88 549 LEU A O 1
ATOM 4252 N N . MET A 1 550 ? 24.423 -19.238 -37.300 1.00 90.56 550 MET A N 1
ATOM 4253 C CA . MET A 1 550 ? 23.623 -20.406 -37.661 1.00 90.56 550 MET A CA 1
ATOM 4254 C C . MET A 1 550 ? 23.248 -20.420 -39.149 1.00 90.56 550 MET A C 1
ATOM 4256 O O . MET A 1 550 ? 23.278 -21.479 -39.780 1.00 90.56 550 MET A O 1
ATOM 4260 N N . ALA A 1 551 ? 22.921 -19.266 -39.737 1.00 89.19 551 ALA A N 1
ATOM 4261 C CA . ALA A 1 551 ? 22.635 -19.151 -41.164 1.00 89.19 551 ALA A CA 1
ATOM 4262 C C . ALA A 1 551 ? 23.872 -19.441 -42.032 1.00 89.19 551 ALA A C 1
ATOM 4264 O O . ALA A 1 551 ? 23.762 -20.174 -43.016 1.00 89.19 551 ALA A O 1
ATOM 4265 N N . ALA A 1 552 ? 25.042 -18.925 -41.649 1.00 89.00 552 ALA A N 1
ATOM 4266 C CA . ALA A 1 552 ? 26.301 -19.136 -42.362 1.00 89.00 552 ALA A CA 1
ATOM 4267 C C . ALA A 1 552 ? 26.799 -20.592 -42.260 1.00 89.00 552 ALA A C 1
ATOM 4269 O O . ALA A 1 552 ? 27.276 -21.156 -43.245 1.00 89.00 552 ALA A O 1
ATOM 4270 N N . VAL A 1 553 ? 26.605 -21.251 -41.112 1.00 91.25 553 VAL A N 1
ATOM 4271 C CA . VAL A 1 553 ? 26.896 -22.688 -40.953 1.00 91.25 553 VAL A CA 1
ATOM 4272 C C . VAL A 1 553 ? 25.980 -23.541 -41.834 1.00 91.25 553 VAL A C 1
ATOM 4274 O O . VAL A 1 553 ? 26.452 -24.450 -42.512 1.00 91.25 553 VAL A O 1
ATOM 4277 N N . LYS A 1 554 ? 24.677 -23.227 -41.901 1.00 89.88 554 LYS A N 1
ATOM 4278 C CA . LYS A 1 554 ? 23.739 -23.925 -42.804 1.00 89.88 554 LYS A CA 1
ATOM 4279 C C . LYS A 1 554 ? 24.089 -23.754 -44.284 1.00 89.88 554 LYS A C 1
ATOM 4281 O O . LYS A 1 554 ? 23.758 -24.628 -45.077 1.00 89.88 554 LYS A O 1
ATOM 4286 N N . ALA A 1 555 ? 24.761 -22.663 -44.646 1.00 86.81 555 ALA A N 1
ATOM 4287 C CA . ALA A 1 555 ? 25.280 -22.426 -45.991 1.00 86.81 555 ALA A CA 1
ATOM 4288 C C . ALA A 1 555 ? 26.605 -23.170 -46.281 1.00 86.81 555 ALA A C 1
ATOM 4290 O O . ALA A 1 555 ? 27.189 -22.978 -47.343 1.00 86.81 555 ALA A O 1
ATOM 4291 N N . GLY A 1 556 ? 27.076 -24.025 -45.362 1.00 87.00 556 GLY A N 1
ATOM 4292 C CA . GLY A 1 556 ? 28.256 -24.878 -45.542 1.00 87.00 556 GLY A CA 1
ATOM 4293 C C . GLY A 1 556 ? 29.538 -24.362 -44.883 1.00 87.00 556 GLY A C 1
ATOM 4294 O O . GLY A 1 556 ? 30.603 -24.934 -45.107 1.00 87.00 556 GLY A O 1
ATOM 4295 N N . GLY A 1 557 ? 29.469 -23.292 -44.084 1.00 87.94 557 GLY A N 1
ATOM 4296 C CA . GLY A 1 557 ? 30.632 -22.732 -43.395 1.00 87.94 557 GLY A CA 1
ATOM 4297 C C . GLY A 1 557 ? 31.025 -23.467 -42.105 1.00 87.94 557 GLY A C 1
ATOM 4298 O O . GLY A 1 557 ? 30.195 -24.056 -41.412 1.00 87.94 557 GLY A O 1
ATOM 4299 N N . ASP A 1 558 ? 32.309 -23.389 -41.745 1.00 93.06 558 ASP A N 1
ATOM 4300 C CA . ASP A 1 558 ? 32.836 -23.920 -40.482 1.00 93.06 558 ASP A CA 1
ATOM 4301 C C . ASP A 1 558 ? 32.439 -23.021 -39.302 1.00 93.06 558 ASP A C 1
ATOM 4303 O O . ASP A 1 558 ? 32.803 -21.842 -39.249 1.00 93.06 558 ASP A O 1
ATOM 4307 N N . ARG A 1 559 ? 31.710 -23.585 -38.332 1.00 93.81 559 ARG A N 1
ATOM 4308 C CA . ARG A 1 559 ? 31.173 -22.838 -37.184 1.00 93.81 559 ARG A CA 1
ATOM 4309 C C . ARG A 1 559 ? 32.254 -22.106 -36.392 1.00 93.81 559 ARG A C 1
ATOM 4311 O O . ARG A 1 559 ? 32.033 -20.968 -35.990 1.00 93.81 559 ARG A O 1
ATOM 4318 N N . GLN A 1 560 ? 33.393 -22.743 -36.131 1.00 93.75 560 GLN A N 1
ATOM 4319 C CA . GLN A 1 560 ? 34.405 -22.184 -35.237 1.00 93.75 560 GLN A CA 1
ATOM 4320 C C . GLN A 1 560 ? 35.169 -21.042 -35.911 1.00 93.75 560 GLN A C 1
ATOM 4322 O O . GLN A 1 560 ? 35.391 -20.005 -35.288 1.00 93.75 560 GLN A O 1
ATOM 4327 N N . LYS A 1 561 ? 35.476 -21.181 -37.205 1.00 94.38 561 LYS A N 1
ATOM 4328 C CA . LYS A 1 561 ? 36.070 -20.105 -38.011 1.00 94.38 561 LYS A CA 1
ATOM 4329 C C . LYS A 1 561 ? 35.120 -18.918 -38.177 1.00 94.38 561 LYS A C 1
ATOM 4331 O O . LYS A 1 561 ? 35.553 -17.776 -38.067 1.00 94.38 561 LYS A O 1
ATOM 4336 N N . LEU A 1 562 ? 33.833 -19.170 -38.428 1.00 93.44 562 LEU A N 1
ATOM 4337 C CA . LEU A 1 562 ? 32.829 -18.111 -38.576 1.00 93.44 562 LEU A CA 1
ATOM 4338 C C . LEU A 1 562 ? 32.588 -17.357 -37.265 1.00 93.44 562 LEU A C 1
ATOM 4340 O O . LEU A 1 562 ? 32.533 -16.131 -37.270 1.00 93.44 562 LEU A O 1
ATOM 4344 N N . HIS A 1 563 ? 32.491 -18.072 -36.144 1.00 95.62 563 HIS A N 1
ATOM 4345 C CA . HIS A 1 563 ? 32.347 -17.451 -34.829 1.00 95.62 563 HIS A CA 1
ATOM 4346 C C . HIS A 1 563 ? 33.526 -16.522 -34.514 1.00 95.62 563 HIS A C 1
ATOM 4348 O O . HIS A 1 563 ? 33.316 -15.408 -34.043 1.00 95.62 563 HIS A O 1
ATOM 4354 N N . GLU A 1 564 ? 34.760 -16.947 -34.804 1.00 94.50 564 GLU A N 1
ATOM 4355 C CA . GLU A 1 564 ? 35.944 -16.118 -34.566 1.00 94.50 564 GLU A CA 1
ATOM 4356 C C . GLU A 1 564 ? 35.935 -14.837 -35.412 1.00 94.50 564 GLU A C 1
ATOM 4358 O O . GLU A 1 564 ? 36.150 -13.750 -34.880 1.00 94.50 564 GLU A O 1
ATOM 4363 N N . LYS A 1 565 ? 35.551 -14.931 -36.691 1.00 94.50 565 LYS A N 1
ATOM 4364 C CA . LYS A 1 565 ? 35.368 -13.753 -37.553 1.00 94.50 565 LYS A CA 1
ATOM 4365 C C . LYS A 1 565 ? 34.287 -12.798 -37.031 1.00 94.50 565 LYS A C 1
ATOM 4367 O O . LYS A 1 565 ? 34.488 -11.585 -37.022 1.00 94.50 565 LYS A O 1
ATOM 4372 N N . ILE A 1 566 ? 33.152 -13.327 -36.560 1.00 94.94 566 ILE A N 1
ATOM 4373 C CA . ILE A 1 566 ? 32.095 -12.520 -35.925 1.00 94.94 566 ILE A CA 1
ATOM 4374 C C . ILE A 1 566 ? 32.630 -11.833 -34.669 1.00 94.94 566 ILE A C 1
ATOM 4376 O O . ILE A 1 566 ? 32.348 -10.653 -34.457 1.00 94.94 566 ILE A O 1
ATOM 4380 N N . ARG A 1 567 ? 33.407 -12.543 -33.844 1.00 95.50 567 ARG A N 1
ATOM 4381 C CA . ARG A 1 567 ? 34.003 -12.011 -32.614 1.00 95.50 567 ARG A CA 1
ATOM 4382 C C . ARG A 1 567 ? 34.934 -10.840 -32.917 1.00 95.50 567 ARG A C 1
ATOM 4384 O O . ARG A 1 567 ? 34.761 -9.775 -32.331 1.00 95.50 567 ARG A O 1
ATOM 4391 N N . GLU A 1 568 ? 35.873 -11.011 -33.844 1.00 95.25 568 GLU A N 1
ATOM 4392 C CA . GLU A 1 568 ? 36.809 -9.960 -34.266 1.00 95.25 568 GLU A CA 1
ATOM 4393 C C . GLU A 1 568 ? 36.076 -8.730 -34.823 1.00 95.25 568 GLU A C 1
ATOM 4395 O O . GLU A 1 568 ? 36.334 -7.602 -34.392 1.00 95.25 568 GLU A O 1
ATOM 4400 N N . ALA A 1 569 ? 35.102 -8.940 -35.716 1.00 95.12 569 ALA A N 1
ATOM 4401 C CA . ALA A 1 569 ? 34.300 -7.857 -36.280 1.00 95.12 569 ALA A CA 1
ATOM 4402 C C . ALA A 1 569 ? 33.459 -7.138 -35.212 1.00 95.12 569 ALA A C 1
ATOM 4404 O O . ALA A 1 569 ? 33.347 -5.911 -35.239 1.00 95.12 569 ALA A O 1
ATOM 4405 N N . SER A 1 570 ? 32.906 -7.881 -34.247 1.00 94.81 570 SER A N 1
ATOM 4406 C CA . SER A 1 570 ? 32.122 -7.326 -33.137 1.00 94.81 570 SER A CA 1
ATOM 4407 C C . SER A 1 570 ? 32.988 -6.483 -32.209 1.00 94.81 570 SER A C 1
ATOM 4409 O O . SER A 1 570 ? 32.582 -5.384 -31.846 1.00 94.81 570 SER A O 1
ATOM 4411 N N . VAL A 1 571 ? 34.199 -6.941 -31.868 1.00 95.12 571 VAL A N 1
ATOM 4412 C CA . VAL A 1 571 ? 35.152 -6.161 -31.059 1.00 95.12 571 VAL A CA 1
ATOM 4413 C C . VAL A 1 571 ? 35.508 -4.852 -31.764 1.00 95.12 571 VAL A C 1
ATOM 4415 O O . VAL A 1 571 ? 35.466 -3.796 -31.135 1.00 95.12 571 VAL A O 1
ATOM 4418 N N . ALA A 1 572 ? 35.782 -4.894 -33.070 1.00 94.31 572 ALA A N 1
ATOM 4419 C CA . ALA A 1 572 ? 36.090 -3.694 -33.846 1.00 94.31 572 ALA A CA 1
ATOM 4420 C C . ALA A 1 572 ? 34.902 -2.715 -33.927 1.00 94.31 572 ALA A C 1
ATOM 4422 O O . ALA A 1 572 ? 35.087 -1.508 -33.773 1.00 94.31 572 ALA A O 1
ATOM 4423 N N . ALA A 1 573 ? 33.680 -3.219 -34.126 1.00 94.50 573 ALA A N 1
ATOM 4424 C CA . ALA A 1 573 ? 32.472 -2.394 -34.145 1.00 94.50 573 ALA A CA 1
ATOM 4425 C C . ALA A 1 573 ? 32.186 -1.766 -32.768 1.00 94.50 573 ALA A C 1
ATOM 4427 O O . ALA A 1 573 ? 31.868 -0.582 -32.679 1.00 94.50 573 ALA A O 1
ATOM 4428 N N . VAL A 1 574 ? 32.362 -2.526 -31.680 1.00 93.44 574 VAL A N 1
ATOM 4429 C CA . VAL A 1 574 ? 32.233 -2.013 -30.306 1.00 93.44 574 VAL A CA 1
ATOM 4430 C C . VAL A 1 574 ? 33.268 -0.924 -30.023 1.00 93.44 574 VAL A C 1
ATOM 4432 O O . VAL A 1 574 ? 32.902 0.104 -29.452 1.00 93.44 574 VAL A O 1
ATOM 4435 N N . ALA A 1 575 ? 34.527 -1.114 -30.431 1.00 94.75 575 ALA A N 1
ATOM 4436 C CA . ALA A 1 575 ? 35.572 -0.100 -30.284 1.00 94.75 575 ALA A CA 1
ATOM 4437 C C . ALA A 1 575 ? 35.194 1.186 -31.032 1.00 94.75 575 ALA A C 1
ATOM 4439 O O . ALA A 1 575 ? 35.180 2.257 -30.437 1.00 94.75 575 ALA A O 1
ATOM 4440 N N . LYS A 1 576 ? 34.739 1.088 -32.286 1.00 93.75 576 LYS A N 1
ATOM 4441 C CA . LYS A 1 576 ? 34.274 2.247 -33.065 1.00 93.75 576 LYS A CA 1
ATOM 4442 C C . LYS A 1 576 ? 33.103 2.989 -32.403 1.00 93.75 576 LYS A C 1
ATOM 4444 O O . LYS A 1 576 ? 33.077 4.219 -32.394 1.00 93.75 576 LYS A O 1
ATOM 4449 N N . VAL A 1 577 ? 32.145 2.271 -31.815 1.00 93.75 577 VAL A N 1
ATOM 4450 C CA . VAL A 1 577 ? 31.030 2.897 -31.082 1.00 93.75 577 VAL A CA 1
ATOM 4451 C C . VAL A 1 577 ? 31.522 3.593 -29.811 1.00 93.75 577 VAL A C 1
ATOM 4453 O O . VAL A 1 577 ? 31.144 4.732 -29.549 1.00 93.75 577 VAL A O 1
ATOM 4456 N N . ARG A 1 578 ? 32.360 2.925 -29.011 1.00 93.38 578 ARG A N 1
ATOM 4457 C CA . ARG A 1 578 ? 32.746 3.400 -27.671 1.00 93.38 578 ARG A CA 1
ATOM 4458 C C . ARG A 1 578 ? 33.881 4.417 -27.676 1.00 93.38 578 ARG A C 1
ATOM 4460 O O . ARG A 1 578 ? 33.854 5.341 -26.872 1.00 93.38 578 ARG A O 1
ATOM 4467 N N . GLU A 1 579 ? 34.866 4.238 -28.543 1.00 95.81 579 GLU A N 1
ATOM 4468 C CA . GLU A 1 579 ? 36.068 5.074 -28.610 1.00 95.81 579 GLU A CA 1
ATOM 4469 C C . GLU A 1 579 ? 35.885 6.247 -29.576 1.00 95.81 579 GLU A C 1
ATOM 4471 O O . GLU A 1 579 ? 36.394 7.334 -29.318 1.00 95.81 579 GLU A O 1
ATOM 4476 N N . GLU A 1 580 ? 35.122 6.064 -30.660 1.00 95.44 580 GLU A N 1
ATOM 4477 C CA . GLU A 1 580 ? 34.941 7.102 -31.686 1.00 95.44 580 GLU A CA 1
ATOM 4478 C C . GLU A 1 580 ? 33.549 7.753 -31.675 1.00 95.44 580 GLU A C 1
ATOM 4480 O O . GLU A 1 580 ? 33.338 8.743 -32.376 1.00 95.44 580 GLU A O 1
ATOM 4485 N N . GLY A 1 581 ? 32.579 7.204 -30.932 1.00 93.31 581 GLY A N 1
ATOM 4486 C CA . GLY A 1 581 ? 31.200 7.708 -30.918 1.00 93.31 581 GLY A CA 1
ATOM 4487 C C . GLY A 1 581 ? 30.471 7.564 -32.260 1.00 93.31 581 GLY A C 1
ATOM 4488 O O . GLY A 1 581 ? 29.529 8.310 -32.534 1.00 93.31 581 GLY A O 1
ATOM 4489 N N . LYS A 1 582 ? 30.918 6.648 -33.128 1.00 94.69 582 LYS A N 1
ATOM 4490 C CA . LYS A 1 582 ? 30.349 6.432 -34.469 1.00 94.69 582 LYS A CA 1
ATOM 4491 C C . LYS A 1 582 ? 29.277 5.330 -34.468 1.00 94.69 582 LYS A C 1
ATOM 4493 O O . LYS A 1 582 ? 29.241 4.518 -33.547 1.00 94.69 582 LYS A O 1
ATOM 4498 N N . PRO A 1 583 ? 28.408 5.264 -35.498 1.00 93.25 583 PRO A N 1
ATOM 4499 C CA . PRO A 1 583 ? 27.413 4.201 -35.614 1.00 93.25 583 PRO A CA 1
ATOM 4500 C C . PRO A 1 583 ? 28.034 2.801 -35.672 1.00 93.25 583 PRO A C 1
ATOM 4502 O O . PRO A 1 583 ? 29.142 2.621 -36.186 1.00 93.25 583 PRO A O 1
ATOM 4505 N N . ASN A 1 584 ? 27.275 1.818 -35.185 1.00 93.50 584 ASN A N 1
ATOM 4506 C CA . ASN A 1 584 ? 27.601 0.401 -35.296 1.00 93.50 584 ASN A CA 1
ATOM 4507 C C . ASN A 1 584 ? 27.638 -0.029 -36.773 1.00 93.50 584 ASN A C 1
ATOM 4509 O O . ASN A 1 584 ? 26.629 0.069 -37.468 1.00 93.50 584 ASN A O 1
ATOM 4513 N N . ASP A 1 585 ? 28.790 -0.528 -37.223 1.00 94.25 585 ASP A N 1
ATOM 4514 C CA . ASP A 1 585 ? 29.051 -0.973 -38.595 1.00 94.25 585 ASP A CA 1
ATOM 4515 C C . ASP A 1 585 ? 29.295 -2.491 -38.701 1.00 94.25 585 ASP A C 1
ATOM 4517 O O . ASP A 1 585 ? 29.821 -2.967 -39.706 1.00 94.25 585 ASP A O 1
ATOM 4521 N N . LEU A 1 586 ? 28.920 -3.282 -37.684 1.00 94.69 586 LEU A N 1
ATOM 4522 C CA . LEU A 1 586 ? 29.195 -4.725 -37.641 1.00 94.69 586 LEU A CA 1
ATOM 4523 C C . LEU A 1 586 ? 28.715 -5.460 -38.900 1.00 94.69 586 LEU A C 1
ATOM 4525 O O . LEU A 1 586 ? 29.465 -6.227 -39.500 1.00 94.69 586 LEU A O 1
ATOM 4529 N N . PHE A 1 587 ? 27.472 -5.224 -39.316 1.00 91.44 587 PHE A N 1
ATOM 4530 C CA . PHE A 1 587 ? 26.914 -5.888 -40.496 1.00 91.44 587 PHE A CA 1
ATOM 4531 C C . PHE A 1 587 ? 27.582 -5.424 -41.797 1.00 91.44 587 PHE A C 1
ATOM 4533 O O . PHE A 1 587 ? 27.710 -6.230 -42.712 1.00 91.44 587 PHE A O 1
ATOM 4540 N N . GLU A 1 588 ? 28.073 -4.182 -41.872 1.00 91.62 588 GLU A N 1
ATOM 4541 C CA . GLU A 1 588 ? 28.858 -3.699 -43.018 1.00 91.62 588 GLU A CA 1
ATOM 4542 C C . GLU A 1 588 ? 30.204 -4.433 -43.102 1.00 91.62 588 GLU A C 1
ATOM 4544 O O . GLU A 1 588 ? 30.593 -4.898 -44.174 1.00 91.62 588 GLU A O 1
ATOM 4549 N N . ARG A 1 589 ? 30.883 -4.614 -41.959 1.00 92.81 589 ARG A N 1
ATOM 4550 C CA . ARG A 1 589 ? 32.147 -5.368 -41.870 1.00 92.81 589 ARG A CA 1
ATOM 4551 C C . ARG A 1 589 ? 31.970 -6.820 -42.286 1.00 92.81 589 ARG A C 1
ATOM 4553 O O . ARG A 1 589 ? 32.768 -7.337 -43.061 1.00 92.81 589 ARG A O 1
ATOM 4560 N N . LEU A 1 590 ? 30.929 -7.472 -41.771 1.00 92.88 590 LEU A N 1
ATOM 4561 C CA . LEU A 1 590 ? 30.659 -8.875 -42.071 1.00 92.88 590 LEU A CA 1
ATOM 4562 C C . LEU A 1 590 ? 30.216 -9.063 -43.525 1.00 92.88 590 LEU A C 1
ATOM 4564 O O . LEU A 1 590 ? 30.653 -10.015 -44.158 1.00 92.88 590 LEU A O 1
ATOM 4568 N N . ALA A 1 591 ? 29.430 -8.143 -44.092 1.00 89.88 591 ALA A N 1
ATOM 4569 C CA . ALA A 1 591 ? 29.006 -8.217 -45.492 1.00 89.88 591 ALA A CA 1
ATOM 4570 C C . ALA A 1 591 ? 30.164 -8.077 -46.499 1.00 89.88 591 ALA A C 1
ATOM 4572 O O . ALA A 1 591 ? 30.034 -8.539 -47.633 1.00 89.88 591 ALA A O 1
ATOM 4573 N N . ALA A 1 592 ? 31.282 -7.459 -46.101 1.00 90.06 592 ALA A N 1
ATOM 4574 C CA . ALA A 1 592 ? 32.494 -7.367 -46.916 1.00 90.06 592 ALA A CA 1
ATOM 4575 C C . ALA A 1 592 ? 33.334 -8.661 -46.915 1.00 90.06 592 ALA A C 1
ATOM 4577 O O . ALA A 1 592 ? 34.212 -8.821 -47.764 1.00 90.06 592 ALA A O 1
ATOM 4578 N N . ASP A 1 593 ? 33.081 -9.589 -45.987 1.00 89.44 593 ASP A N 1
ATOM 4579 C CA . ASP A 1 593 ? 33.771 -10.875 -45.917 1.00 89.44 593 ASP A CA 1
ATOM 4580 C C . ASP A 1 593 ? 32.987 -11.945 -46.706 1.00 89.44 593 ASP A C 1
ATOM 4582 O O . ASP A 1 593 ? 31.832 -12.235 -46.373 1.00 89.44 593 ASP A O 1
ATOM 4586 N N . PRO A 1 594 ? 33.596 -12.593 -47.722 1.00 87.50 594 PRO A N 1
ATOM 4587 C CA . PRO A 1 594 ? 32.936 -13.627 -48.522 1.00 87.50 594 PRO A CA 1
ATOM 4588 C C . PRO A 1 594 ? 32.337 -14.779 -47.701 1.00 87.50 594 PRO A C 1
ATOM 4590 O O . PRO A 1 594 ? 31.384 -15.419 -48.146 1.00 87.50 594 PRO A O 1
ATOM 4593 N N . ALA A 1 595 ? 32.858 -15.039 -46.495 1.00 85.88 595 ALA A N 1
ATOM 4594 C CA . ALA A 1 595 ? 32.338 -16.065 -45.593 1.00 85.88 595 ALA A CA 1
ATOM 4595 C C . ALA A 1 595 ? 30.915 -15.769 -45.075 1.00 85.88 595 ALA A C 1
ATOM 4597 O O . ALA A 1 595 ? 30.242 -16.687 -44.608 1.00 85.88 595 ALA A O 1
ATOM 4598 N N . PHE A 1 596 ? 30.435 -14.524 -45.189 1.00 89.31 596 PHE A N 1
ATOM 4599 C CA . PHE A 1 596 ? 29.082 -14.112 -44.806 1.00 89.31 596 PHE A CA 1
ATOM 4600 C C . PHE A 1 596 ? 28.254 -13.612 -45.997 1.00 89.31 596 PHE A C 1
ATOM 4602 O O . PHE A 1 596 ? 27.362 -12.783 -45.820 1.00 89.31 596 PHE A O 1
ATOM 4609 N N . ALA A 1 597 ? 28.467 -14.161 -47.200 1.00 85.44 597 ALA A N 1
ATOM 4610 C CA . ALA A 1 597 ? 27.649 -13.857 -48.384 1.00 85.44 597 ALA A CA 1
ATOM 4611 C C . ALA A 1 597 ? 26.129 -14.015 -48.140 1.00 85.44 597 ALA A C 1
ATOM 4613 O O . ALA A 1 597 ? 25.329 -13.307 -48.747 1.00 85.44 597 ALA A O 1
ATOM 4614 N N . VAL A 1 598 ? 25.731 -14.861 -47.177 1.00 84.25 598 VAL A N 1
ATOM 4615 C CA . VAL A 1 598 ? 24.342 -15.018 -46.704 1.00 84.25 598 VAL A CA 1
ATOM 4616 C C . VAL A 1 598 ? 23.692 -13.703 -46.241 1.00 84.25 598 VAL A C 1
ATOM 4618 O O . VAL A 1 598 ? 22.469 -13.583 -46.279 1.00 84.25 598 VAL A O 1
ATOM 4621 N N . LEU A 1 599 ? 24.475 -12.693 -45.842 1.00 84.31 599 LEU A N 1
ATOM 4622 C CA . LEU A 1 599 ? 23.970 -11.361 -45.493 1.00 84.31 599 LEU A CA 1
ATOM 4623 C C . LEU A 1 599 ? 23.375 -10.611 -46.691 1.00 84.31 599 LEU A C 1
ATOM 4625 O O . LEU A 1 599 ? 22.474 -9.804 -46.485 1.00 84.31 599 LEU A O 1
ATOM 4629 N N . GLN A 1 600 ? 23.815 -10.890 -47.922 1.00 82.25 600 GLN A N 1
ATOM 4630 C CA . GLN A 1 600 ? 23.238 -10.275 -49.125 1.00 82.25 600 GLN A CA 1
ATOM 4631 C C . GLN A 1 600 ? 21.790 -10.732 -49.349 1.00 82.25 600 GLN A C 1
ATOM 4633 O O . GLN A 1 600 ? 20.948 -9.950 -49.779 1.00 82.25 600 GLN A O 1
ATOM 4638 N N . GLU A 1 601 ? 21.484 -11.984 -49.002 1.00 82.62 601 GLU A N 1
ATOM 4639 C CA . GLU A 1 601 ? 20.144 -12.559 -49.152 1.00 82.62 601 GLU A CA 1
ATOM 4640 C C . GLU A 1 601 ? 19.272 -12.342 -47.908 1.00 82.62 601 GLU A C 1
ATOM 4642 O O . GLU A 1 601 ? 18.089 -12.027 -48.020 1.00 82.62 601 GLU A O 1
ATOM 4647 N N . LYS A 1 602 ? 19.847 -12.508 -46.708 1.00 84.62 602 LYS A N 1
ATOM 4648 C CA . LYS A 1 602 ? 19.103 -12.563 -45.435 1.00 84.62 602 LYS A CA 1
ATOM 4649 C C . LYS A 1 602 ? 19.341 -11.374 -44.510 1.00 84.62 602 LYS A C 1
ATOM 4651 O O . LYS A 1 602 ? 18.742 -11.318 -43.441 1.00 84.62 602 LYS A O 1
ATOM 4656 N N . GLY A 1 603 ? 20.184 -10.410 -44.877 1.00 83.94 603 GLY A N 1
ATOM 4657 C CA . GLY A 1 603 ? 20.557 -9.293 -44.000 1.00 83.94 603 GLY A CA 1
ATOM 4658 C C . GLY A 1 603 ? 19.358 -8.461 -43.537 1.00 83.94 603 GLY A C 1
ATOM 4659 O O . GLY A 1 603 ? 19.214 -8.199 -42.346 1.00 83.94 603 GLY A O 1
ATOM 4660 N N . ALA A 1 604 ? 18.443 -8.120 -44.449 1.00 86.50 604 ALA A N 1
ATOM 4661 C CA . ALA A 1 604 ? 17.220 -7.388 -44.106 1.00 86.50 604 ALA A CA 1
ATOM 4662 C C . ALA A 1 604 ? 16.284 -8.193 -43.184 1.00 86.50 604 ALA A C 1
ATOM 4664 O O . ALA A 1 604 ? 15.625 -7.626 -42.314 1.00 86.50 604 ALA A O 1
ATOM 4665 N N . GLU A 1 605 ? 16.245 -9.518 -43.352 1.00 89.88 605 GLU A N 1
ATOM 4666 C CA . GLU A 1 605 ? 15.481 -10.426 -42.496 1.00 89.88 605 GLU A CA 1
ATOM 4667 C C . GLU A 1 605 ? 16.094 -10.498 -41.088 1.00 89.88 605 GLU A C 1
ATOM 4669 O O . GLU A 1 605 ? 15.371 -10.353 -40.106 1.00 89.88 605 GLU A O 1
ATOM 4674 N N . LEU A 1 606 ? 17.418 -10.653 -40.979 1.00 88.12 606 LEU A N 1
ATOM 4675 C CA . LEU A 1 606 ? 18.163 -10.687 -39.712 1.00 88.12 606 LEU A CA 1
ATOM 4676 C C . LEU A 1 606 ? 18.122 -9.350 -38.956 1.00 88.12 606 LEU A C 1
ATOM 4678 O O . LEU A 1 606 ? 18.211 -9.326 -37.736 1.00 88.12 606 LEU A O 1
ATOM 4682 N N . LEU A 1 607 ? 17.935 -8.230 -39.655 1.00 90.06 607 LEU A N 1
ATOM 4683 C CA . LEU A 1 607 ? 17.752 -6.914 -39.035 1.00 90.06 607 LEU A CA 1
ATOM 4684 C C . LEU A 1 607 ? 16.277 -6.570 -38.755 1.00 90.06 607 LEU A C 1
ATOM 4686 O O . LEU A 1 607 ? 15.949 -5.428 -38.428 1.00 90.06 607 LEU A O 1
ATOM 4690 N N . ASN A 1 608 ? 15.367 -7.545 -38.833 1.00 92.81 608 ASN A N 1
ATOM 4691 C CA . ASN A 1 608 ? 13.976 -7.364 -38.432 1.00 92.81 608 ASN A CA 1
ATOM 4692 C C . ASN A 1 608 ? 13.776 -7.692 -36.943 1.00 92.81 608 ASN A C 1
ATOM 4694 O O . ASN A 1 608 ? 13.636 -8.855 -36.559 1.00 92.81 608 ASN A O 1
ATOM 4698 N N . ALA A 1 609 ? 13.657 -6.652 -36.109 1.00 93.88 609 ALA A N 1
ATOM 4699 C CA . ALA A 1 609 ? 13.480 -6.775 -34.657 1.00 93.88 609 ALA A CA 1
ATOM 4700 C C . ALA A 1 609 ? 12.293 -7.664 -34.233 1.00 93.88 609 ALA A C 1
ATOM 4702 O O . ALA A 1 609 ? 12.341 -8.276 -33.167 1.00 93.88 609 ALA A O 1
ATOM 4703 N N . ARG A 1 610 ? 11.243 -7.790 -35.063 1.00 94.00 610 ARG A N 1
ATOM 4704 C CA . ARG A 1 610 ? 10.074 -8.640 -34.763 1.00 94.00 610 ARG A CA 1
ATOM 4705 C C . ARG A 1 610 ? 10.418 -10.123 -34.644 1.00 94.00 610 ARG A C 1
ATOM 4707 O O . ARG A 1 610 ? 9.658 -10.852 -34.026 1.00 94.00 610 ARG A O 1
ATOM 4714 N N . ARG A 1 611 ? 11.538 -10.580 -35.204 1.00 92.88 611 ARG A N 1
ATOM 4715 C CA . ARG A 1 611 ? 11.978 -11.981 -35.087 1.00 92.88 611 ARG A CA 1
ATOM 4716 C C . ARG A 1 611 ? 12.532 -12.315 -33.706 1.00 92.88 611 ARG A C 1
ATOM 4718 O O . ARG A 1 611 ? 12.505 -13.468 -33.295 1.00 92.88 611 ARG A O 1
ATOM 4725 N N . TYR A 1 612 ? 13.005 -11.298 -32.993 1.00 94.94 612 TYR A N 1
ATOM 4726 C CA . TYR A 1 612 ? 13.750 -11.448 -31.747 1.00 94.94 612 TYR A CA 1
ATOM 4727 C C . TYR A 1 612 ? 12.880 -11.289 -30.501 1.00 94.94 612 TYR A C 1
ATOM 4729 O O . TYR A 1 612 ? 13.388 -11.406 -29.393 1.00 94.94 612 TYR A O 1
ATOM 4737 N N . VAL A 1 613 ? 11.575 -11.040 -30.659 1.00 96.56 613 VAL A N 1
ATOM 4738 C CA . VAL A 1 613 ? 10.644 -10.867 -29.529 1.00 96.56 613 VAL A CA 1
ATOM 4739 C C . VAL A 1 613 ? 10.222 -12.193 -28.884 1.00 96.56 613 VAL A C 1
ATOM 4741 O O . VAL A 1 613 ? 9.528 -12.187 -27.867 1.00 96.56 613 VAL A O 1
ATOM 4744 N N . GLY A 1 614 ? 10.609 -13.334 -29.467 1.00 96.31 614 GLY A N 1
ATOM 4745 C CA . GLY A 1 614 ? 10.216 -14.660 -28.993 1.00 96.31 614 GLY A CA 1
ATOM 4746 C C . GLY A 1 614 ? 8.694 -14.792 -28.888 1.00 96.31 614 GLY A C 1
ATOM 4747 O O . GLY A 1 614 ? 7.978 -14.447 -29.820 1.00 96.31 614 GLY A O 1
ATOM 4748 N N . ARG A 1 615 ? 8.209 -15.257 -27.730 1.00 98.19 615 ARG A N 1
ATOM 4749 C CA . ARG A 1 615 ? 6.772 -15.419 -27.429 1.00 98.19 615 ARG A CA 1
ATOM 4750 C C . ARG A 1 615 ? 6.144 -14.211 -26.722 1.00 98.19 615 ARG A C 1
ATOM 4752 O O . ARG A 1 615 ? 5.159 -14.361 -26.000 1.00 98.19 615 ARG A O 1
ATOM 4759 N N . ALA A 1 616 ? 6.774 -13.037 -26.791 1.00 98.69 616 ALA A N 1
ATOM 4760 C CA . ALA A 1 616 ? 6.341 -11.883 -26.009 1.00 98.69 616 ALA A CA 1
ATOM 4761 C C . ALA A 1 616 ? 4.871 -11.487 -26.273 1.00 98.69 616 ALA A C 1
ATOM 4763 O O . ALA A 1 616 ? 4.157 -11.308 -25.285 1.00 98.69 616 ALA A O 1
ATOM 4764 N N . PRO A 1 617 ? 4.378 -11.398 -27.526 1.00 98.69 617 PRO A N 1
ATOM 4765 C CA . PRO A 1 617 ? 2.970 -11.090 -27.782 1.00 98.69 617 PRO A CA 1
ATOM 4766 C C . PRO A 1 617 ? 1.997 -12.131 -27.214 1.00 98.69 617 PRO A C 1
ATOM 4768 O O . PRO A 1 617 ? 1.029 -11.762 -26.552 1.00 98.69 617 PRO A O 1
ATOM 4771 N N . GLU A 1 618 ? 2.272 -13.424 -27.402 1.00 98.69 618 GLU A N 1
ATOM 4772 C CA . GLU A 1 618 ? 1.409 -14.513 -26.929 1.00 98.69 618 GLU A CA 1
ATOM 4773 C C . GLU A 1 618 ? 1.386 -14.581 -25.401 1.00 98.69 618 GLU A C 1
ATOM 4775 O O . GLU A 1 618 ? 0.350 -14.846 -24.801 1.00 98.69 618 GLU A O 1
ATOM 4780 N N . GLN A 1 619 ? 2.523 -14.310 -24.752 1.00 98.81 619 GLN A N 1
ATOM 4781 C CA . GLN A 1 619 ? 2.598 -14.217 -23.294 1.00 98.81 619 GLN A CA 1
ATOM 4782 C C . GLN A 1 619 ? 1.746 -13.070 -22.750 1.00 98.81 619 GLN A C 1
ATOM 4784 O O . GLN A 1 619 ? 1.127 -13.240 -21.704 1.00 98.81 619 GLN A O 1
ATOM 4789 N N . VAL A 1 620 ? 1.694 -11.921 -23.440 1.00 98.88 620 VAL A N 1
ATOM 4790 C CA . VAL A 1 620 ? 0.787 -10.826 -23.061 1.00 98.88 620 VAL A CA 1
ATOM 4791 C C . VAL A 1 620 ? -0.659 -11.299 -23.160 1.00 98.88 620 VAL A C 1
ATOM 4793 O O . VAL A 1 620 ? -1.409 -11.147 -22.204 1.00 98.88 620 VAL A O 1
ATOM 4796 N N . GLU A 1 621 ? -1.058 -11.890 -24.285 1.00 98.75 621 GLU A N 1
ATOM 4797 C CA . GLU A 1 621 ? -2.443 -12.329 -24.496 1.00 98.75 621 GLU A CA 1
ATOM 4798 C C . GLU A 1 621 ? -2.896 -13.366 -23.463 1.00 98.75 621 GLU A C 1
ATOM 4800 O O . GLU A 1 621 ? -3.954 -13.185 -22.858 1.00 98.75 621 GLU A O 1
ATOM 4805 N N . LEU A 1 622 ? -2.079 -14.396 -23.218 1.00 98.69 622 LEU A N 1
ATOM 4806 C CA . LEU A 1 622 ? -2.368 -15.437 -22.229 1.00 98.69 622 LEU A CA 1
ATOM 4807 C C . LEU A 1 622 ? -2.446 -14.862 -20.814 1.00 98.69 622 LEU A C 1
ATOM 4809 O O . LEU A 1 622 ? -3.422 -15.112 -20.118 1.00 98.69 622 LEU A O 1
ATOM 4813 N N . PHE A 1 623 ? -1.479 -14.036 -20.406 1.00 98.88 623 PHE A N 1
ATOM 4814 C CA . PHE A 1 623 ? -1.486 -13.428 -19.073 1.00 98.88 623 PHE A CA 1
ATOM 4815 C C . PHE A 1 623 ? -2.718 -12.541 -18.850 1.00 98.88 623 PHE A C 1
ATOM 4817 O O . PHE A 1 623 ? -3.367 -12.612 -17.804 1.00 98.88 623 PHE A O 1
ATOM 4824 N N . LEU A 1 624 ? -3.083 -11.730 -19.850 1.00 98.75 624 LEU A N 1
ATOM 4825 C CA . LEU A 1 624 ? -4.283 -10.905 -19.765 1.00 98.75 624 LEU A CA 1
ATOM 4826 C C . LEU A 1 624 ? -5.542 -11.773 -19.632 1.00 98.75 624 LEU A C 1
ATOM 4828 O O . LEU A 1 624 ? -6.365 -11.508 -18.761 1.00 98.75 624 LEU A O 1
ATOM 4832 N N . LEU A 1 625 ? -5.679 -12.807 -20.465 1.00 98.50 625 LEU A N 1
ATOM 4833 C CA . LEU A 1 625 ? -6.864 -13.662 -20.507 1.00 98.50 625 LEU A CA 1
ATOM 4834 C C . LEU A 1 625 ? -7.013 -14.561 -19.270 1.00 98.50 625 LEU A C 1
ATOM 4836 O O . LEU A 1 625 ? -8.115 -14.687 -18.745 1.00 98.50 625 LEU A O 1
ATOM 4840 N N . GLU A 1 626 ? -5.933 -15.207 -18.835 1.00 98.44 626 GLU A N 1
ATOM 4841 C CA . GLU A 1 626 ? -5.974 -16.277 -17.830 1.00 98.44 626 GLU A CA 1
ATOM 4842 C C . GLU A 1 626 ? -5.797 -15.765 -16.398 1.00 98.44 626 GLU A C 1
ATOM 4844 O O . GLU A 1 626 ? -6.284 -16.397 -15.461 1.00 98.44 626 GLU A O 1
ATOM 4849 N N . GLU A 1 627 ? -5.140 -14.617 -16.204 1.00 98.44 627 GLU A N 1
ATOM 4850 C CA . GLU A 1 627 ? -4.854 -14.095 -14.863 1.00 98.44 627 GLU A CA 1
ATOM 4851 C C . GLU A 1 627 ? -5.515 -12.747 -14.586 1.00 98.44 627 GLU A C 1
ATOM 4853 O O . GLU A 1 627 ? -6.126 -12.568 -13.529 1.00 98.44 627 GLU A O 1
ATOM 4858 N N . VAL A 1 628 ? -5.415 -11.796 -15.519 1.00 98.38 628 VAL A N 1
ATOM 4859 C CA . VAL A 1 628 ? -5.857 -10.415 -15.275 1.00 98.38 628 VAL A CA 1
ATOM 4860 C C . VAL A 1 628 ? -7.373 -10.281 -15.368 1.00 98.38 628 VAL A C 1
ATOM 4862 O O . VAL A 1 628 ? -7.988 -9.786 -14.424 1.00 98.38 628 VAL A O 1
ATOM 4865 N N . GLU A 1 629 ? -7.995 -10.724 -16.466 1.00 98.06 629 GLU A N 1
ATOM 4866 C CA . GLU A 1 629 ? -9.453 -10.617 -16.618 1.00 98.06 629 GLU A CA 1
ATOM 4867 C C . GLU A 1 629 ? -10.215 -11.358 -15.500 1.00 98.06 629 GLU A C 1
ATOM 4869 O O . GLU A 1 629 ? -11.131 -10.759 -14.930 1.00 98.06 629 GLU A O 1
ATOM 4874 N N . PRO A 1 630 ? -9.832 -12.585 -15.081 1.00 97.88 630 PRO A N 1
ATOM 4875 C CA . PRO A 1 630 ? -10.487 -13.255 -13.959 1.00 97.88 630 PRO A CA 1
ATOM 4876 C C . PRO A 1 630 ? -10.318 -12.522 -12.625 1.00 97.88 630 PRO A C 1
ATOM 4878 O O . PRO A 1 630 ? -11.270 -12.440 -11.854 1.00 97.88 630 PRO A O 1
ATOM 4881 N N . ALA A 1 631 ? -9.135 -11.965 -12.345 1.00 96.69 631 ALA A N 1
ATOM 4882 C CA . ALA A 1 631 ? -8.876 -11.246 -11.096 1.00 96.69 631 ALA A CA 1
ATOM 4883 C C . ALA A 1 631 ? -9.579 -9.879 -11.022 1.00 96.69 631 ALA A C 1
ATOM 4885 O O . ALA A 1 631 ? -9.901 -9.414 -9.929 1.00 96.69 631 ALA A O 1
ATOM 4886 N N . LEU A 1 632 ? -9.824 -9.235 -12.167 1.00 96.88 632 LEU A N 1
ATOM 4887 C CA . LEU A 1 632 ? -10.622 -8.008 -12.254 1.00 96.88 632 LEU A CA 1
ATOM 4888 C C . LEU A 1 632 ? -12.130 -8.287 -12.352 1.00 96.88 632 LEU A C 1
ATOM 4890 O O . LEU A 1 632 ? -12.936 -7.384 -12.126 1.00 96.88 632 LEU A O 1
ATOM 4894 N N . GLY A 1 633 ? -12.523 -9.523 -12.667 1.00 94.62 633 GLY A N 1
ATOM 4895 C CA . GLY A 1 633 ? -13.915 -9.948 -12.746 1.00 94.62 633 GLY A CA 1
ATOM 4896 C C . GLY A 1 633 ? -14.666 -9.688 -11.438 1.00 94.62 633 GLY A C 1
ATOM 4897 O O . GLY A 1 633 ? -14.332 -10.233 -10.392 1.00 94.62 633 GLY A O 1
ATOM 4898 N N . GLY A 1 634 ? -15.700 -8.844 -11.494 1.00 88.75 634 GLY A N 1
ATOM 4899 C CA . GLY A 1 634 ? -16.523 -8.500 -10.328 1.00 88.75 634 GLY A CA 1
ATOM 4900 C C . GLY A 1 634 ? -15.891 -7.497 -9.355 1.00 88.75 634 GLY A C 1
ATOM 4901 O O . GLY A 1 634 ? -16.482 -7.224 -8.311 1.00 88.75 634 GLY A O 1
ATOM 4902 N N . VAL A 1 635 ? -14.727 -6.926 -9.682 1.00 93.12 635 VAL A N 1
ATOM 4903 C CA . VAL A 1 635 ? -14.113 -5.843 -8.906 1.00 93.12 635 VAL A CA 1
ATOM 4904 C C . VAL A 1 635 ? -14.540 -4.501 -9.492 1.00 93.12 635 VAL A C 1
ATOM 4906 O O . VAL A 1 635 ? -14.293 -4.214 -10.661 1.00 93.12 635 VAL A O 1
ATOM 4909 N N . GLU A 1 636 ? -15.178 -3.667 -8.675 1.00 93.19 636 GLU A N 1
ATOM 4910 C CA . GLU A 1 636 ? -15.507 -2.296 -9.061 1.00 93.19 636 GLU A CA 1
ATOM 4911 C C . GLU A 1 636 ? -14.223 -1.480 -9.261 1.00 93.19 636 GLU A C 1
ATOM 4913 O O . GLU A 1 636 ? -13.299 -1.546 -8.448 1.00 93.19 636 GLU A O 1
ATOM 4918 N N . LEU A 1 637 ? -14.157 -0.721 -10.355 1.00 94.12 637 LEU A N 1
ATOM 4919 C CA . LEU A 1 637 ? -13.032 0.160 -10.656 1.00 94.12 637 LEU A CA 1
ATOM 4920 C C . LEU A 1 637 ? -13.306 1.555 -10.097 1.00 94.12 637 LEU A C 1
ATOM 4922 O O . LEU A 1 637 ? -14.422 2.056 -10.202 1.00 94.12 637 LEU A O 1
ATOM 4926 N N . ALA A 1 638 ? -12.272 2.208 -9.564 1.00 89.12 638 ALA A N 1
ATOM 4927 C CA . ALA A 1 638 ? -12.381 3.588 -9.097 1.00 89.12 638 ALA A CA 1
ATOM 4928 C C . ALA A 1 638 ? -12.858 4.510 -10.233 1.00 89.12 638 ALA A C 1
ATOM 4930 O O . ALA A 1 638 ? -12.317 4.465 -11.339 1.00 89.12 638 ALA A O 1
ATOM 4931 N N . THR A 1 639 ? -13.828 5.381 -9.978 1.00 83.25 639 THR A N 1
ATOM 4932 C CA . THR A 1 639 ? -14.317 6.360 -10.961 1.00 83.25 639 THR A CA 1
ATOM 4933 C C . THR A 1 639 ? -13.406 7.590 -11.030 1.00 83.25 639 THR A C 1
ATOM 4935 O O . THR A 1 639 ? -12.444 7.712 -10.272 1.00 83.25 639 THR A O 1
ATOM 4938 N N . GLY A 1 640 ? -13.648 8.504 -11.978 1.00 73.69 640 GLY A N 1
ATOM 4939 C CA . GLY A 1 640 ? -12.901 9.769 -12.057 1.00 73.69 640 GLY A CA 1
ATOM 4940 C C . GLY A 1 640 ? -12.955 10.571 -10.751 1.00 73.69 640 GLY A C 1
ATOM 4941 O O . GLY A 1 640 ? -11.934 11.098 -10.328 1.00 73.69 640 GLY A O 1
ATOM 4942 N N . ASP A 1 641 ? -14.100 10.555 -10.068 1.00 71.94 641 ASP A N 1
ATOM 4943 C CA . ASP A 1 641 ? -14.319 11.273 -8.805 1.00 71.94 641 ASP A CA 1
ATOM 4944 C C . ASP A 1 641 ? -13.597 10.628 -7.608 1.00 71.94 641 ASP A C 1
ATOM 4946 O O . ASP A 1 641 ? -13.434 11.249 -6.556 1.00 71.94 641 ASP A O 1
ATOM 4950 N N . ASP A 1 642 ? -13.154 9.376 -7.748 1.00 71.38 642 ASP A N 1
ATOM 4951 C CA . ASP A 1 642 ? -12.395 8.655 -6.722 1.00 71.38 642 ASP A CA 1
ATOM 4952 C C . ASP A 1 642 ? -10.881 8.905 -6.813 1.00 71.38 642 ASP A C 1
ATOM 4954 O O . ASP A 1 642 ? -10.143 8.611 -5.863 1.00 71.38 642 ASP A O 1
ATOM 4958 N N . LEU A 1 643 ? -10.409 9.435 -7.947 1.00 79.88 643 LEU A N 1
ATOM 4959 C CA . LEU A 1 643 ? -8.998 9.680 -8.229 1.00 79.88 643 LEU A CA 1
ATOM 4960 C C . LEU A 1 643 ? -8.677 11.167 -8.140 1.00 79.88 643 LEU A C 1
ATOM 4962 O O . LEU A 1 643 ? -9.029 11.959 -9.009 1.00 79.88 643 LEU A O 1
ATOM 4966 N N . GLU A 1 644 ? -7.920 11.538 -7.114 1.00 78.94 644 GLU A N 1
ATOM 4967 C CA . GLU A 1 644 ? -7.547 12.928 -6.878 1.00 78.94 644 GLU A CA 1
ATOM 4968 C C . GLU A 1 644 ? -6.020 13.066 -6.929 1.00 78.94 644 GLU A C 1
ATOM 4970 O O . GLU A 1 644 ? -5.308 12.703 -5.989 1.00 78.94 644 GLU A O 1
ATOM 4975 N N . VAL A 1 645 ? -5.492 13.582 -8.045 1.00 75.94 645 VAL A N 1
ATOM 4976 C CA . VAL A 1 645 ? -4.077 13.975 -8.136 1.00 75.94 645 VAL A CA 1
ATOM 4977 C C . VAL A 1 645 ? -3.954 15.415 -7.657 1.00 75.94 645 VAL A C 1
ATOM 4979 O O . VAL A 1 645 ? -4.123 16.364 -8.421 1.00 75.94 645 VAL A O 1
ATOM 4982 N N . ARG A 1 646 ? -3.675 15.568 -6.364 1.00 75.31 646 ARG A N 1
ATOM 4983 C CA . ARG A 1 646 ? -3.555 16.873 -5.710 1.00 75.31 646 ARG A CA 1
ATOM 4984 C C . ARG A 1 646 ? -2.156 17.470 -5.931 1.00 75.31 646 ARG A C 1
ATOM 4986 O O . ARG A 1 646 ? -1.160 16.748 -6.101 1.00 75.31 646 ARG A O 1
ATOM 4993 N N . VAL A 1 647 ? -2.089 18.801 -6.020 1.00 60.34 647 VAL A N 1
ATOM 4994 C CA . VAL A 1 647 ? -0.863 19.557 -6.342 1.00 60.34 647 VAL A CA 1
ATOM 4995 C C . VAL A 1 647 ? -0.439 20.434 -5.194 1.00 60.34 647 VAL A C 1
ATOM 4997 O O . VAL A 1 647 ? -1.303 21.097 -4.591 1.00 60.34 647 VAL A O 1
#

Foldseek 3Di:
DDPQQKDWDWDDDDDPFLEIEIEIAGEQDPRNQVVVLVVLVVVVVVVRLEYEYEAQRYQYHDPSNLVSVLVSQVVSVVQVGHYEYENHDPNVVVVCVVVVVCVRHHYDDDPVRSRVVSVPDPDDDDDPDDPDDDDDDDDDDPPPVVPPDDDDPDDPPPPDPPDQPPPDPDDDPPDDDPCLLVFFFDPVLNVLLDPLNLLLQLLLLQLLLLVLCVVLPFPRDPLLSVQSVVCSNVDDPNQLSVQCSVVVDNQVSSLVVSCVSRVVNSVSGQQLADSQSSNQQSVLLSLLVLLVLLLQLLLLLLVLLLVVLLVWLLQKFFDDDVHDGDFIAIPSLVSVVLSVLSLVLSVLSCVLSQPRAGQFGQGQFRPSVSVCVSVVNPPVSSVSNRVSSCVSSPHPHHDPGATRHDQLVSVLSSLVSLLSLLVSLLVVLVVQQVCVVLVFKHFADDDVDQCDPPDRVHHHSVLSVLSNVLSVVSNVLSVLSVVVSVPADRRGDCPCPVSCSPSVSSSSSSSNSNSLSSSRRSNRMDGDSVSRLVVLLQCLLVVLLVVLLVQLVVVVDDSVVSVVQLVVLVVVQVCCCPVVVDGRCSLVSLCVDPSRVVCVVCVVVSSPSSVRNPCSSVVSVCCCVPRSCVSSVPRNHQDPSSRDNGD

Radius of gyration: 35.38 Å; chains: 1; bounding box: 87×54×107 Å

Secondary structure (DSSP, 8-state):
-PPPSEEEEEEEPSSS--EEEEEEEEEESTTHHHHHHHHHHHHHHTT--EEEEEEEEEEEE-HHHHHHHHHHHHHHHHTT-EEEEES--HHHHHHHHHTTGGGTS-EESSHHHHHHHHTT---PPPPPPPPPPPP------SSSTTSS---------PPP--------SS--TTS---HIIIIIS-HHHHHHTSHHHHHHHHHHHHHHHHHHHHHTT-S--HHHHHHHHHHTT---HHHHHHHHHHHS-HHHHHHHHHHHH-TTTGGGTTTT--THHHHHHHHHHHHHHHHHHHHHHHHHHHHHHHHHHHHTTT-EEEEEETTEEEEEEEHHHHHHHHHHHHHHHHHHHHHHHHH--B--S--TTSS-HHHHHHTTT-HHHHHHHHHHHHHHTT-S-B-SS-SSS--THHHHHHHHHHHHHHHHHHHHHHHHHHHHHTTSEE----TT--S-SS-TT----HHHHHHHHHHHHHHHHTTHHHHHHHH--TT--THHHHHHHHHHHHHHHHHHHHHHHHHHHHHT-EE-HHHHHHHHHHHHHHHTHHHHHHHHHHTT--HHHHHHHHHHHHHHHHHHHHHH-PPP-HHHHHHTSGGGTHHHHHHHHHT-GGGGSTTHHHHHHHHIIIIIHHHHTTPPPPPGGG-----

pLDDT: mean 88.28, std 16.96, range [31.03, 98.94]

Sequence (647 aa):
MSQSTLDIAVSKLPEDSSAVLLVLRGKIDQSGTPLLQEALQNLKRGGVRDFVIDMEEVDFVASSGMAGLVTFTDENETAGGSVALVKVSARVQSQFDTLGLNDFLKRYKSRDEATRSFRKLDRPPPAPPTPAPVNGPQGYDKAEVRRAVRPSTSRPLTPLPISPRDPAPGGTATDWVSPLTQRYAGRKMIELFGDRRRFATWRDLWIALAEAEKELGLPITETQIAELKSARDRVDARRASEIERETRHDVMAHIRHYGEQAPGAAGIIHLGATSMFVVDNTDLIVMREALGLLIPKVARACRALADFARKWKDTPCLGFTHFQPAQVTTVGRRACLWLQDMLMDLKELQARRDSLRFLGVKGAIGTQASFLALFDGDKEKVEDLDRRLTRKMGFKSAFRVTGQTYTRKVDAQVMAALSGIAQSAAKFSNDVRLAQSRGELQEPFGMGQVGSSAMAYKQNPAKSERIAGLARFVISLEANMPLTAAAQWFERTLDDSANKRLSVPEAFLGADAILNLVVSVAEGLVVYPKVIDNYLRQELPFLATEDLLMAAVKAGGDRQKLHEKIREASVAAVAKVREEGKPNDLFERLAADPAFAVLQEKGAELLNARRYVGRAPEQVELFLLEEVEPALGGVELATGDDLEVRV